Protein 4S39 (pdb70)

Structure (mmCIF, N/CA/C/O backbone):
data_4S39
#
_entry.id   4S39
#
_cell.length_a   111.380
_cell.length_b   62.600
_cell.length_c   86.250
_cell.angle_alpha   90.00
_cell.angle_beta   127.33
_cell.angle_gamma   90.00
#
_symmetry.space_group_name_H-M   'C 1 2 1'
#
loop_
_entity.id
_entity.type
_entity.pdbx_description
1 polymer '4-hydroxy-3-methylbut-2-en-1-yl diphosphate synthase'
2 non-polymer 'IRON/SULFUR CLUSTER'
3 non-polymer '(2E)-4-hydroxy-3-methylbut-2-en-1-yl trihydrogen diphosphate'
4 non-polymer GLYCEROL
5 water water
#
loop_
_atom_site.group_PDB
_atom_site.id
_atom_site.type_symbol
_atom_site.label_atom_id
_atom_site.label_alt_id
_atom_site.label_comp_id
_atom_site.label_asym_id
_atom_site.label_entity_id
_atom_site.label_seq_id
_atom_site.pdbx_PDB_ins_code
_atom_site.Cartn_x
_atom_site.Cartn_y
_atom_site.Cartn_z
_atom_site.occupancy
_atom_site.B_iso_or_equiv
_atom_site.auth_seq_id
_atom_site.auth_comp_id
_atom_site.auth_asym_id
_atom_site.auth_atom_id
_atom_site.pdbx_PDB_model_num
ATOM 1 N N . MET A 1 4 ? -11.041 6.205 -6.377 1.00 65.48 4 MET A N 1
ATOM 2 C CA . MET A 1 4 ? -10.383 6.025 -5.076 1.00 47.88 4 MET A CA 1
ATOM 3 C C . MET A 1 4 ? -11.355 6.507 -3.948 1.00 36.27 4 MET A C 1
ATOM 4 O O . MET A 1 4 ? -11.093 6.234 -2.768 1.00 32.24 4 MET A O 1
ATOM 9 N N . ARG A 1 5 ? -12.447 7.209 -4.227 1.00 23.12 5 ARG A N 1
ATOM 10 C CA . ARG A 1 5 ? -13.192 7.886 -3.133 1.00 17.69 5 ARG A CA 1
ATOM 11 C C . ARG A 1 5 ? -13.811 6.896 -2.162 1.00 14.95 5 ARG A C 1
ATOM 12 O O . ARG A 1 5 ? -14.469 5.937 -2.565 1.00 17.34 5 ARG A O 1
ATOM 20 N N . ARG A 1 6 ? -13.550 7.122 -0.862 1.00 13.97 6 ARG A N 1
ATOM 21 C CA . ARG A 1 6 ? -14.075 6.213 0.181 1.00 13.46 6 ARG A CA 1
ATOM 22 C C . ARG A 1 6 ? -15.599 6.276 0.157 1.00 14.08 6 ARG A C 1
ATOM 23 O O . ARG A 1 6 ? -16.147 7.358 0.280 1.00 13.82 6 ARG A O 1
ATOM 31 N N . PRO A 1 7 ? -16.313 5.177 0.031 1.00 13.94 7 PRO A N 1
ATOM 32 C CA . PRO A 1 7 ? -17.756 5.203 0.099 1.00 14.36 7 PRO A CA 1
ATOM 33 C C . PRO A 1 7 ? -18.213 5.550 1.514 1.00 15.22 7 PRO A C 1
ATOM 34 O O . PRO A 1 7 ? -17.663 5.012 2.498 1.00 16.52 7 PRO A O 1
ATOM 38 N N . THR A 1 8 ? -19.293 6.284 1.621 1.00 13.56 8 THR A N 1
ATOM 39 C CA . THR A 1 8 ? -19.907 6.601 2.900 1.00 14.16 8 THR A CA 1
ATOM 40 C C . THR A 1 8 ? -21.402 6.831 2.701 1.00 12.90 8 THR A C 1
ATOM 41 O O . THR A 1 8 ? -21.815 7.224 1.620 1.00 14.63 8 THR A O 1
ATOM 45 N N . PRO A 1 9 ? -22.205 6.652 3.763 1.00 13.75 9 PRO A N 1
ATOM 46 C CA . PRO A 1 9 ? -23.565 7.176 3.685 1.00 14.78 9 PRO A CA 1
ATOM 47 C C . PRO A 1 9 ? -23.589 8.675 3.393 1.00 14.65 9 PRO A C 1
ATOM 48 O O . PRO A 1 9 ? -22.631 9.380 3.686 1.00 13.62 9 PRO A O 1
ATOM 52 N N . THR A 1 10 ? -24.683 9.177 2.860 1.00 13.92 10 THR A N 1
ATOM 53 C CA . THR A 1 10 ? -24.922 10.585 2.691 1.00 13.74 10 THR A CA 1
ATOM 54 C C . THR A 1 10 ? -25.537 11.213 3.917 1.00 13.32 10 THR A C 1
ATOM 55 O O . THR A 1 10 ? -26.541 10.722 4.483 1.00 16.18 10 THR A O 1
ATOM 59 N N . VAL A 1 11 ? -24.942 12.317 4.341 1.00 13.48 11 VAL A N 1
ATOM 60 C CA . VAL A 1 11 ? -25.471 13.171 5.381 1.00 12.64 11 VAL A CA 1
ATOM 61 C C . VAL A 1 11 ? -25.817 14.513 4.753 1.00 12.97 11 VAL A C 1
ATOM 62 O O . VAL A 1 11 ? -24.952 15.210 4.247 1.00 14.77 11 VAL A O 1
ATOM 66 N N . TYR A 1 12 ? -27.097 14.897 4.798 1.00 13.08 12 TYR A N 1
ATOM 67 C CA . TYR A 1 12 ? -27.530 16.162 4.326 1.00 13.46 12 TYR A CA 1
ATOM 68 C C . TYR A 1 12 ? -27.331 17.198 5.413 1.00 13.84 12 TYR A C 1
ATOM 69 O O . TYR A 1 12 ? -27.781 17.008 6.568 1.00 16.88 12 TYR A O 1
ATOM 78 N N . VAL A 1 13 ? -26.696 18.301 5.067 1.00 12.71 13 VAL A N 1
ATOM 79 C CA . VAL A 1 13 ? -26.535 19.446 5.928 1.00 13.14 13 VAL A CA 1
ATOM 80 C C . VAL A 1 13 ? -27.357 20.549 5.221 1.00 14.28 13 VAL A C 1
ATOM 81 O O . VAL A 1 13 ? -26.932 21.093 4.204 1.00 15.04 13 VAL A O 1
ATOM 85 N N . GLY A 1 14 ? -28.554 20.801 5.720 1.00 15.76 14 GLY A N 1
ATOM 86 C CA . GLY A 1 14 ? -29.483 21.552 4.893 1.00 17.23 14 GLY A CA 1
ATOM 87 C C . GLY A 1 14 ? -29.693 20.769 3.588 1.00 17.16 14 GLY A C 1
ATOM 88 O O . GLY A 1 14 ? -29.930 19.596 3.555 1.00 20.04 14 GLY A O 1
ATOM 89 N N . ARG A 1 15 ? -29.603 21.543 2.498 1.00 20.18 15 ARG A N 1
ATOM 90 C CA . ARG A 1 15 ? -29.734 20.986 1.130 1.00 19.81 15 ARG A CA 1
ATOM 91 C C . ARG A 1 15 ? -28.422 20.413 0.623 1.00 18.42 15 ARG A C 1
ATOM 92 O O . ARG A 1 15 ? -28.404 19.861 -0.464 1.00 22.34 15 ARG A O 1
ATOM 100 N N . VAL A 1 16 ? -27.310 20.570 1.348 1.00 15.73 16 VAL A N 1
ATOM 101 C CA . VAL A 1 16 ? -26.008 20.118 0.851 1.00 14.40 16 VAL A CA 1
ATOM 102 C C . VAL A 1 16 ? -25.677 18.690 1.261 1.00 13.55 16 VAL A C 1
ATOM 103 O O . VAL A 1 16 ? -25.587 18.401 2.446 1.00 14.23 16 VAL A O 1
ATOM 107 N N . PRO A 1 17 ? -25.572 17.780 0.306 1.00 15.00 17 PRO A N 1
ATOM 108 C CA . PRO A 1 17 ? -25.216 16.370 0.662 1.00 14.47 17 PRO A CA 1
ATOM 109 C C . PRO A 1 17 ? -23.741 16.249 0.864 1.00 12.87 17 PRO A C 1
ATOM 110 O O . PRO A 1 17 ? -22.955 16.683 0.026 1.00 16.44 17 PRO A O 1
ATOM 114 N N . ILE A 1 18 ? -23.321 15.532 1.912 1.00 14.04 18 ILE A N 1
ATOM 115 C CA . ILE A 1 18 ? -21.933 15.227 2.238 1.00 13.21 18 ILE A CA 1
ATOM 116 C C . ILE A 1 18 ? -21.762 13.692 2.247 1.00 12.28 18 ILE A C 1
ATOM 117 O O . ILE A 1 18 ? -22.535 13.025 2.942 1.00 15.82 18 ILE A O 1
ATOM 122 N N . GLY A 1 19 ? -20.747 13.175 1.579 1.00 11.35 19 GLY A N 1
ATOM 123 C CA . GLY A 1 19 ? -20.465 11.730 1.608 1.00 11.40 19 GLY A CA 1
ATOM 124 C C . GLY A 1 19 ? -19.825 11.309 0.312 1.00 11.18 19 GLY A C 1
ATOM 125 O O . GLY A 1 19 ? -19.678 12.117 -0.639 1.00 12.56 19 GLY A O 1
ATOM 126 N N . GLY A 1 20 ? -19.459 10.052 0.249 1.00 12.71 20 GLY A N 1
ATOM 127 C CA . GLY A 1 20 ? -18.649 9.521 -0.843 1.00 13.99 20 GLY A CA 1
ATOM 128 C C . GLY A 1 20 ? -19.268 9.632 -2.217 1.00 13.66 20 GLY A C 1
ATOM 129 O O . GLY A 1 20 ? -18.551 9.581 -3.188 1.00 16.60 20 GLY A O 1
ATOM 130 N N . ALA A 1 21 ? -20.569 9.767 -2.296 1.00 12.55 21 ALA A N 1
ATOM 131 C CA . ALA A 1 21 ? -21.260 9.885 -3.564 1.00 14.21 21 ALA A CA 1
ATOM 132 C C . ALA A 1 21 ? -21.394 11.353 -4.013 1.00 13.83 21 ALA A C 1
ATOM 133 O O . ALA A 1 21 ? -21.962 11.640 -5.071 1.00 17.67 21 ALA A O 1
ATOM 135 N N . HIS A 1 22 ? -20.792 12.334 -3.297 1.00 12.59 22 HIS A N 1
ATOM 136 C CA . HIS A 1 22 ? -21.021 13.724 -3.526 1.00 12.01 22 HIS A CA 1
ATOM 137 C C . HIS A 1 22 ? -19.713 14.529 -3.604 1.00 12.68 22 HIS A C 1
ATOM 138 O O . HIS A 1 22 ? -18.707 14.119 -3.002 1.00 13.61 22 HIS A O 1
ATOM 145 N N . PRO A 1 23 ? -19.752 15.664 -4.295 1.00 13.89 23 PRO A N 1
ATOM 146 C CA . PRO A 1 23 ? -18.562 16.514 -4.278 1.00 13.56 23 PRO A CA 1
ATOM 147 C C . PRO A 1 23 ? -18.106 16.874 -2.863 1.00 11.16 23 PRO A C 1
ATOM 148 O O . PRO A 1 23 ? -18.932 17.035 -1.957 1.00 13.08 23 PRO A O 1
ATOM 152 N N . ILE A 1 24 ? -16.795 16.982 -2.668 1.00 11.45 24 ILE A N 1
ATOM 153 C CA . ILE A 1 24 ? -16.231 17.386 -1.386 1.00 11.32 24 ILE A CA 1
ATOM 154 C C . ILE A 1 24 ? -16.647 18.829 -1.127 1.00 12.44 24 ILE A C 1
ATOM 155 O O . ILE A 1 24 ? -16.302 19.681 -1.921 1.00 13.60 24 ILE A O 1
ATOM 160 N N . ALA A 1 25 ? -17.357 19.048 -0.031 1.00 12.47 25 ALA A N 1
ATOM 161 C CA . ALA A 1 25 ? -17.938 20.394 0.224 1.00 12.61 25 ALA A CA 1
ATOM 162 C C . ALA A 1 25 ? -16.988 21.300 0.948 1.00 11.58 25 ALA A C 1
ATOM 163 O O . ALA A 1 25 ? -16.368 20.868 1.917 1.00 12.21 25 ALA A O 1
ATOM 165 N N . VAL A 1 26 ? -16.902 22.519 0.519 1.00 11.62 26 VAL A N 1
ATOM 166 C CA . VAL A 1 26 ? -16.126 23.562 1.189 1.00 10.81 26 VAL A CA 1
ATOM 167 C C . VAL A 1 26 ? -16.944 24.232 2.249 1.00 10.06 26 VAL A C 1
ATOM 168 O O . VAL A 1 26 ? -18.087 24.652 2.037 1.00 11.69 26 VAL A O 1
ATOM 172 N N . GLN A 1 27 ? -16.360 24.358 3.432 1.00 10.09 27 GLN A N 1
ATOM 173 C CA . GLN A 1 27 ? -16.977 25.039 4.513 1.00 10.57 27 GLN A CA 1
ATOM 174 C C . GLN A 1 27 ? -16.053 26.057 5.205 1.00 9.98 27 GLN A C 1
ATOM 175 O O . GLN A 1 27 ? -14.841 26.044 4.925 1.00 12.51 27 GLN A O 1
ATOM 181 N N . SER A 1 28 ? -16.574 26.863 6.116 1.00 10.83 28 SER A N 1
ATOM 182 C CA . SER A 1 28 ? -15.816 27.863 6.819 1.00 10.83 28 SER A CA 1
ATOM 183 C C . SER A 1 28 ? -16.549 28.151 8.098 1.00 10.33 28 SER A C 1
ATOM 184 O O . SER A 1 28 ? -17.566 27.591 8.418 1.00 11.48 28 SER A O 1
ATOM 187 N N . MET A 1 29 ? -16.012 29.096 8.864 1.00 12.26 29 MET A N 1
ATOM 188 C CA . MET A 1 29 ? -16.563 29.508 10.156 1.00 10.60 29 MET A CA 1
ATOM 189 C C . MET A 1 29 ? -16.444 31.018 10.274 1.00 11.61 29 MET A C 1
ATOM 190 O O . MET A 1 29 ? -15.445 31.604 9.941 1.00 13.59 29 MET A O 1
ATOM 195 N N . THR A 1 30 ? -17.509 31.646 10.812 1.00 11.25 30 THR A N 1
ATOM 196 C CA . THR A 1 30 ? -17.465 33.018 11.082 1.00 11.05 30 THR A CA 1
ATOM 197 C C . THR A 1 30 ? -16.533 33.396 12.210 1.00 12.17 30 THR A C 1
ATOM 198 O O . THR A 1 30 ? -16.155 32.578 13.052 1.00 13.06 30 THR A O 1
ATOM 202 N N . ASN A 1 31 ? -16.128 34.656 12.266 1.00 12.40 31 ASN A N 1
ATOM 203 C CA . ASN A 1 31 ? -15.352 35.202 13.377 1.00 13.52 31 ASN A CA 1
ATOM 204 C C . ASN A 1 31 ? -15.922 36.429 14.040 1.00 14.35 31 ASN A C 1
ATOM 205 O O . ASN A 1 31 ? -15.269 37.081 14.848 1.00 16.14 31 ASN A O 1
ATOM 210 N N . THR A 1 32 ? -17.161 36.768 13.696 1.00 14.16 32 THR A N 1
ATOM 211 C CA . THR A 1 32 ? -17.876 37.839 14.336 1.00 16.06 32 THR A CA 1
ATOM 212 C C . THR A 1 32 ? -18.544 37.340 15.587 1.00 14.84 32 THR A C 1
ATOM 213 O O . THR A 1 32 ? -18.837 36.156 15.708 1.00 15.21 32 THR A O 1
ATOM 217 N N . PRO A 1 33 ? -18.804 38.259 16.561 1.00 15.64 33 PRO A N 1
ATOM 218 C CA . PRO A 1 33 ? -19.612 37.793 17.689 1.00 16.35 33 PRO A CA 1
ATOM 219 C C . PRO A 1 33 ? -21.046 37.402 17.235 1.00 15.91 33 PRO A C 1
ATOM 220 O O . PRO A 1 33 ? -21.691 38.117 16.562 1.00 16.77 33 PRO A O 1
ATOM 224 N N . THR A 1 34 ? -21.455 36.149 17.508 1.00 14.54 34 THR A N 1
ATOM 225 C CA . THR A 1 34 ? -22.747 35.661 17.046 1.00 16.07 34 THR A CA 1
ATOM 226 C C . THR A 1 34 ? -23.921 36.511 17.517 1.00 15.94 34 THR A C 1
ATOM 227 O O . THR A 1 34 ? -24.893 36.653 16.793 1.00 16.95 34 THR A O 1
ATOM 231 N N . ARG A 1 35 ? -23.789 37.092 18.727 1.00 17.61 35 ARG A N 1
ATOM 232 C CA . ARG A 1 35 ? -24.829 38.026 19.239 1.00 18.88 35 ARG A CA 1
ATOM 233 C C . ARG A 1 35 ? -25.022 39.228 18.335 1.00 17.78 35 ARG A C 1
ATOM 234 O O . ARG A 1 35 ? -26.067 39.858 18.413 1.00 21.86 35 ARG A O 1
ATOM 242 N N . ASP A 1 36 ? -24.009 39.548 17.521 1.00 18.70 36 ASP A N 1
ATOM 243 C CA . ASP A 1 36 ? -24.122 40.731 16.641 1.00 18.59 36 ASP A CA 1
ATOM 244 C C . ASP A 1 36 ? -24.766 40.178 15.356 1.00 17.08 36 ASP A C 1
ATOM 245 O O . ASP A 1 36 ? -24.082 39.646 14.462 1.00 17.64 36 ASP A O 1
ATOM 250 N N . VAL A 1 37 ? -26.080 40.352 15.270 1.00 17.39 37 VAL A N 1
ATOM 251 C CA . VAL A 1 37 ? -26.834 39.758 14.187 1.00 17.94 37 VAL A CA 1
ATOM 252 C C . VAL A 1 37 ? -26.459 40.336 12.850 1.00 16.77 37 VAL A C 1
ATOM 253 O O . VAL A 1 37 ? -26.287 39.610 11.854 1.00 17.69 37 VAL A O 1
ATOM 257 N N A GLU A 1 38 ? -26.284 41.657 12.832 0.50 19.31 38 GLU A N 1
ATOM 258 N N B GLU A 1 38 ? -26.281 41.655 12.840 0.50 19.42 38 GLU A N 1
ATOM 259 C CA A GLU A 1 38 ? -25.955 42.350 11.582 0.50 19.36 38 GLU A CA 1
ATOM 260 C CA B GLU A 1 38 ? -25.965 42.364 11.599 0.50 19.34 38 GLU A CA 1
ATOM 261 C C A GLU A 1 38 ? -24.586 41.866 11.078 0.50 19.14 38 GLU A C 1
ATOM 262 C C B GLU A 1 38 ? -24.584 41.893 11.077 0.50 19.49 38 GLU A C 1
ATOM 263 O O A GLU A 1 38 ? -24.430 41.514 9.912 0.50 18.46 38 GLU A O 1
ATOM 264 O O B GLU A 1 38 ? -24.440 41.513 9.908 0.50 19.63 38 GLU A O 1
ATOM 275 N N . ALA A 1 39 ? -23.574 41.893 11.938 1.00 17.95 39 ALA A N 1
ATOM 276 C CA . ALA A 1 39 ? -22.208 41.551 11.507 1.00 17.24 39 ALA A CA 1
ATOM 277 C C . ALA A 1 39 ? -22.184 40.083 11.072 1.00 15.92 39 ALA A C 1
ATOM 278 O O . ALA A 1 39 ? -21.516 39.723 10.116 1.00 15.60 39 ALA A O 1
ATOM 280 N N . THR A 1 40 ? -22.802 39.228 11.862 1.00 15.03 40 THR A N 1
ATOM 281 C CA . THR A 1 40 ? -22.756 37.799 11.594 1.00 13.47 40 THR A CA 1
ATOM 282 C C . THR A 1 40 ? -23.515 37.386 10.320 1.00 13.89 40 THR A C 1
ATOM 283 O O . THR A 1 40 ? -23.026 36.618 9.491 1.00 14.18 40 THR A O 1
ATOM 287 N N . THR A 1 41 ? -24.736 37.976 10.116 1.00 14.79 41 THR A N 1
ATOM 288 C CA . THR A 1 41 ? -25.467 37.716 8.921 1.00 14.75 41 THR A CA 1
ATOM 289 C C . THR A 1 41 ? -24.634 38.106 7.683 1.00 14.12 41 THR A C 1
ATOM 290 O O . THR A 1 41 ? -24.549 37.398 6.717 1.00 14.15 41 THR A O 1
ATOM 294 N N . ALA A 1 42 ? -24.055 39.319 7.770 1.00 14.76 42 ALA A N 1
ATOM 295 C CA . ALA A 1 42 ? -23.240 39.878 6.644 1.00 14.95 42 ALA A CA 1
ATOM 296 C C . ALA A 1 42 ? -22.086 38.884 6.335 1.00 14.20 42 ALA A C 1
ATOM 297 O O . ALA A 1 42 ? -21.802 38.608 5.194 1.00 15.17 42 ALA A O 1
ATOM 299 N N . GLN A 1 43 ? -21.425 38.407 7.387 1.00 13.54 43 GLN A N 1
ATOM 300 C CA . GLN A 1 43 ? -20.241 37.571 7.143 1.00 13.03 43 GLN A CA 1
ATOM 301 C C . GLN A 1 43 ? -20.655 36.163 6.633 1.00 13.67 43 GLN A C 1
ATOM 302 O O . GLN A 1 43 ? -20.005 35.624 5.774 1.00 13.34 43 GLN A O 1
ATOM 308 N N . VAL A 1 44 ? -21.789 35.595 7.106 1.00 12.34 44 VAL A N 1
ATOM 309 C CA . VAL A 1 44 ? -22.275 34.335 6.555 1.00 12.37 44 VAL A CA 1
ATOM 310 C C . VAL A 1 44 ? -22.516 34.509 5.051 1.00 13.31 44 VAL A C 1
ATOM 311 O O . VAL A 1 44 ? -22.139 33.651 4.274 1.00 13.92 44 VAL A O 1
ATOM 315 N N . LEU A 1 45 ? -23.176 35.621 4.673 1.00 14.23 45 LEU A N 1
ATOM 316 C CA . LEU A 1 45 ? -23.441 35.888 3.257 1.00 15.43 45 LEU A CA 1
ATOM 317 C C . LEU A 1 45 ? -22.165 36.043 2.428 1.00 14.76 45 LEU A C 1
ATOM 318 O O . LEU A 1 45 ? -22.046 35.478 1.337 1.00 16.98 45 LEU A O 1
ATOM 323 N N . GLU A 1 46 ? -21.188 36.730 3.014 1.00 14.53 46 GLU A N 1
ATOM 324 C CA . GLU A 1 46 ? -19.896 36.955 2.364 1.00 14.62 46 GLU A CA 1
ATOM 325 C C . GLU A 1 46 ? -19.234 35.600 2.126 1.00 14.46 46 GLU A C 1
ATOM 326 O O . GLU A 1 46 ? -18.667 35.307 1.047 1.00 15.34 46 GLU A O 1
ATOM 332 N N . LEU A 1 47 ? -19.147 34.780 3.187 1.00 14.21 47 LEU A N 1
ATOM 333 C CA . LEU A 1 47 ? -18.503 33.463 3.087 1.00 13.29 47 LEU A CA 1
ATOM 334 C C . LEU A 1 47 ? -19.224 32.576 2.066 1.00 12.88 47 LEU A C 1
ATOM 335 O O . LEU A 1 47 ? -18.592 31.925 1.240 1.00 14.23 47 LEU A O 1
ATOM 340 N N . HIS A 1 48 ? -20.558 32.597 2.077 1.00 14.24 48 HIS A N 1
ATOM 341 C CA . HIS A 1 48 ? -21.301 31.799 1.135 1.00 15.28 48 HIS A CA 1
ATOM 342 C C . HIS A 1 48 ? -21.076 32.254 -0.308 1.00 16.13 48 HIS A C 1
ATOM 343 O O . HIS A 1 48 ? -20.858 31.397 -1.185 1.00 17.45 48 HIS A O 1
ATOM 350 N N . ARG A 1 49 ? -21.053 33.544 -0.548 1.00 17.43 49 ARG A N 1
ATOM 351 C CA . ARG A 1 49 ? -20.816 34.087 -1.882 1.00 18.37 49 ARG A CA 1
ATOM 352 C C . ARG A 1 49 ? -19.416 33.773 -2.395 1.00 19.27 49 ARG A C 1
ATOM 353 O O . ARG A 1 49 ? -19.272 33.613 -3.593 1.00 21.69 49 ARG A O 1
ATOM 361 N N . ALA A 1 50 ? -18.444 33.624 -1.495 1.00 17.27 50 ALA A N 1
ATOM 362 C CA . ALA A 1 50 ? -17.060 33.234 -1.856 1.00 17.41 50 ALA A CA 1
ATOM 363 C C . ALA A 1 50 ? -16.921 31.768 -2.135 1.00 16.94 50 ALA A C 1
ATOM 364 O O . ALA A 1 50 ? -15.918 31.365 -2.650 1.00 19.60 50 ALA A O 1
ATOM 366 N N . GLY A 1 51 ? -17.944 30.980 -1.812 1.00 16.00 51 GLY A N 1
ATOM 367 C CA . GLY A 1 51 ? -17.859 29.527 -2.018 1.00 17.50 51 GLY A CA 1
ATOM 368 C C . GLY A 1 51 ? -18.039 28.618 -0.862 1.00 14.55 51 GLY A C 1
ATOM 369 O O . GLY A 1 51 ? -17.900 27.409 -0.986 1.00 16.41 51 GLY A O 1
ATOM 370 N N . SER A 1 52 ? -18.388 29.168 0.310 1.00 14.78 52 SER A N 1
ATOM 371 C CA . SER A 1 52 ? -18.585 28.372 1.502 1.00 13.95 52 SER A CA 1
ATOM 372 C C . SER A 1 52 ? -19.992 27.712 1.430 1.00 14.57 52 SER A C 1
ATOM 373 O O . SER A 1 52 ? -20.993 28.414 1.635 1.00 17.34 52 SER A O 1
ATOM 376 N N . GLU A 1 53 ? -20.067 26.453 1.066 1.00 12.34 53 GLU A N 1
ATOM 377 C CA . GLU A 1 53 ? -21.321 25.794 0.877 1.00 14.15 53 GLU A CA 1
ATOM 378 C C . GLU A 1 53 ? -22.054 25.555 2.180 1.00 13.18 53 GLU A C 1
ATOM 379 O O . GLU A 1 53 ? -23.276 25.442 2.181 1.00 14.43 53 GLU A O 1
ATOM 385 N N . ILE A 1 54 ? -21.324 25.431 3.269 1.00 12.51 54 ILE A N 1
ATOM 386 C CA . ILE A 1 54 ? -21.807 25.313 4.624 1.00 12.37 54 ILE A CA 1
ATOM 387 C C . ILE A 1 54 ? -21.080 26.363 5.452 1.00 11.94 54 ILE A C 1
ATOM 388 O O . ILE A 1 54 ? -19.862 26.553 5.223 1.00 12.60 54 ILE A O 1
ATOM 393 N N . VAL A 1 55 ? -21.738 26.977 6.402 1.00 11.38 55 VAL A N 1
ATOM 394 C CA . VAL A 1 55 ? -21.080 27.960 7.280 1.00 11.23 55 VAL A CA 1
ATOM 395 C C . VAL A 1 55 ? -21.364 27.630 8.723 1.00 10.56 55 VAL A C 1
ATOM 396 O O . VAL A 1 55 ? -22.501 27.447 9.144 1.00 12.26 55 VAL A O 1
ATOM 400 N N . ARG A 1 56 ? -20.323 27.576 9.546 1.00 10.71 56 ARG A N 1
ATOM 401 C CA . ARG A 1 56 ? -20.361 27.377 10.987 1.00 10.72 56 ARG A CA 1
ATOM 402 C C . ARG A 1 56 ? -20.243 28.665 11.716 1.00 11.30 56 ARG A C 1
ATOM 403 O O . ARG A 1 56 ? -19.544 29.577 11.299 1.00 12.27 56 ARG A O 1
ATOM 411 N N . LEU A 1 57 ? -20.948 28.729 12.858 1.00 11.08 57 LEU A N 1
ATOM 412 C CA . LEU A 1 57 ? -20.836 29.905 13.761 1.00 11.96 57 LEU A CA 1
ATOM 413 C C . LEU A 1 57 ? -20.818 29.363 15.182 1.00 12.54 57 LEU A C 1
ATOM 414 O O . LEU A 1 57 ? -21.490 28.400 15.529 1.00 13.64 57 LEU A O 1
ATOM 419 N N . THR A 1 58 ? -20.079 30.069 16.031 1.00 12.95 58 THR A N 1
ATOM 420 C CA . THR A 1 58 ? -20.008 29.659 17.442 1.00 13.23 58 THR A CA 1
ATOM 421 C C . THR A 1 58 ? -21.391 30.009 18.112 1.00 12.75 58 THR A C 1
ATOM 422 O O . THR A 1 58 ? -21.996 31.043 17.863 1.00 14.26 58 THR A O 1
ATOM 426 N N . VAL A 1 59 ? -21.837 29.079 18.933 1.00 12.81 59 VAL A N 1
ATOM 427 C CA . VAL A 1 59 ? -23.016 29.270 19.765 1.00 13.73 59 VAL A CA 1
ATOM 428 C C . VAL A 1 59 ? -22.613 29.125 21.184 1.00 14.06 59 VAL A C 1
ATOM 429 O O . VAL A 1 59 ? -22.770 28.037 21.744 1.00 13.82 59 VAL A O 1
ATOM 433 N N . ASN A 1 60 ? -21.940 30.145 21.727 1.00 14.57 60 ASN A N 1
ATOM 434 C CA . ASN A 1 60 ? -21.152 30.022 22.934 1.00 15.66 60 ASN A CA 1
ATOM 435 C C . ASN A 1 60 ? -21.881 30.336 24.220 1.00 15.09 60 ASN A C 1
ATOM 436 O O . ASN A 1 60 ? -21.482 29.859 25.293 1.00 17.59 60 ASN A O 1
ATOM 441 N N . ASP A 1 61 ? -22.887 31.144 24.154 1.00 17.00 61 ASP A N 1
ATOM 442 C CA . ASP A 1 61 ? -23.600 31.615 25.340 1.00 18.67 61 ASP A CA 1
ATOM 443 C C . ASP A 1 61 ? -25.040 31.936 24.956 1.00 18.51 61 ASP A C 1
ATOM 444 O O . ASP A 1 61 ? -25.476 31.746 23.828 1.00 19.31 61 ASP A O 1
ATOM 449 N N . GLU A 1 62 ? -25.792 32.402 25.956 1.00 18.78 62 GLU A N 1
ATOM 450 C CA . GLU A 1 62 ? -27.219 32.608 25.730 1.00 19.96 62 GLU A CA 1
ATOM 451 C C . GLU A 1 62 ? -27.510 33.713 24.733 1.00 19.38 62 GLU A C 1
ATOM 452 O O . GLU A 1 62 ? -28.431 33.572 23.949 1.00 22.22 62 GLU A O 1
ATOM 458 N N . GLU A 1 63 ? -26.756 34.790 24.780 1.00 21.40 63 GLU A N 1
ATOM 459 C CA . GLU A 1 63 ? -26.916 35.865 23.781 1.00 21.94 63 GLU A CA 1
ATOM 460 C C . GLU A 1 63 ? -26.701 35.377 22.350 1.00 19.76 63 GLU A C 1
ATOM 461 O O . GLU A 1 63 ? -27.403 35.753 21.435 1.00 20.94 63 GLU A O 1
ATOM 467 N N . ALA A 1 64 ? -25.653 34.536 22.199 1.00 19.29 64 ALA A N 1
ATOM 468 C CA . ALA A 1 64 ? -25.410 33.946 20.893 1.00 17.48 64 ALA A CA 1
ATOM 469 C C . ALA A 1 64 ? -26.625 33.087 20.451 1.00 16.59 64 ALA A C 1
ATOM 470 O O . ALA A 1 64 ? -27.100 33.179 19.323 1.00 17.71 64 ALA A O 1
ATOM 472 N N . ALA A 1 65 ? -27.090 32.241 21.372 1.00 16.78 65 ALA A N 1
ATOM 473 C CA . ALA A 1 65 ? -28.223 31.341 21.071 1.00 16.99 65 ALA A CA 1
ATOM 474 C C . ALA A 1 65 ? -29.480 32.092 20.661 1.00 17.46 65 ALA A C 1
ATOM 475 O O . ALA A 1 65 ? -30.161 31.706 19.717 1.00 20.43 65 ALA A O 1
ATOM 477 N N . LYS A 1 66 ? -29.708 33.225 21.345 1.00 19.13 66 LYS A N 1
ATOM 478 C CA . LYS A 1 66 ? -30.874 34.034 21.056 1.00 19.78 66 LYS A CA 1
ATOM 479 C C . LYS A 1 66 ? -30.793 34.725 19.680 1.00 19.81 66 LYS A C 1
ATOM 480 O O . LYS A 1 66 ? -31.808 34.998 19.092 1.00 25.07 66 LYS A O 1
ATOM 486 N N . ALA A 1 67 ? -29.585 34.943 19.165 1.00 19.25 67 ALA A N 1
ATOM 487 C CA . ALA A 1 67 ? -29.351 35.585 17.881 1.00 18.71 67 ALA A CA 1
ATOM 488 C C . ALA A 1 67 ? -29.563 34.695 16.672 1.00 17.44 67 ALA A C 1
ATOM 489 O O . ALA A 1 67 ? -29.884 35.096 15.614 1.00 16.82 67 ALA A O 1
ATOM 491 N N . VAL A 1 68 ? -29.349 33.402 16.885 1.00 15.90 68 VAL A N 1
ATOM 492 C CA . VAL A 1 68 ? -29.316 32.417 15.784 1.00 15.78 68 VAL A CA 1
ATOM 493 C C . VAL A 1 68 ? -30.606 32.406 14.948 1.00 15.93 68 VAL A C 1
ATOM 494 O O . VAL A 1 68 ? -30.565 32.437 13.718 1.00 15.98 68 VAL A O 1
ATOM 498 N N . PRO A 1 69 ? -31.799 32.365 15.622 1.00 16.71 69 PRO A N 1
ATOM 499 C CA . PRO A 1 69 ? -32.992 32.403 14.806 1.00 17.57 69 PRO A CA 1
ATOM 500 C C . PRO A 1 69 ? -33.188 33.623 13.946 1.00 17.13 69 PRO A C 1
ATOM 501 O O . PRO A 1 69 ? -33.700 33.523 12.849 1.00 18.09 69 PRO A O 1
ATOM 505 N N . GLU A 1 70 ? -32.724 34.761 14.442 1.00 16.99 70 GLU A N 1
ATOM 506 C CA . GLU A 1 70 ? -32.762 35.951 13.662 1.00 16.36 70 GLU A CA 1
ATOM 507 C C . GLU A 1 70 ? -31.815 35.997 12.489 1.00 17.50 70 GLU A C 1
ATOM 508 O O . GLU A 1 70 ? -32.167 36.454 11.402 1.00 17.51 70 GLU A O 1
ATOM 514 N N . ILE A 1 71 ? -30.606 35.493 12.708 1.00 15.27 71 ILE A N 1
ATOM 515 C CA . ILE A 1 71 ? -29.632 35.340 11.631 1.00 15.33 71 ILE A CA 1
ATOM 516 C C . ILE A 1 71 ? -30.261 34.474 10.517 1.00 14.97 71 ILE A C 1
ATOM 517 O O . ILE A 1 71 ? -30.266 34.804 9.354 1.00 14.36 71 ILE A O 1
ATOM 522 N N A LYS A 1 72 ? -30.819 33.360 10.927 0.50 14.11 72 LYS A N 1
ATOM 523 N N B LYS A 1 72 ? -30.823 33.350 10.917 0.50 14.49 72 LYS A N 1
ATOM 524 C CA A LYS A 1 72 ? -31.413 32.441 9.967 0.50 13.66 72 LYS A CA 1
ATOM 525 C CA B LYS A 1 72 ? -31.417 32.437 9.932 0.50 14.53 72 LYS A CA 1
ATOM 526 C C A LYS A 1 72 ? -32.565 33.099 9.179 0.50 14.96 72 LYS A C 1
ATOM 527 C C B LYS A 1 72 ? -32.574 33.098 9.169 0.50 15.37 72 LYS A C 1
ATOM 528 O O A LYS A 1 72 ? -32.662 32.992 7.938 0.50 15.81 72 LYS A O 1
ATOM 529 O O B LYS A 1 72 ? -32.683 32.996 7.929 0.50 16.04 72 LYS A O 1
ATOM 540 N N . ARG A 1 73 ? -33.456 33.783 9.909 1.00 15.69 73 ARG A N 1
ATOM 541 C CA . ARG A 1 73 ? -34.540 34.486 9.279 1.00 15.94 73 ARG A CA 1
ATOM 542 C C . ARG A 1 73 ? -34.048 35.468 8.223 1.00 16.30 73 ARG A C 1
ATOM 543 O O . ARG A 1 73 ? -34.589 35.585 7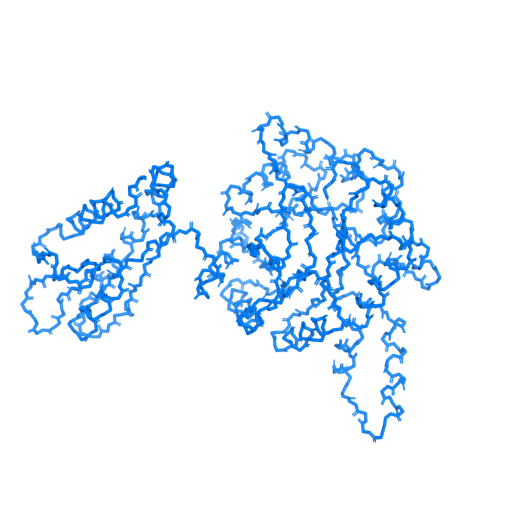.150 1.00 16.88 73 ARG A O 1
ATOM 551 N N . ARG A 1 74 ? -33.009 36.214 8.553 1.00 14.80 74 ARG A N 1
ATOM 552 C CA . ARG A 1 74 ? -32.478 37.221 7.642 1.00 14.42 74 ARG A CA 1
ATOM 553 C C . ARG A 1 74 ? -31.858 36.574 6.401 1.00 14.34 74 ARG A C 1
ATOM 554 O O . ARG A 1 74 ? -32.039 37.069 5.294 1.00 16.26 74 ARG A O 1
ATOM 562 N N . LEU A 1 75 ? -31.195 35.426 6.577 1.00 13.74 75 LEU A N 1
ATOM 563 C CA . LEU A 1 75 ? -30.653 34.693 5.432 1.00 13.94 75 LEU A CA 1
ATOM 564 C C . LEU A 1 75 ? -31.750 34.274 4.472 1.00 14.89 75 LEU A C 1
ATOM 565 O O . LEU A 1 75 ? -31.658 34.483 3.286 1.00 16.28 75 LEU A O 1
ATOM 570 N N . LEU A 1 76 ? -32.795 33.653 5.048 1.00 14.18 76 LEU A N 1
ATOM 571 C CA . LEU A 1 76 ? -33.864 33.155 4.248 1.00 15.69 76 LEU A CA 1
ATOM 572 C C . LEU A 1 76 ? -34.607 34.276 3.505 1.00 16.94 76 LEU A C 1
ATOM 573 O O . LEU A 1 76 ? -35.084 34.117 2.430 1.00 17.05 76 LEU A O 1
ATOM 578 N N . ALA A 1 77 ? -34.688 35.455 4.137 1.00 14.02 77 ALA A N 1
ATOM 579 C CA . ALA A 1 77 ? -35.366 36.622 3.538 1.00 14.21 77 ALA A CA 1
ATOM 580 C C . ALA A 1 77 ? -34.663 37.081 2.282 1.00 16.32 77 ALA A C 1
ATOM 581 O O . ALA A 1 77 ? -35.288 37.715 1.422 1.00 16.34 77 ALA A O 1
ATOM 583 N N . GLU A 1 78 ? -33.375 36.811 2.177 1.00 15.92 78 GLU A N 1
ATOM 584 C CA . GLU A 1 78 ? -32.709 37.011 0.921 1.00 19.64 78 GLU A CA 1
ATOM 585 C C . GLU A 1 78 ? -32.575 35.886 -0.028 1.00 18.02 78 GLU A C 1
ATOM 586 O O . GLU A 1 78 ? -31.801 35.978 -0.964 1.00 21.78 78 GLU A O 1
ATOM 592 N N . GLY A 1 79 ? -33.240 34.786 0.287 1.00 19.56 79 GLY A N 1
ATOM 593 C CA . GLY A 1 79 ? -33.217 33.595 -0.532 1.00 21.34 79 GLY A CA 1
ATOM 594 C C . GLY A 1 79 ? -31.887 32.885 -0.420 1.00 21.04 79 GLY A C 1
ATOM 595 O O . GLY A 1 79 ? -31.582 32.066 -1.282 1.00 28.18 79 GLY A O 1
ATOM 596 N N . ALA A 1 80 ? -31.135 33.113 0.642 1.00 17.73 80 ALA A N 1
ATOM 597 C CA . ALA A 1 80 ? -29.898 32.442 0.848 1.00 22.40 80 ALA A CA 1
ATOM 598 C C . ALA A 1 80 ? -30.084 31.230 1.695 1.00 28.68 80 ALA A C 1
ATOM 599 O O . ALA A 1 80 ? -30.165 31.368 2.938 1.00 28.81 80 ALA A O 1
ATOM 601 N N A GLU A 1 81 ? -29.862 30.073 1.099 0.50 19.80 81 GLU A N 1
ATOM 602 N N B GLU A 1 81 ? -29.910 30.091 1.048 0.50 20.34 81 GLU A N 1
ATOM 603 C CA A GLU A 1 81 ? -30.176 28.785 1.722 0.50 19.61 81 GLU A CA 1
ATOM 604 C CA B GLU A 1 81 ? -30.052 28.788 1.645 0.50 20.90 81 GLU A CA 1
ATOM 605 C C A GLU A 1 81 ? -28.958 28.079 2.393 0.50 23.03 81 GLU A C 1
ATOM 606 C C B GLU A 1 81 ? -28.600 28.343 1.880 0.50 23.14 81 GLU A C 1
ATOM 607 O O A GLU A 1 81 ? -28.869 26.902 2.497 0.50 24.49 81 GLU A O 1
ATOM 608 O O B GLU A 1 81 ? -27.898 27.814 1.067 0.50 25.17 81 GLU A O 1
ATOM 619 N N . VAL A 1 82 ? -28.054 28.831 2.894 1.00 20.43 82 VAL A N 1
ATOM 620 C CA . VAL A 1 82 ? -26.788 28.387 3.341 1.00 17.08 82 VAL A CA 1
ATOM 621 C C . VAL A 1 82 ? -27.040 27.720 4.665 1.00 15.72 82 VAL A C 1
ATOM 622 O O . VAL A 1 82 ? -27.585 28.251 5.632 1.00 21.70 82 VAL A O 1
ATOM 626 N N . PRO A 1 83 ? -26.596 26.440 4.715 1.00 13.64 83 PRO A N 1
ATOM 627 C CA . PRO A 1 83 ? -26.778 25.685 5.981 1.00 13.97 83 PRO A CA 1
ATOM 628 C C . PRO A 1 83 ? -25.848 26.211 7.079 1.00 13.63 83 PRO A C 1
ATOM 629 O O . PRO A 1 83 ? -24.695 26.517 6.813 1.00 13.98 83 PRO A O 1
ATOM 633 N N . LEU A 1 84 ? -26.366 26.286 8.284 1.00 13.54 84 LEU A N 1
ATOM 634 C CA . LEU A 1 84 ? -25.655 26.748 9.468 1.00 13.50 84 LEU A CA 1
ATOM 635 C C . LEU A 1 84 ? -25.319 25.615 10.397 1.00 13.12 84 LEU A C 1
ATOM 636 O O . LEU A 1 84 ? -26.203 24.826 10.786 1.00 14.67 84 LEU A O 1
ATOM 641 N N . VAL A 1 85 ? -24.068 25.588 10.814 1.00 11.88 85 VAL A N 1
ATOM 642 C CA . VAL A 1 85 ? -23.620 24.606 11.818 1.00 11.99 85 VAL A CA 1
ATOM 643 C C . VAL A 1 85 ? -23.340 25.397 13.113 1.00 12.04 85 VAL A C 1
ATOM 644 O O . VAL A 1 85 ? -22.600 26.345 13.113 1.00 13.41 85 VAL A O 1
ATOM 648 N N . GLY A 1 86 ? -23.942 24.980 14.216 1.00 12.24 86 GLY A N 1
ATOM 649 C CA . GLY A 1 86 ? -23.657 25.582 15.494 1.00 13.06 86 GLY A CA 1
ATOM 650 C C . GLY A 1 86 ? -22.466 24.884 16.186 1.00 11.71 86 GLY A C 1
ATOM 651 O O . GLY A 1 86 ? -22.503 23.706 16.349 1.00 12.58 86 GLY A O 1
ATOM 652 N N . ASP A 1 87 ? -21.524 25.671 16.653 1.00 12.31 87 ASP A N 1
ATOM 653 C CA . ASP A 1 87 ? -20.359 25.174 17.344 1.00 11.52 87 ASP A CA 1
ATOM 654 C C . ASP A 1 87 ? -20.537 25.293 18.853 1.00 11.28 87 ASP A C 1
ATOM 655 O O . ASP A 1 87 ? -20.583 26.432 19.376 1.00 13.87 87 ASP A O 1
ATOM 660 N N . PHE A 1 88 ? -20.632 24.119 19.495 1.00 12.20 88 PHE A N 1
ATOM 661 C CA . PHE A 1 88 ? -20.946 24.022 20.938 1.00 13.14 88 PHE A CA 1
ATOM 662 C C . PHE A 1 88 ? -19.773 23.512 21.744 1.00 12.35 88 PHE A C 1
ATOM 663 O O . PHE A 1 88 ? -19.154 22.514 21.362 1.00 14.01 88 PHE A O 1
ATOM 671 N N . HIS A 1 89 ? -19.517 24.193 22.890 1.00 13.34 89 HIS A N 1
ATOM 672 C CA . HIS A 1 89 ? -18.536 23.734 23.851 1.00 14.07 89 HIS A CA 1
ATOM 673 C C . HIS A 1 89 ? -19.036 24.102 25.253 1.00 13.89 89 HIS A C 1
ATOM 674 O O . HIS A 1 89 ? -19.531 25.172 25.488 1.00 15.77 89 HIS A O 1
ATOM 681 N N . PHE A 1 90 ? -18.843 23.130 26.167 1.00 15.10 90 PHE A N 1
ATOM 682 C CA . PHE A 1 90 ? -19.106 23.269 27.617 1.00 16.15 90 PHE A CA 1
ATOM 683 C C . PHE A 1 90 ? -20.570 23.263 27.998 1.00 19.04 90 PHE A C 1
ATOM 684 O O . PHE A 1 90 ? -20.967 22.580 28.938 1.00 21.94 90 PHE A O 1
ATOM 692 N N . ASN A 1 91 ? -21.364 24.095 27.321 1.00 17.32 91 ASN A N 1
ATOM 693 C CA . ASN A 1 91 ? -22.788 24.318 27.679 1.00 17.55 91 ASN A CA 1
ATOM 694 C C . ASN A 1 91 ? -23.744 24.033 26.557 1.00 17.00 91 ASN A C 1
ATOM 695 O O . ASN A 1 91 ? -24.879 24.478 26.611 1.00 18.93 91 ASN A O 1
ATOM 700 N N . GLY A 1 92 ? -23.334 23.238 25.535 1.00 17.67 92 GLY A N 1
ATOM 701 C CA . GLY A 1 92 ? -24.194 23.006 24.405 1.00 19.16 92 GLY A CA 1
ATOM 702 C C . GLY A 1 92 ? -25.525 22.373 24.807 1.00 19.41 92 GLY A C 1
ATOM 703 O O . GLY A 1 92 ? -26.551 22.683 24.263 1.00 19.56 92 GLY A O 1
ATOM 704 N N . HIS A 1 93 ? -25.480 21.454 25.767 1.00 19.25 93 HIS A N 1
ATOM 705 C CA . HIS A 1 93 ? -26.690 20.786 26.220 1.00 20.89 93 HIS A CA 1
ATOM 706 C C . HIS A 1 93 ? -27.665 21.805 26.856 1.00 20.70 93 HIS A C 1
ATOM 707 O O . HIS A 1 93 ? -28.891 21.723 26.633 1.00 23.91 93 HIS A O 1
ATOM 714 N N . LEU A 1 94 ? -27.132 22.756 27.625 1.00 19.92 94 LEU A N 1
ATOM 715 C CA . LEU A 1 94 ? -27.978 23.781 28.238 1.00 22.10 94 LEU A CA 1
ATOM 716 C C . LEU A 1 94 ? -28.568 24.765 27.201 1.00 19.60 94 LEU A C 1
ATOM 717 O O . LEU A 1 94 ? -29.759 25.072 27.266 1.00 23.01 94 LEU A O 1
ATOM 722 N N . LEU A 1 95 ? -27.749 25.171 26.238 1.00 18.67 95 LEU A N 1
ATOM 723 C CA . LEU A 1 95 ? -28.227 26.118 25.222 1.00 19.25 95 LEU A CA 1
ATOM 724 C C . LEU A 1 95 ? -29.280 25.498 24.302 1.00 19.20 95 LEU A C 1
ATOM 725 O O . LEU A 1 95 ? -30.299 26.117 24.009 1.00 20.82 95 LEU A O 1
ATOM 730 N N . LEU A 1 96 ? -29.059 24.285 23.882 1.00 16.92 96 LEU A N 1
ATOM 731 C CA . LEU A 1 96 ? -30.022 23.530 23.037 1.00 19.48 96 LEU A CA 1
ATOM 732 C C . LEU A 1 96 ? -31.313 23.279 23.759 1.00 22.58 96 LEU A C 1
ATOM 733 O O . LEU A 1 96 ? -32.397 23.388 23.151 1.00 22.21 96 LEU A O 1
ATOM 738 N N . ARG A 1 97 ? -31.219 22.960 25.056 1.00 22.71 97 ARG A N 1
ATOM 739 C CA . ARG A 1 97 ? -32.402 22.762 25.882 1.00 26.43 97 ARG A CA 1
ATOM 740 C C . ARG A 1 97 ? -33.203 24.018 26.054 1.00 23.85 97 ARG A C 1
ATOM 741 O O . ARG A 1 97 ? -34.450 24.000 25.954 1.00 27.05 97 ARG A O 1
ATOM 749 N N . LYS A 1 98 ? -32.518 25.068 26.441 1.00 20.88 98 LYS A N 1
ATOM 750 C CA . LYS A 1 98 ? -33.172 26.333 26.802 1.00 22.24 98 LYS A CA 1
ATOM 751 C C . LYS A 1 98 ? -33.721 27.133 25.624 1.00 21.38 98 LYS A C 1
ATOM 752 O O . LYS A 1 98 ? -34.674 27.922 25.765 1.00 25.65 98 LYS A O 1
ATOM 758 N N . TYR A 1 99 ? -33.112 26.964 24.471 1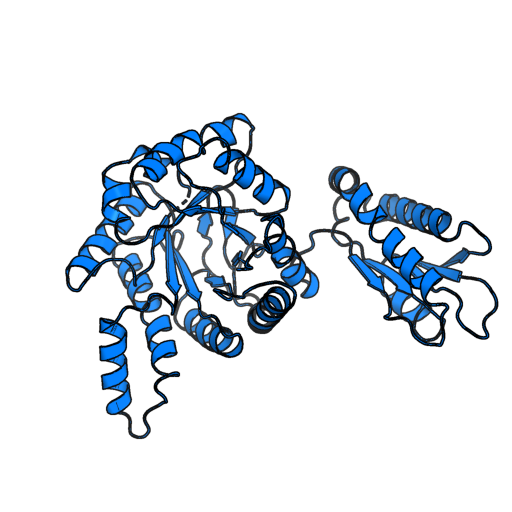.00 24.13 99 TYR A N 1
ATOM 759 C CA . TYR A 1 99 ? -33.406 27.748 23.253 1.00 20.62 99 TYR A CA 1
ATOM 760 C C . TYR A 1 99 ? -33.799 26.887 22.092 1.00 20.28 99 TYR A C 1
ATOM 761 O O . TYR A 1 99 ? -33.036 26.738 21.111 1.00 21.42 99 TYR A O 1
ATOM 770 N N . PRO A 1 100 ? -34.986 26.307 22.150 1.00 21.52 100 PRO A N 1
ATOM 771 C CA . PRO A 1 100 ? -35.396 25.377 21.066 1.00 23.61 100 PRO A CA 1
ATOM 772 C C . PRO A 1 100 ? -35.525 26.029 19.712 1.00 20.62 100 PRO A C 1
ATOM 773 O O . PRO A 1 100 ? -35.365 25.349 18.728 1.00 22.54 100 PRO A O 1
ATOM 777 N N . LYS A 1 101 ? -35.788 27.324 19.668 1.00 21.31 101 LYS A N 1
ATOM 778 C CA . LYS A 1 101 ? -35.838 28.003 18.364 1.00 21.11 101 LYS A CA 1
ATOM 779 C C . LYS A 1 101 ? -34.441 28.059 17.734 1.00 18.58 101 LYS A C 1
ATOM 780 O O . LYS A 1 101 ? -34.318 28.040 16.534 1.00 18.98 101 LYS A O 1
ATOM 786 N N . MET A 1 102 ? -33.394 28.180 18.559 1.00 19.28 102 MET A N 1
ATOM 787 C CA . MET A 1 102 ? -32.010 28.100 18.054 1.00 17.25 102 MET A CA 1
ATOM 788 C C . MET A 1 102 ? -31.721 26.697 17.521 1.00 15.81 102 MET A C 1
ATOM 789 O O . MET A 1 102 ? -31.150 26.511 16.478 1.00 15.79 102 MET A O 1
ATOM 794 N N . ALA A 1 103 ? -32.143 25.703 18.305 1.00 16.94 103 ALA A N 1
ATOM 795 C CA . ALA A 1 103 ? -31.894 24.301 17.941 1.00 18.16 103 ALA A CA 1
ATOM 796 C C . ALA A 1 103 ? -32.501 23.988 16.584 1.00 16.99 103 ALA A C 1
ATOM 797 O O . ALA A 1 103 ? -31.936 23.346 15.720 1.00 17.90 103 ALA A O 1
ATOM 799 N N . GLU A 1 104 ? -33.726 24.521 16.381 1.00 16.85 104 GLU A N 1
ATOM 800 C CA . GLU A 1 104 ? -34.457 24.318 15.138 1.00 18.80 104 GLU A CA 1
ATOM 801 C C . GLU A 1 104 ? -33.879 25.120 13.975 1.00 16.86 104 GLU A C 1
ATOM 802 O O . GLU A 1 104 ? -33.976 24.674 12.835 1.00 18.99 104 GLU A O 1
ATOM 808 N N . ALA A 1 105 ? -33.377 26.336 14.237 1.00 17.07 105 ALA A N 1
ATOM 809 C CA . ALA A 1 105 ? -32.853 27.142 13.181 1.00 17.27 105 ALA A CA 1
ATOM 810 C C . ALA A 1 105 ? -31.520 26.650 12.608 1.00 14.90 105 ALA A C 1
ATOM 811 O O . ALA A 1 105 ? -31.244 26.864 11.405 1.00 18.65 105 ALA A O 1
ATOM 813 N N . LEU A 1 106 ? -30.686 26.025 13.412 1.00 15.65 106 LEU A N 1
ATOM 814 C CA . LEU A 1 106 ? -29.460 25.422 12.930 1.00 14.51 106 LEU A CA 1
ATOM 815 C C . LEU A 1 106 ? -29.776 24.273 12.011 1.00 14.07 106 LEU A C 1
ATOM 816 O O . LEU A 1 106 ? -30.790 23.586 12.132 1.00 15.77 106 LEU A O 1
ATOM 821 N N . ASP A 1 107 ? -28.839 24.003 11.099 1.00 13.80 107 ASP A N 1
ATOM 822 C CA . ASP A 1 107 ? -28.932 22.850 10.220 1.00 14.08 107 ASP A CA 1
ATOM 823 C C . ASP A 1 107 ? -28.094 21.660 10.666 1.00 13.40 107 ASP A C 1
ATOM 824 O O . ASP A 1 107 ? -28.234 20.543 10.128 1.00 15.18 107 ASP A O 1
ATOM 841 N N . PHE A 1 109 ? -25.456 20.379 14.336 1.00 12.93 109 PHE A N 1
ATOM 842 C CA . PHE A 1 109 ? -24.812 20.671 15.615 1.00 13.20 109 PHE A CA 1
ATOM 843 C C . PHE A 1 109 ? -23.423 20.071 15.580 1.00 12.88 109 PHE A C 1
ATOM 844 O O . PHE A 1 109 ? -23.273 18.927 15.236 1.00 15.48 109 PHE A O 1
ATOM 852 N N . ARG A 1 110 ? -22.439 20.827 16.038 1.00 11.61 110 ARG A N 1
ATOM 853 C CA . ARG A 1 110 ? -21.141 20.262 16.320 1.00 12.50 110 ARG A CA 1
ATOM 854 C C . ARG A 1 110 ? -20.992 20.033 17.822 1.00 12.42 110 ARG A C 1
ATOM 855 O O . ARG A 1 110 ? -21.192 20.977 18.627 1.00 14.44 110 ARG A O 1
ATOM 863 N N . ILE A 1 111 ? -20.567 18.821 18.157 1.00 12.29 111 ILE A N 1
ATOM 864 C CA . ILE A 1 111 ? -20.199 18.434 19.498 1.00 14.53 111 ILE A CA 1
ATOM 865 C C . ILE A 1 111 ? -18.715 18.127 19.561 1.00 13.21 111 ILE A C 1
ATOM 866 O O . ILE A 1 111 ? -18.160 17.588 18.591 1.00 15.34 111 ILE A O 1
ATOM 871 N N . ASN A 1 112 ? -18.073 18.466 20.645 1.00 13.55 112 ASN A N 1
ATOM 872 C CA . ASN A 1 112 ? -16.651 18.147 20.873 1.00 11.92 112 ASN A CA 1
ATOM 873 C C . ASN A 1 112 ? -16.635 17.213 22.074 1.00 13.56 112 ASN A C 1
ATOM 874 O O . ASN A 1 112 ? -16.967 17.649 23.176 1.00 14.56 112 ASN A O 1
ATOM 879 N N . PRO A 1 113 ? -16.242 15.948 21.887 1.00 13.96 113 PRO A N 1
ATOM 880 C CA . PRO A 1 113 ? -16.238 15.009 23.015 1.00 15.73 113 PRO A CA 1
ATOM 881 C C . PRO A 1 113 ? -15.329 15.392 24.174 1.00 15.94 113 PRO A C 1
ATOM 882 O O . PRO A 1 113 ? -15.423 14.819 25.276 1.00 20.22 113 PRO A O 1
ATOM 886 N N . GLY A 1 114 ? -14.436 16.335 23.942 1.00 14.01 114 GLY A N 1
ATOM 887 C CA . GLY A 1 114 ? -13.578 16.858 24.970 1.00 13.71 114 GLY A CA 1
ATOM 888 C C . GLY A 1 114 ? -13.992 18.118 25.667 1.00 14.26 114 GLY A C 1
ATOM 889 O O . GLY A 1 114 ? -13.321 18.596 26.572 1.00 17.31 114 GLY A O 1
ATOM 890 N N . THR A 1 115 ? -15.127 18.657 25.236 1.00 14.53 115 THR A N 1
ATOM 891 C CA . THR A 1 115 ? -15.705 19.858 25.876 1.00 15.63 115 THR A CA 1
ATOM 892 C C . THR A 1 115 ? -17.133 19.629 26.384 1.00 15.51 115 THR A C 1
ATOM 893 O O . THR A 1 115 ? -17.992 20.530 26.338 1.00 20.64 115 THR A O 1
ATOM 897 N N . LEU A 1 116 ? -17.329 18.413 26.900 1.00 17.48 116 LEU A N 1
ATOM 898 C CA . LEU A 1 116 ? -18.657 18.064 27.394 1.00 19.73 116 LEU A CA 1
ATOM 899 C C . LEU A 1 116 ? -18.802 18.160 28.842 1.00 29.04 116 LEU A C 1
ATOM 900 O O . LEU A 1 116 ? -19.912 17.981 29.299 1.00 71.52 116 LEU A O 1
ATOM 905 N N . GLY A 1 117 ? -17.724 18.383 29.572 1.00 24.74 117 GLY A N 1
ATOM 906 C CA . GLY A 1 117 ? -17.766 18.385 31.021 1.00 34.02 117 GLY A CA 1
ATOM 907 C C . GLY A 1 117 ? -16.896 17.303 31.596 1.00 37.52 117 GLY A C 1
ATOM 908 O O . GLY A 1 117 ? -16.154 16.625 30.871 1.00 43.65 117 GLY A O 1
ATOM 909 N N . ARG A 1 118 ? -17.017 17.134 32.910 1.00 46.25 118 ARG A N 1
ATOM 910 C CA . ARG A 1 118 ? -16.054 16.390 33.685 1.00 55.65 118 ARG A CA 1
ATOM 911 C C . ARG A 1 118 ? -16.679 15.073 34.062 1.00 41.98 118 ARG A C 1
ATOM 912 O O . ARG A 1 118 ? -17.868 15.006 34.342 1.00 57.40 118 ARG A O 1
ATOM 920 N N . GLY A 1 119 ? -15.907 14.007 34.011 1.00 59.22 119 GLY A N 1
ATOM 921 C CA . GLY A 1 119 ? -16.397 12.695 34.506 1.00 60.81 119 GLY A CA 1
ATOM 922 C C . GLY A 1 119 ? -17.724 12.128 33.985 1.00 57.76 119 GLY A C 1
ATOM 923 O O . GLY A 1 119 ? -17.898 11.911 32.739 1.00 89.13 119 GLY A O 1
ATOM 924 N N . ARG A 1 120 ? -18.655 11.898 34.938 1.00 60.83 120 ARG A N 1
ATOM 925 C CA . ARG A 1 120 ? -20.033 11.372 34.663 1.00 48.24 120 ARG A CA 1
ATOM 926 C C . ARG A 1 120 ? -20.939 12.341 33.919 1.00 51.31 120 ARG A C 1
ATOM 927 O O . ARG A 1 120 ? -21.912 12.011 33.161 1.00 47.71 120 ARG A O 1
ATOM 935 N N . HIS A 1 121 ? -20.613 13.583 34.150 1.00 40.20 121 HIS A N 1
ATOM 936 C CA . HIS A 1 121 ? -21.394 14.654 33.527 1.00 33.71 121 HIS A CA 1
ATOM 937 C C . HIS A 1 121 ? -21.246 14.542 32.000 1.00 31.26 121 HIS A C 1
ATOM 938 O O . HIS A 1 121 ? -22.157 14.897 31.277 1.00 37.07 121 HIS A O 1
ATOM 945 N N . LYS A 1 122 ? -20.096 14.028 31.522 1.00 32.07 122 LYS A N 1
ATOM 946 C CA . LYS A 1 122 ? -19.777 14.098 30.044 1.00 32.76 122 LYS A CA 1
ATOM 947 C C . LYS A 1 122 ? -20.838 13.262 29.279 1.00 28.21 122 LYS A C 1
ATOM 948 O O . LYS A 1 122 ? -21.461 13.690 28.322 1.00 29.07 122 LYS A O 1
ATOM 954 N N . ASP A 1 123 ? -21.054 12.048 29.787 1.00 29.35 123 ASP A N 1
ATOM 955 C CA . ASP A 1 123 ? -22.011 11.128 29.144 1.00 29.32 123 ASP A CA 1
ATOM 956 C C . ASP A 1 123 ? -23.419 11.731 29.124 1.00 24.96 123 ASP A C 1
ATOM 957 O O . ASP A 1 123 ? -24.135 11.595 28.123 1.00 24.92 123 ASP A O 1
ATOM 962 N N . GLU A 1 124 ? -23.877 12.325 30.250 1.00 29.15 124 GLU A N 1
ATOM 963 C CA . GLU A 1 124 ? -25.209 12.873 30.279 1.00 32.42 124 GLU A CA 1
ATOM 964 C C . GLU A 1 124 ? -25.369 14.028 29.289 1.00 23.47 124 GLU A C 1
ATOM 965 O O . GLU A 1 124 ? -26.366 14.084 28.596 1.00 25.54 124 GLU A O 1
ATOM 971 N N . HIS A 1 125 ? -24.398 14.923 29.242 1.00 24.02 125 HIS A N 1
ATOM 972 C CA . HIS A 1 125 ? -24.430 16.060 28.341 1.00 20.91 125 HIS A CA 1
ATOM 973 C C . HIS A 1 125 ? -24.448 15.631 26.908 1.00 18.40 125 HIS A C 1
ATOM 974 O O . HIS A 1 125 ? -25.175 16.160 26.088 1.00 18.87 125 HIS A O 1
ATOM 981 N N . PHE A 1 126 ? -23.624 14.628 26.590 1.00 18.75 126 PHE A N 1
ATOM 982 C CA . PHE A 1 126 ? -23.569 14.055 25.231 1.00 18.67 126 PHE A CA 1
ATOM 983 C C . PHE A 1 126 ? -24.949 13.497 24.833 1.00 19.15 126 PHE A C 1
ATOM 984 O O . PHE A 1 126 ? -25.476 13.821 23.777 1.00 18.86 126 PHE A O 1
ATOM 992 N N . ALA A 1 127 ? -25.529 12.717 25.755 1.00 20.57 127 ALA A N 1
ATOM 993 C CA . ALA A 1 127 ? -26.809 12.128 25.462 1.00 21.68 127 ALA A CA 1
ATOM 994 C C . ALA A 1 127 ? -27.917 13.144 25.209 1.00 20.32 127 ALA A C 1
ATOM 995 O O . ALA A 1 127 ? -28.765 12.939 24.345 1.00 23.65 127 ALA A O 1
ATOM 997 N N . GLU A 1 128 ? -27.907 14.212 26.016 1.00 20.53 128 GLU A N 1
ATOM 998 C CA . GLU A 1 128 ? -28.904 15.242 25.845 1.00 20.83 128 GLU A CA 1
ATOM 999 C C . GLU A 1 128 ? -28.799 15.916 24.469 1.00 18.56 128 GLU A C 1
ATOM 1000 O O . GLU A 1 128 ? -29.789 16.198 23.840 1.00 20.09 128 GLU A O 1
ATOM 1006 N N . MET A 1 129 ? -27.543 16.199 24.034 1.00 19.57 129 MET A N 1
ATOM 1007 C CA . MET A 1 129 ? -27.404 16.882 22.716 1.00 19.54 129 MET A CA 1
ATOM 1008 C C . MET A 1 129 ? -27.850 15.930 21.612 1.00 16.81 129 MET A C 1
ATOM 1009 O O . MET A 1 129 ? -28.465 16.340 20.661 1.00 17.98 129 MET A O 1
ATOM 1014 N N . ILE A 1 130 ? -27.472 14.667 21.710 1.00 18.03 130 ILE A N 1
ATOM 1015 C CA . ILE A 1 130 ? -27.852 13.694 20.694 1.00 18.31 130 ILE A CA 1
ATOM 1016 C C . ILE A 1 130 ? -29.385 13.500 20.661 1.00 16.96 130 ILE A C 1
ATOM 1017 O O . ILE A 1 130 ? -29.998 13.437 19.607 1.00 19.98 130 ILE A O 1
ATOM 1022 N N . ARG A 1 131 ? -30.009 13.454 21.847 1.00 19.07 131 ARG A N 1
ATOM 1023 C CA . ARG A 1 131 ? -31.453 13.393 21.960 1.00 20.42 131 ARG A CA 1
ATOM 1024 C C . ARG A 1 131 ? -32.132 14.541 21.208 1.00 20.58 131 ARG A C 1
ATOM 1025 O O . ARG A 1 131 ? -33.106 14.312 20.495 1.00 20.70 131 ARG A O 1
ATOM 1033 N N . ILE A 1 132 ? -31.670 15.757 21.465 1.00 20.88 132 ILE A N 1
ATOM 1034 C CA . ILE A 1 132 ? -32.216 16.942 20.815 1.00 20.29 132 ILE A CA 1
ATOM 1035 C C . ILE A 1 132 ? -32.079 16.785 19.273 1.00 18.31 132 ILE A C 1
ATOM 1036 O O . ILE A 1 132 ? -33.005 17.077 18.504 1.00 22.14 132 ILE A O 1
ATOM 1041 N N . ALA A 1 133 ? -30.870 16.435 18.824 1.00 18.97 133 ALA A N 1
ATOM 1042 C CA . ALA A 1 133 ? -30.686 16.261 17.416 1.00 18.87 133 ALA A CA 1
ATOM 1043 C C . ALA A 1 133 ? -31.646 15.202 16.841 1.00 18.80 133 ALA A C 1
ATOM 1044 O O . ALA A 1 133 ? -32.218 15.364 15.813 1.00 19.78 133 ALA A O 1
ATOM 1046 N N . MET A 1 134 ? -31.791 14.108 17.567 1.00 19.83 134 MET A N 1
ATOM 1047 C CA . MET A 1 134 ? -32.705 13.062 17.116 1.00 19.89 134 MET A CA 1
ATOM 1048 C C . MET A 1 134 ? -34.173 13.581 17.026 1.00 20.95 134 MET A C 1
ATOM 1049 O O . MET A 1 134 ? -34.870 13.364 16.024 1.00 22.69 134 MET A O 1
ATOM 1054 N N . ASP A 1 135 ? -34.559 14.338 18.029 1.00 21.80 135 ASP A N 1
ATOM 1055 C CA . ASP A 1 135 ? -35.938 14.863 18.100 1.00 22.82 135 ASP A CA 1
ATOM 1056 C C . ASP A 1 135 ? -36.231 15.782 16.932 1.00 22.35 135 ASP A C 1
ATOM 1057 O O . ASP A 1 135 ? -37.342 15.815 16.448 1.00 24.86 135 ASP A O 1
ATOM 1062 N N . LEU A 1 136 ? -35.215 16.546 16.486 1.00 20.90 136 LEU A N 1
ATOM 1063 C CA . LEU A 1 136 ? -35.361 17.570 15.481 1.00 21.17 136 LEU A CA 1
ATOM 1064 C C . LEU A 1 136 ? -34.948 17.172 14.088 1.00 20.44 136 LEU A C 1
ATOM 1065 O O . LEU A 1 136 ? -35.059 17.920 13.145 1.00 24.76 136 LEU A O 1
ATOM 1070 N N . GLY A 1 137 ? -34.448 15.947 13.982 1.00 20.60 137 GLY A N 1
ATOM 1071 C CA . GLY A 1 137 ? -33.921 15.437 12.730 1.00 22.75 137 GLY A CA 1
ATOM 1072 C C . GLY A 1 137 ? -32.646 16.089 12.231 1.00 17.95 137 GLY A C 1
ATOM 1073 O O . GLY A 1 137 ? -32.404 16.157 11.001 1.00 21.90 137 GLY A O 1
ATOM 1074 N N . LYS A 1 138 ? -31.855 16.619 13.135 1.00 16.45 138 LYS A N 1
ATOM 1075 C CA . LYS A 1 138 ? -30.634 17.283 12.737 1.00 16.61 138 LYS A CA 1
ATOM 1076 C C . LYS A 1 138 ? -29.445 16.350 12.689 1.00 16.12 138 LYS A C 1
ATOM 1077 O O . LYS A 1 138 ? -29.290 15.443 13.533 1.00 17.78 138 LYS A O 1
ATOM 1083 N N . PRO A 1 139 ? -28.547 16.593 11.739 1.00 14.57 139 PRO A N 1
ATOM 1084 C CA . PRO A 1 139 ? -27.236 15.948 11.744 1.00 15.10 139 PRO A CA 1
ATOM 1085 C C . PRO A 1 139 ? -26.285 16.563 12.767 1.00 11.17 139 PRO A C 1
ATOM 1086 O O . PRO A 1 139 ? -26.486 17.646 13.191 1.00 13.09 139 PRO A O 1
ATOM 1090 N N . VAL A 1 140 ? -25.264 15.808 13.102 1.00 13.20 140 VAL A N 1
ATOM 1091 C CA . VAL A 1 140 ? -24.295 16.180 14.102 1.00 11.39 140 VAL A CA 1
ATOM 1092 C C . VAL A 1 140 ? -22.893 15.877 13.551 1.00 12.69 140 VAL A C 1
ATOM 1093 O O . VAL A 1 140 ? -22.694 14.879 12.937 1.00 13.44 140 VAL A O 1
ATOM 1097 N N . ARG A 1 141 ? -21.945 16.741 13.870 1.00 11.25 141 ARG A N 1
ATOM 1098 C CA . ARG A 1 141 ? -20.553 16.391 13.739 1.00 11.12 141 ARG A CA 1
ATOM 1099 C C . ARG A 1 141 ? -20.018 16.121 15.120 1.00 11.29 141 ARG A C 1
ATOM 1100 O O . ARG A 1 141 ? -20.124 16.943 15.972 1.00 12.65 141 ARG A O 1
ATOM 1108 N N . ILE A 1 142 ? -19.424 14.955 15.277 1.00 11.59 142 ILE A N 1
ATOM 1109 C CA . ILE A 1 142 ? -18.637 14.668 16.451 1.00 12.46 142 ILE A CA 1
ATOM 1110 C C . ILE A 1 142 ? -17.200 15.003 16.066 1.00 11.84 142 ILE A C 1
ATOM 1111 O O . ILE A 1 142 ? -16.591 14.350 15.291 1.00 12.75 142 ILE A O 1
ATOM 1116 N N . GLY A 1 143 ? -16.732 16.105 16.619 1.00 10.99 143 GLY A N 1
ATOM 1117 C CA . GLY A 1 143 ? -15.456 16.658 16.226 1.00 12.01 143 GLY A CA 1
ATOM 1118 C C . GLY A 1 143 ? -14.491 16.729 17.379 1.00 11.50 143 GLY A C 1
ATOM 1119 O O . GLY A 1 143 ? -14.602 17.557 18.199 1.00 11.89 143 GLY A O 1
ATOM 1120 N N . ALA A 1 144 ? -13.516 15.848 17.375 1.00 10.58 144 ALA A N 1
ATOM 1121 C CA . ALA A 1 144 ? -12.464 15.861 18.349 1.00 12.10 144 ALA A CA 1
ATOM 1122 C C . ALA A 1 144 ? -11.338 16.781 17.857 1.00 11.12 144 ALA A C 1
ATOM 1123 O O . ALA A 1 144 ? -11.140 16.927 16.710 1.00 11.51 144 ALA A O 1
ATOM 1125 N N . ASN A 1 145 ? -10.640 17.361 18.795 1.00 10.95 145 ASN A N 1
ATOM 1126 C CA . ASN A 1 145 ? -9.512 18.231 18.500 1.00 10.57 145 ASN A CA 1
ATOM 1127 C C . ASN A 1 145 ? -8.478 18.003 19.596 1.00 11.00 145 ASN A C 1
ATOM 1128 O O . ASN A 1 145 ? -8.815 17.989 20.726 1.00 11.23 145 ASN A O 1
ATOM 1133 N N . TRP A 1 146 ? -7.225 17.889 19.221 1.00 10.64 146 TRP A N 1
ATOM 1134 C CA . TRP A 1 146 ? -6.188 17.620 20.203 1.00 10.37 146 TRP A CA 1
ATOM 1135 C C . TRP A 1 146 ? -5.922 18.823 21.163 1.00 11.16 146 TRP A C 1
ATOM 1136 O O . TRP A 1 146 ? -5.278 18.654 22.121 1.00 12.83 146 TRP A O 1
ATOM 1147 N N . GLY A 1 147 ? -6.435 20.016 20.850 1.00 11.56 147 GLY A N 1
ATOM 1148 C CA . GLY A 1 147 ? -6.387 21.098 21.812 1.00 11.93 147 GLY A CA 1
ATOM 1149 C C . GLY A 1 147 ? -7.350 20.957 22.952 1.00 11.65 147 GLY A C 1
ATOM 1150 O O . GLY A 1 147 ? -7.244 21.729 23.911 1.00 12.79 147 GLY A O 1
ATOM 1151 N N . SER A 1 148 ? -8.242 19.989 22.890 1.00 11.70 148 SER A N 1
ATOM 1152 C CA . SER A 1 148 ? -9.296 19.768 23.889 1.00 11.69 148 SER A CA 1
ATOM 1153 C C . SER A 1 148 ? -9.545 18.245 24.029 1.00 11.32 148 SER A C 1
ATOM 1154 O O . SER A 1 148 ? -10.681 17.746 23.882 1.00 14.64 148 SER A O 1
ATOM 1157 N N . LEU A 1 149 ? -8.489 17.503 24.240 1.00 12.60 149 LEU A N 1
ATOM 1158 C CA . LEU A 1 149 ? -8.564 16.054 24.327 1.00 13.68 149 LEU A CA 1
ATOM 1159 C C . LEU A 1 149 ? -9.048 15.599 25.705 1.00 14.41 149 LEU A C 1
ATOM 1160 O O . LEU A 1 149 ? -8.540 16.071 26.730 1.00 16.24 149 LEU A O 1
ATOM 1165 N N . ASP A 1 150 ? -10.027 14.699 25.717 1.00 16.31 150 ASP A N 1
ATOM 1166 C CA . ASP A 1 150 ? -10.607 14.147 26.901 1.00 17.11 150 ASP A CA 1
ATOM 1167 C C . ASP A 1 150 ? -9.461 13.537 27.758 1.00 18.13 150 ASP A C 1
ATOM 1168 O O . ASP A 1 150 ? -8.833 12.562 27.377 1.00 16.79 150 ASP A O 1
ATOM 1173 N N . PRO A 1 151 ? -9.252 14.112 28.948 1.00 17.00 151 PRO A N 1
ATOM 1174 C CA . PRO A 1 151 ? -8.081 13.663 29.736 1.00 19.93 151 PRO A CA 1
ATOM 1175 C C . PRO A 1 151 ? -8.249 12.262 30.328 1.00 18.87 151 PRO A C 1
ATOM 1176 O O . PRO A 1 151 ? -7.241 11.572 30.564 1.00 18.64 151 PRO A O 1
ATOM 1180 N N . ALA A 1 152 ? -9.494 11.847 30.606 1.00 21.39 152 ALA A N 1
ATOM 1181 C CA . ALA A 1 152 ? -9.690 10.545 31.132 1.00 20.51 152 ALA A CA 1
ATOM 1182 C C . ALA A 1 152 ? -9.400 9.437 30.096 1.00 20.75 152 ALA A C 1
ATOM 1183 O O . ALA A 1 152 ? -8.823 8.407 30.415 1.00 21.09 152 ALA A O 1
ATOM 1185 N N . LEU A 1 153 ? -9.740 9.705 28.851 1.00 19.67 153 LEU A N 1
ATOM 1186 C CA . LEU A 1 153 ? -9.406 8.764 27.812 1.00 18.46 153 LEU A CA 1
ATOM 1187 C C . LEU A 1 153 ? -7.916 8.722 27.628 1.00 17.87 153 LEU A C 1
ATOM 1188 O O . LEU A 1 153 ? -7.338 7.669 27.367 1.00 18.07 153 LEU A O 1
ATOM 1193 N N . LEU A 1 154 ? -7.238 9.891 27.644 1.00 15.11 154 LEU A N 1
ATOM 1194 C CA . LEU A 1 154 ? -5.790 9.906 27.527 1.00 14.81 154 LEU A CA 1
ATOM 1195 C C . LEU A 1 154 ? -5.120 9.029 28.603 1.00 15.01 154 LEU A C 1
ATOM 1196 O O . LEU A 1 154 ? -4.267 8.207 28.298 1.00 15.31 154 LEU A O 1
ATOM 1201 N N . THR A 1 155 ? -5.568 9.155 29.859 1.00 15.18 155 THR A N 1
ATOM 1202 C CA . THR A 1 155 ? -4.974 8.305 30.876 1.00 16.26 155 THR A CA 1
ATOM 1203 C C . THR A 1 155 ? -5.240 6.818 30.614 1.00 15.90 155 THR A C 1
ATOM 1204 O O . THR A 1 155 ? -4.325 6.010 30.841 1.00 16.11 155 THR A O 1
ATOM 1208 N N . GLU A 1 156 ? -6.443 6.461 30.189 1.00 15.08 156 GLU A N 1
ATOM 1209 C CA . GLU A 1 156 ? -6.757 5.073 29.911 1.00 16.09 156 GLU A CA 1
ATOM 1210 C C . GLU A 1 156 ? -5.787 4.513 28.873 1.00 16.01 156 GLU A C 1
ATOM 1211 O O . GLU A 1 156 ? -5.270 3.409 28.980 1.00 16.19 156 GLU A O 1
ATOM 1217 N N . LEU A 1 157 ? -5.544 5.261 27.799 1.00 14.77 157 LEU A N 1
ATOM 1218 C CA . LEU A 1 157 ? -4.637 4.834 26.726 1.00 15.32 157 LEU A CA 1
ATOM 1219 C C . LEU A 1 157 ? -3.210 4.897 27.098 1.00 14.92 157 LEU A C 1
ATOM 1220 O O . LEU A 1 157 ? -2.395 4.094 26.596 1.00 15.45 157 LEU A O 1
ATOM 1225 N N . MET A 1 158 ? -2.811 5.801 27.971 1.00 14.69 158 MET A N 1
ATOM 1226 C CA . MET A 1 158 ? -1.459 5.808 28.456 1.00 14.77 158 MET A CA 1
ATOM 1227 C C . MET A 1 158 ? -1.193 4.529 29.268 1.00 15.39 158 MET A C 1
ATOM 1228 O O . MET A 1 158 ? -0.133 3.936 29.167 1.00 16.23 158 MET A O 1
ATOM 1233 N N . ASP A 1 159 ? -2.188 4.067 30.050 1.00 15.66 159 ASP A N 1
ATOM 1234 C CA . ASP A 1 159 ? -2.001 2.852 30.854 1.00 14.98 159 ASP A CA 1
ATOM 1235 C C . ASP A 1 159 ? -1.948 1.606 29.904 1.00 16.32 159 ASP A C 1
ATOM 1236 O O . ASP A 1 159 ? -1.131 0.703 30.072 1.00 17.14 159 ASP A O 1
ATOM 1241 N N . ARG A 1 160 ? -2.817 1.558 28.874 1.00 15.87 160 ARG A N 1
ATOM 1242 C CA . ARG A 1 160 ? -2.790 0.459 27.898 1.00 18.59 160 ARG A CA 1
ATOM 1243 C C . ARG A 1 160 ? -1.402 0.434 27.246 1.00 16.23 160 ARG A C 1
ATOM 1244 O O . ARG A 1 160 ? -0.779 -0.627 27.071 1.00 19.37 160 ARG A O 1
ATOM 1252 N N . ASN A 1 161 ? -0.902 1.657 26.896 1.00 16.08 161 ASN A N 1
ATOM 1253 C CA . ASN A 1 161 ? 0.438 1.723 26.249 1.00 16.81 161 ASN A CA 1
ATOM 1254 C C . ASN A 1 161 ? 1.552 1.167 27.124 1.00 16.60 161 ASN A C 1
ATOM 1255 O O . ASN A 1 161 ? 2.486 0.526 26.662 1.00 19.62 161 ASN A O 1
ATOM 1260 N N . ALA A 1 162 ? 1.461 1.530 28.415 1.00 16.51 162 ALA A N 1
ATOM 1261 C CA . ALA A 1 162 ? 2.500 1.135 29.365 1.00 19.68 162 ALA A CA 1
ATOM 1262 C C . ALA A 1 162 ? 2.563 -0.365 29.580 1.00 20.64 162 ALA A C 1
ATOM 1263 O O . ALA A 1 162 ? 3.601 -0.840 30.043 1.00 22.89 162 ALA A O 1
ATOM 1265 N N . ARG A 1 163 ? 1.495 -1.083 29.293 1.00 19.64 163 ARG A N 1
ATOM 1266 C CA . ARG A 1 163 ? 1.471 -2.562 29.344 1.00 21.16 163 ARG A CA 1
ATOM 1267 C C . ARG A 1 163 ? 2.042 -3.241 28.090 1.00 21.06 163 ARG A C 1
ATOM 1268 O O . ARG A 1 163 ? 2.218 -4.453 28.081 1.00 25.10 163 ARG A O 1
ATOM 1276 N N . ARG A 1 164 ? 2.282 -2.493 27.021 1.00 23.78 164 ARG A N 1
ATOM 1277 C CA . ARG A 1 164 ? 2.786 -3.114 25.814 1.00 26.90 164 ARG A CA 1
ATOM 1278 C C . ARG A 1 164 ? 4.207 -3.562 25.985 1.00 25.76 164 ARG A C 1
ATOM 1279 O O . ARG A 1 164 ? 5.000 -2.965 26.691 1.00 29.27 164 ARG A O 1
ATOM 1287 N N . PRO A 1 165 ? 4.542 -4.627 25.303 1.00 31.21 165 PRO A N 1
ATOM 1288 C CA . PRO A 1 165 ? 5.983 -5.036 25.330 1.00 34.88 165 PRO A CA 1
ATOM 1289 C C . PRO A 1 165 ? 6.953 -3.965 24.844 1.00 35.44 165 PRO A C 1
ATOM 1290 O O . PRO A 1 165 ? 8.041 -3.795 25.428 1.00 44.52 165 PRO A O 1
ATOM 1294 N N . GLU A 1 166 ? 6.467 -3.126 23.895 1.00 35.70 166 GLU A N 1
ATOM 1295 C CA . GLU A 1 166 ? 7.226 -2.009 23.408 1.00 36.21 166 GLU A CA 1
ATOM 1296 C C . GLU A 1 166 ? 6.287 -0.825 23.380 1.00 31.01 166 GLU A C 1
ATOM 1297 O O . GLU A 1 166 ? 5.644 -0.539 22.376 1.00 35.29 166 GLU A O 1
ATOM 1303 N N . PRO A 1 167 ? 6.236 -0.072 24.487 1.00 36.18 167 PRO A N 1
ATOM 1304 C CA . PRO A 1 167 ? 5.351 1.080 24.517 1.00 30.82 167 PRO A CA 1
ATOM 1305 C C . PRO A 1 167 ? 5.733 2.105 23.421 1.00 31.62 167 PRO A C 1
ATOM 1306 O O . PRO A 1 167 ? 6.912 2.269 23.060 1.00 38.47 167 PRO A O 1
ATOM 1310 N N . LYS A 1 168 ? 4.711 2.730 22.886 1.00 24.29 168 LYS A N 1
ATOM 1311 C CA . LYS A 1 168 ? 4.837 3.869 21.964 1.00 25.04 168 LYS A CA 1
ATOM 1312 C C . LYS A 1 168 ? 5.135 5.137 22.673 1.00 24.49 168 LYS A C 1
ATOM 1313 O O . LYS A 1 168 ? 5.061 5.207 23.905 1.00 24.99 168 LYS A O 1
ATOM 1319 N N . SER A 1 169 ? 5.523 6.157 21.900 1.00 24.12 169 SER A N 1
ATOM 1320 C CA . SER A 1 169 ? 5.802 7.428 22.504 1.00 24.64 169 SER A CA 1
ATOM 1321 C C . SER A 1 169 ? 4.543 8.057 23.032 1.00 20.46 169 SER A C 1
ATOM 1322 O O . SER A 1 169 ? 3.443 7.744 22.591 1.00 20.13 169 SER A O 1
ATOM 1325 N N . ALA A 1 170 ? 4.750 9.020 23.928 1.00 21.85 170 ALA A N 1
ATOM 1326 C CA . ALA A 1 170 ? 3.641 9.795 24.501 1.00 21.85 170 ALA A CA 1
ATOM 1327 C C . ALA A 1 170 ? 2.870 10.471 23.344 1.00 18.66 170 ALA A C 1
ATOM 1328 O O . ALA A 1 170 ? 1.658 10.506 23.378 1.00 17.91 170 ALA A O 1
ATOM 1330 N N . HIS A 1 171 ? 3.583 10.997 22.374 1.00 18.32 171 HIS A N 1
ATOM 1331 C CA . HIS A 1 171 ? 2.940 11.711 21.282 1.00 16.14 171 HIS A CA 1
ATOM 1332 C C . HIS A 1 171 ? 2.041 10.754 20.499 1.00 16.00 171 HIS A C 1
ATOM 1333 O O . HIS A 1 171 ? 0.900 11.070 20.133 1.00 15.39 171 HIS A O 1
ATOM 1340 N N A GLU A 1 172 ? 2.546 9.557 20.201 0.50 17.28 172 GLU A N 1
ATOM 1341 N N B GLU A 1 172 ? 2.536 9.566 20.196 0.50 17.29 172 GLU A N 1
ATOM 1342 C CA A GLU A 1 172 ? 1.712 8.546 19.536 0.50 16.04 172 GLU A CA 1
ATOM 1343 C CA B GLU A 1 172 ? 1.715 8.568 19.540 0.50 15.90 172 GLU A CA 1
ATOM 1344 C C A GLU A 1 172 ? 0.459 8.186 20.308 0.50 14.21 172 GLU A C 1
ATOM 1345 C C B GLU A 1 172 ? 0.457 8.187 20.308 0.50 14.22 172 GLU A C 1
ATOM 1346 O O A GLU A 1 172 ? -0.599 7.996 19.727 0.50 15.16 172 GLU A O 1
ATOM 1347 O O B GLU A 1 172 ? -0.603 7.993 19.728 0.50 15.16 172 GLU A O 1
ATOM 1358 N N . VAL A 1 173 ? 0.560 8.059 21.622 1.00 14.51 173 VAL A N 1
ATOM 1359 C CA . VAL A 1 173 ? -0.596 7.764 22.463 1.00 15.14 173 VAL A CA 1
ATOM 1360 C C . VAL A 1 173 ? -1.613 8.902 22.410 1.00 13.88 173 VAL A C 1
ATOM 1361 O O . VAL A 1 173 ? -2.826 8.652 22.395 1.00 13.57 173 VAL A O 1
ATOM 1365 N N . VAL A 1 174 ? -1.155 10.160 22.404 1.00 13.59 174 VAL A N 1
ATOM 1366 C CA . VAL A 1 174 ? -2.099 11.275 22.206 1.00 12.85 174 VAL A CA 1
ATOM 1367 C C . VAL A 1 174 ? -2.930 11.095 20.935 1.00 11.57 174 VAL A C 1
ATOM 1368 O O . VAL A 1 174 ? -4.145 11.251 20.949 1.00 11.95 174 VAL A O 1
ATOM 1372 N N . LEU A 1 175 ? -2.272 10.707 19.840 1.00 11.37 175 LEU A N 1
ATOM 1373 C CA . LEU A 1 175 ? -2.967 10.522 18.588 1.00 11.89 175 LEU A CA 1
ATOM 1374 C C . LEU A 1 175 ? -3.930 9.339 18.680 1.00 12.12 175 LEU A C 1
ATOM 1375 O O . LEU A 1 175 ? -5.084 9.419 18.187 1.00 12.62 175 LEU A O 1
ATOM 1380 N N . GLU A 1 176 ? -3.549 8.268 19.353 1.00 12.34 176 GLU A N 1
ATOM 1381 C CA . GLU A 1 176 ? -4.455 7.142 19.563 1.00 14.05 176 GLU A CA 1
ATOM 1382 C C . GLU A 1 176 ? -5.685 7.597 20.349 1.00 13.01 176 GLU A C 1
ATOM 1383 O O . GLU A 1 176 ? -6.789 7.175 20.006 1.00 14.59 176 GLU A O 1
ATOM 1389 N N . ALA A 1 177 ? -5.448 8.396 21.386 1.00 13.34 177 ALA A N 1
ATOM 1390 C CA . ALA A 1 177 ? -6.543 8.857 22.208 1.00 13.09 177 ALA A CA 1
ATOM 1391 C C . ALA A 1 177 ? -7.516 9.732 21.460 1.00 12.27 177 ALA A C 1
ATOM 1392 O O . ALA A 1 177 ? -8.716 9.691 21.649 1.00 13.91 177 ALA A O 1
ATOM 1394 N N . LEU A 1 178 ? -6.977 10.590 20.599 1.00 12.53 178 LEU A N 1
ATOM 1395 C CA . LEU A 1 178 ? -7.830 11.485 19.808 1.00 12.31 178 LEU A CA 1
ATOM 1396 C C . LEU A 1 178 ? -8.754 10.654 18.910 1.00 11.76 178 LEU A C 1
ATOM 1397 O O . LEU A 1 178 ? -9.945 10.919 18.821 1.00 12.17 178 LEU A O 1
ATOM 1402 N N . VAL A 1 179 ? -8.181 9.687 18.158 1.00 12.17 179 VAL A N 1
ATOM 1403 C CA . VAL A 1 179 ? -8.983 8.765 17.316 1.00 11.56 179 VAL A CA 1
ATOM 1404 C C . VAL A 1 179 ? -10.014 8.067 18.173 1.00 12.57 179 VAL A C 1
ATOM 1405 O O . VAL A 1 179 ? -11.184 8.008 17.823 1.00 12.82 179 VAL A O 1
ATOM 1409 N N . GLU A 1 180 ? -9.595 7.536 19.319 1.00 13.28 180 GLU A N 1
ATOM 1410 C CA . GLU A 1 180 ? -10.515 6.768 20.150 1.00 13.55 180 GLU A CA 1
ATOM 1411 C C . GLU A 1 180 ? -11.663 7.640 20.658 1.00 13.59 180 GLU A C 1
ATOM 1412 O O . GLU A 1 180 ? -12.777 7.183 20.799 1.00 14.38 180 GLU A O 1
ATOM 1418 N N A SER A 1 181 ? -11.359 8.884 20.966 0.50 13.78 181 SER A N 1
ATOM 1419 N N B SER A 1 181 ? -11.386 8.902 20.995 0.50 14.40 181 SER A N 1
ATOM 1420 C CA A SER A 1 181 ? -12.369 9.809 21.429 0.50 12.38 181 SER A CA 1
ATOM 1421 C CA B SER A 1 181 ? -12.453 9.819 21.457 0.50 14.18 181 SER A CA 1
ATOM 1422 C C A SER A 1 181 ? -13.497 9.945 20.416 0.50 13.10 181 SER A C 1
ATOM 1423 C C B SER A 1 181 ? -13.530 9.947 20.408 0.50 13.61 181 SER A C 1
ATOM 1424 O O A SER A 1 181 ? -14.690 9.863 20.758 0.50 14.65 181 SER A O 1
ATOM 1425 O O B SER A 1 181 ? -14.726 9.872 20.718 0.50 14.81 181 SER A O 1
ATOM 1430 N N . ALA A 1 182 ? -13.137 10.182 19.154 1.00 13.43 182 ALA A N 1
ATOM 1431 C CA . ALA A 1 182 ? -14.116 10.333 18.114 1.00 13.47 182 ALA A CA 1
ATOM 1432 C C . ALA A 1 182 ? -14.851 8.984 17.836 1.00 12.03 182 ALA A C 1
ATOM 1433 O O . ALA A 1 182 ? -16.062 8.981 17.680 1.00 14.70 182 ALA A O 1
ATOM 1435 N N . VAL A 1 183 ? -14.101 7.878 17.771 1.00 12.79 183 VAL A N 1
ATOM 1436 C CA . VAL A 1 183 ? -14.712 6.606 17.449 1.00 13.40 183 VAL A CA 1
ATOM 1437 C C . VAL A 1 183 ? -15.717 6.165 18.545 1.00 13.02 183 VAL A C 1
ATOM 1438 O O . VAL A 1 183 ? -16.803 5.702 18.267 1.00 15.35 183 VAL A O 1
ATOM 1442 N N . ARG A 1 184 ? -15.303 6.309 19.801 1.00 14.67 184 ARG A N 1
ATOM 1443 C CA . ARG A 1 184 ? -16.206 5.925 20.903 1.00 15.16 184 ARG A CA 1
ATOM 1444 C C . ARG A 1 184 ? -17.449 6.733 20.886 1.00 14.83 184 ARG A C 1
ATOM 1445 O O . ARG A 1 184 ? -18.558 6.240 21.122 1.00 16.13 184 ARG A O 1
ATOM 1453 N N . ALA A 1 185 ? -17.304 8.057 20.647 1.00 14.85 185 ALA A N 1
ATOM 1454 C CA . ALA A 1 185 ? -18.497 8.935 20.640 1.00 14.85 185 ALA A CA 1
ATOM 1455 C C . ALA A 1 185 ? -19.423 8.605 19.449 1.00 14.95 185 ALA A C 1
ATOM 1456 O O . ALA A 1 185 ? -20.666 8.579 19.582 1.00 16.23 185 ALA A O 1
ATOM 1458 N N . TYR A 1 186 ? -18.810 8.341 18.293 1.00 13.91 186 TYR A N 1
ATOM 1459 C CA . TYR A 1 186 ? -19.562 7.867 17.117 1.00 14.83 186 TYR A CA 1
ATOM 1460 C C . TYR A 1 186 ? -20.349 6.626 17.420 1.00 15.49 186 TYR A C 1
ATOM 1461 O O . TYR A 1 186 ? -21.578 6.582 17.130 1.00 16.41 186 TYR A O 1
ATOM 1470 N N . GLU A 1 187 ? -19.711 5.617 18.027 1.00 14.54 187 GLU A N 1
ATOM 1471 C CA . GLU A 1 187 ? -20.384 4.363 18.323 1.00 17.07 187 GLU A CA 1
ATOM 1472 C C . GLU A 1 187 ? -21.506 4.575 19.361 1.00 17.43 187 GLU A C 1
ATOM 1473 O O . GLU A 1 187 ? -22.615 4.007 19.203 1.00 18.35 187 GLU A O 1
ATOM 1479 N N . ALA A 1 188 ? -21.276 5.481 20.326 1.00 16.24 188 ALA A N 1
ATOM 1480 C CA . ALA A 1 188 ? -22.268 5.756 21.327 1.00 16.36 188 ALA A CA 1
ATOM 1481 C C . ALA A 1 188 ? -23.489 6.424 20.711 1.00 17.17 188 ALA A C 1
ATOM 1482 O O . ALA A 1 188 ? -24.637 6.122 21.071 1.00 18.93 188 ALA A O 1
ATOM 1484 N N . ALA A 1 189 ? -23.291 7.366 19.794 1.00 16.02 189 ALA A N 1
ATOM 1485 C CA . ALA A 1 189 ? -24.396 8.058 19.100 1.00 16.15 189 ALA A CA 1
ATOM 1486 C C . ALA A 1 189 ? -25.193 7.066 18.293 1.00 15.50 189 ALA A C 1
ATOM 1487 O O . ALA A 1 189 ? -26.463 7.137 18.293 1.00 16.83 189 ALA A O 1
ATOM 1489 N N . LEU A 1 190 ? -24.512 6.201 17.559 1.00 15.79 190 LEU A N 1
ATOM 1490 C CA . LEU A 1 190 ? -25.217 5.150 16.779 1.00 17.04 190 LEU A CA 1
ATOM 1491 C C . LEU A 1 190 ? -26.051 4.247 17.713 1.00 17.02 190 LEU A C 1
ATOM 1492 O O . LEU A 1 190 ? -27.196 3.879 17.405 1.00 20.92 190 LEU A O 1
ATOM 1497 N N . GLU A 1 191 ? -25.477 3.903 18.824 1.00 19.06 191 GLU A N 1
ATOM 1498 C CA . GLU A 1 191 ? -26.160 3.014 19.769 1.00 19.69 191 GLU A CA 1
ATOM 1499 C C . GLU A 1 191 ? -27.402 3.641 20.364 1.00 23.23 191 GLU A C 1
ATOM 1500 O O . GLU A 1 191 ? -28.373 2.940 20.683 1.00 21.96 191 GLU A O 1
ATOM 1506 N N A MET A 1 192 ? -27.367 4.963 20.530 0.50 23.48 192 MET A N 1
ATOM 1507 N N B MET A 1 192 ? -27.364 4.954 20.528 0.50 23.34 192 MET A N 1
ATOM 1508 C CA A MET A 1 192 ? -28.529 5.772 20.986 0.50 22.29 192 MET A CA 1
ATOM 1509 C CA B MET A 1 192 ? -28.514 5.741 21.006 0.50 23.06 192 MET A CA 1
ATOM 1510 C C A MET A 1 192 ? -29.652 5.854 19.979 0.50 22.39 192 MET A C 1
ATOM 1511 C C B MET A 1 192 ? -29.621 5.915 19.974 0.50 21.88 192 MET A C 1
ATOM 1512 O O A MET A 1 192 ? -30.767 6.261 20.326 0.50 25.48 192 MET A O 1
ATOM 1513 O O B MET A 1 192 ? -30.698 6.416 20.308 0.50 25.25 192 MET A O 1
ATOM 1522 N N . GLY A 1 193 ? -29.339 5.562 18.717 1.00 20.73 193 GLY A N 1
ATOM 1523 C CA . GLY A 1 193 ? -30.314 5.614 17.653 1.00 21.20 193 GLY A CA 1
ATOM 1524 C C . GLY A 1 193 ? -30.176 6.739 16.654 1.00 18.11 193 GLY A C 1
ATOM 1525 O O . GLY A 1 193 ? -31.037 6.922 15.791 1.00 22.16 193 GLY A O 1
ATOM 1526 N N . LEU A 1 194 ? -29.081 7.489 16.711 1.00 19.12 194 LEU A N 1
ATOM 1527 C CA . LEU A 1 194 ? -28.904 8.533 15.738 1.00 18.55 194 LEU A CA 1
ATOM 1528 C C . LEU A 1 194 ? -28.495 7.851 14.420 1.00 20.45 194 LEU A C 1
ATOM 1529 O O . LEU A 1 194 ? -27.647 6.946 14.370 1.00 22.14 194 LEU A O 1
ATOM 1534 N N . GLY A 1 195 ? -29.087 8.261 13.332 1.00 21.73 195 GLY A N 1
ATOM 1535 C CA . GLY A 1 195 ? -28.802 7.476 12.106 1.00 22.43 195 GLY A CA 1
ATOM 1536 C C . GLY A 1 195 ? -27.440 7.708 11.489 1.00 21.55 195 GLY A C 1
ATOM 1537 O O . GLY A 1 195 ? -26.841 8.736 11.698 1.00 16.86 195 GLY A O 1
ATOM 1538 N N . GLU A 1 196 ? -27.000 6.791 10.665 1.00 20.02 196 GLU A N 1
ATOM 1539 C CA . GLU A 1 196 ? -25.747 6.947 9.932 1.00 19.36 196 GLU A CA 1
ATOM 1540 C C . GLU A 1 196 ? -25.879 8.053 8.909 1.00 17.06 196 GLU A C 1
ATOM 1541 O O . GLU A 1 196 ? -24.851 8.628 8.481 1.00 17.99 196 GLU A O 1
ATOM 1547 N N . ASP A 1 197 ? -27.109 8.426 8.538 1.00 17.17 197 ASP A N 1
ATOM 1548 C CA . ASP A 1 197 ? -27.320 9.588 7.725 1.00 16.47 197 ASP A CA 1
ATOM 1549 C C . ASP A 1 197 ? -27.322 10.920 8.465 1.00 14.43 197 ASP A C 1
ATOM 1550 O O . ASP A 1 197 ? -27.656 11.958 7.873 1.00 16.51 197 ASP A O 1
ATOM 1555 N N A LYS A 1 198 ? -26.901 10.891 9.716 0.50 14.19 198 LYS A N 1
ATOM 1556 N N B LYS A 1 198 ? -26.904 10.895 9.715 0.50 14.29 198 LYS A N 1
ATOM 1557 C CA A LYS A 1 198 ? -26.908 12.074 10.582 0.50 14.39 198 LYS A CA 1
ATOM 1558 C CA B LYS A 1 198 ? -26.910 12.092 10.558 0.50 14.80 198 LYS A CA 1
ATOM 1559 C C A LYS A 1 198 ? -25.609 12.317 11.325 0.50 13.48 198 LYS A C 1
ATOM 1560 C C B LYS A 1 198 ? -25.615 12.312 11.328 0.50 13.50 198 LYS A C 1
ATOM 1561 O O A LYS A 1 198 ? -25.604 13.125 12.251 0.50 15.87 198 LYS A O 1
ATOM 1562 O O B LYS A 1 198 ? -25.615 13.100 12.269 0.50 15.83 198 LYS A O 1
ATOM 1573 N N . LEU A 1 199 ? -24.539 11.632 10.942 1.00 13.83 199 LEU A N 1
ATOM 1574 C CA . LEU A 1 199 ? -23.290 11.674 11.725 1.00 13.59 199 LEU A CA 1
ATOM 1575 C C . LEU A 1 199 ? -22.070 11.875 10.783 1.00 12.23 199 LEU A C 1
ATOM 1576 O O . LEU A 1 199 ? -21.801 11.067 9.901 1.00 13.02 199 LEU A O 1
ATOM 1581 N N . VAL A 1 200 ? -21.358 12.957 11.085 1.00 11.69 200 VAL A N 1
ATOM 1582 C CA . VAL A 1 200 ? -20.100 13.332 10.449 1.00 11.26 200 VAL A CA 1
ATOM 1583 C C . VAL A 1 200 ? -19.046 13.279 11.561 1.00 11.58 200 VAL A C 1
ATOM 1584 O O . VAL A 1 200 ? -19.318 13.693 12.682 1.00 12.75 200 VAL A O 1
ATOM 1588 N N . LEU A 1 201 ? -17.826 12.885 11.231 1.00 10.49 201 LEU A N 1
ATOM 1589 C CA . LEU A 1 201 ? -16.737 12.846 12.203 1.00 11.53 201 LEU A CA 1
ATOM 1590 C C . LEU A 1 201 ? -15.552 13.663 11.803 1.00 10.32 201 LEU A C 1
ATOM 1591 O O . LEU A 1 201 ? -15.237 13.759 10.617 1.00 11.09 201 LEU A O 1
ATOM 1596 N N . SER A 1 202 ? -14.835 14.199 12.796 1.00 9.79 202 SER A N 1
ATOM 1597 C CA . SER A 1 202 ? -13.531 14.829 12.594 1.00 10.01 202 SER A CA 1
ATOM 1598 C C . SER A 1 202 ? -12.673 14.545 13.822 1.00 9.20 202 SER A C 1
ATOM 1599 O O . SER A 1 202 ? -13.166 14.257 14.903 1.00 10.26 202 SER A O 1
ATOM 1602 N N . ALA A 1 203 ? -11.368 14.631 13.622 1.00 10.12 203 ALA A N 1
ATOM 1603 C CA . ALA A 1 203 ? -10.389 14.444 14.721 1.00 10.50 203 ALA A CA 1
ATOM 1604 C C . ALA A 1 203 ? -9.164 15.190 14.277 1.00 10.41 203 ALA A C 1
ATOM 1605 O O . ALA A 1 203 ? -8.295 14.652 13.579 1.00 12.78 203 ALA A O 1
ATOM 1607 N N . LYS A 1 204 ? -9.075 16.448 14.674 1.00 10.85 204 LYS A N 1
ATOM 1608 C CA . LYS A 1 204 ? -8.096 17.372 14.119 1.00 9.55 204 LYS A CA 1
ATOM 1609 C C . LYS A 1 204 ? -6.862 17.581 15.035 1.00 10.31 204 LYS A C 1
ATOM 1610 O O . LYS A 1 204 ? -6.985 17.623 16.272 1.00 11.09 204 LYS A O 1
ATOM 1616 N N . VAL A 1 205 ? -5.705 17.684 14.384 1.00 9.61 205 VAL A N 1
ATOM 1617 C CA . VAL A 1 205 ? -4.406 18.063 14.978 1.00 10.38 205 VAL A CA 1
ATOM 1618 C C . VAL A 1 205 ? -3.828 19.157 14.146 1.00 9.72 205 VAL A C 1
ATOM 1619 O O . VAL A 1 205 ? -4.256 19.398 13.034 1.00 10.88 205 VAL A O 1
ATOM 1623 N N . SER A 1 206 ? -2.786 19.790 14.677 1.00 9.42 206 SER A N 1
ATOM 1624 C CA . SER A 1 206 ? -2.164 20.924 14.049 1.00 9.26 206 SER A CA 1
ATOM 1625 C C . SER A 1 206 ? -0.871 20.661 13.267 1.00 9.62 206 SER A C 1
ATOM 1626 O O . SER A 1 206 ? -0.277 21.542 12.689 1.00 12.60 206 SER A O 1
ATOM 1629 N N . LYS A 1 207 ? -0.481 19.381 13.214 1.00 10.40 207 LYS A N 1
ATOM 1630 C CA . LYS A 1 207 ? 0.732 18.979 12.471 1.00 11.68 207 LYS A CA 1
ATOM 1631 C C . LYS A 1 207 ? 0.324 18.041 11.341 1.00 11.17 207 LYS A C 1
ATOM 1632 O O . LYS A 1 207 ? -0.347 17.036 11.542 1.00 10.71 207 LYS A O 1
ATOM 1638 N N . ALA A 1 208 ? 0.737 18.357 10.125 1.00 10.78 208 ALA A N 1
ATOM 1639 C CA . ALA A 1 208 ? 0.368 17.628 8.930 1.00 11.58 208 ALA A CA 1
ATOM 1640 C C . ALA A 1 208 ? 0.581 16.147 8.970 1.00 11.89 208 ALA A C 1
ATOM 1641 O O . ALA A 1 208 ? -0.301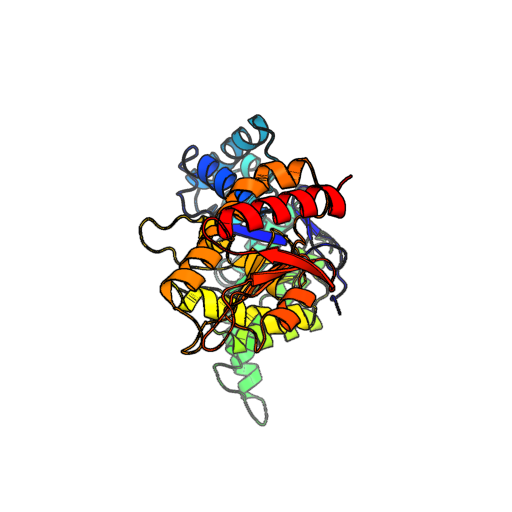 15.383 8.622 1.00 12.49 208 ALA A O 1
ATOM 1643 N N . ARG A 1 209 ? 1.783 15.699 9.342 1.00 10.77 209 ARG A N 1
ATOM 1644 C CA . ARG A 1 209 ? 2.017 14.296 9.285 1.00 11.59 209 ARG A CA 1
ATOM 1645 C C . ARG A 1 209 ? 1.128 13.485 10.279 1.00 11.63 209 ARG A C 1
ATOM 1646 O O . ARG A 1 209 ? 0.693 12.369 10.014 1.00 13.62 209 ARG A O 1
ATOM 1654 N N . ASP A 1 210 ? 0.852 14.102 11.411 1.00 11.35 210 ASP A N 1
ATOM 1655 C CA . ASP A 1 210 ? -0.056 13.546 12.405 1.00 11.20 210 ASP A CA 1
ATOM 1656 C C . ASP A 1 210 ? -1.483 13.466 11.888 1.00 10.23 210 ASP A C 1
ATOM 1657 O O . ASP A 1 210 ? -2.174 12.464 12.136 1.00 11.30 210 ASP A O 1
ATOM 1662 N N . LEU A 1 211 ? -1.908 14.522 11.161 1.00 9.73 211 LEU A N 1
ATOM 1663 C CA . LEU A 1 211 ? -3.255 14.533 10.603 1.00 8.15 211 LEU A CA 1
ATOM 1664 C C . LEU A 1 211 ? -3.480 13.298 9.664 1.00 9.33 211 LEU A C 1
ATOM 1665 O O . LEU A 1 211 ? -4.533 12.714 9.650 1.00 9.60 211 LEU A O 1
ATOM 1670 N N . VAL A 1 212 ? -2.459 13.050 8.856 1.00 9.56 212 VAL A N 1
ATOM 1671 C CA . VAL A 1 212 ? -2.555 11.950 7.918 1.00 9.96 212 VAL A CA 1
ATOM 1672 C C . VAL A 1 212 ? -2.740 10.603 8.673 1.00 10.92 212 VAL A C 1
ATOM 1673 O O . VAL A 1 212 ? -3.604 9.813 8.296 1.00 11.91 212 VAL A O 1
ATOM 1677 N N . TRP A 1 213 ? -1.963 10.366 9.709 1.00 9.84 213 TRP A N 1
ATOM 1678 C CA . TRP A 1 213 ? -2.092 9.201 10.482 1.00 11.06 213 TRP A CA 1
ATOM 1679 C C . TRP A 1 213 ? -3.510 9.090 11.083 1.00 10.29 213 TRP A C 1
ATOM 1680 O O . TRP A 1 213 ? -4.137 8.003 11.026 1.00 12.28 213 TRP A O 1
ATOM 1691 N N . VAL A 1 214 ? -3.930 10.176 11.711 1.00 10.08 214 VAL A N 1
ATOM 1692 C CA . VAL A 1 214 ? -5.239 10.187 12.365 1.00 9.97 214 VAL A CA 1
ATOM 1693 C C . VAL A 1 214 ? -6.385 9.831 11.418 1.00 10.02 214 VAL A C 1
ATOM 1694 O O . VAL A 1 214 ? -7.260 9.059 11.745 1.00 11.32 214 VAL A O 1
ATOM 1698 N N . TYR A 1 215 ? -6.418 10.529 10.268 1.00 9.30 215 TYR A N 1
ATOM 1699 C CA . TYR A 1 215 ? -7.518 10.328 9.358 1.00 9.60 215 TYR A CA 1
ATOM 1700 C C . TYR A 1 215 ? -7.529 8.984 8.669 1.00 11.43 215 TYR A C 1
ATOM 1701 O O . TYR A 1 215 ? -8.569 8.454 8.372 1.00 11.75 215 TYR A O 1
ATOM 1710 N N . ARG A 1 216 ? -6.316 8.413 8.426 1.00 10.91 216 ARG A N 1
ATOM 1711 C CA . ARG A 1 216 ? -6.264 7.037 7.981 1.00 10.30 216 ARG A CA 1
ATOM 1712 C C . ARG A 1 216 ? -6.936 6.099 8.997 1.00 11.88 216 ARG A C 1
ATOM 1713 O O . ARG A 1 216 ? -7.644 5.157 8.620 1.00 13.75 216 ARG A O 1
ATOM 1721 N N . GLU A 1 217 ? -6.669 6.335 10.271 1.00 11.84 217 GLU A N 1
ATOM 1722 C CA . GLU A 1 217 ? -7.318 5.493 11.297 1.00 12.52 217 GLU A CA 1
ATOM 1723 C C . GLU A 1 217 ? -8.842 5.725 11.362 1.00 12.57 217 GLU A C 1
ATOM 1724 O O . GLU A 1 217 ? -9.580 4.723 11.436 1.00 14.09 217 GLU A O 1
ATOM 1730 N N . LEU A 1 218 ? -9.210 7.029 11.323 1.00 12.55 218 LEU A N 1
ATOM 1731 C CA . LEU A 1 218 ? -10.652 7.284 11.371 1.00 13.55 218 LEU A CA 1
ATOM 1732 C C . LEU A 1 218 ? -11.381 6.688 10.196 1.00 15.37 218 LEU A C 1
ATOM 1733 O O . LEU A 1 218 ? -12.455 6.127 10.329 1.00 16.32 218 LEU A O 1
ATOM 1738 N N . ALA A 1 219 ? -10.759 6.733 9.021 1.00 13.14 219 ALA A N 1
ATOM 1739 C CA . ALA A 1 219 ? -11.380 6.205 7.812 1.00 14.71 219 ALA A CA 1
ATOM 1740 C C . ALA A 1 219 ? -11.540 4.734 7.862 1.00 15.88 219 ALA A C 1
ATOM 1741 O O . ALA A 1 219 ? -12.517 4.213 7.343 1.00 19.09 219 ALA A O 1
ATOM 1743 N N . ARG A 1 220 ? -10.531 4.030 8.448 1.00 14.70 220 ARG A N 1
ATOM 1744 C CA . ARG A 1 220 ? -10.568 2.615 8.577 1.00 17.18 220 ARG A CA 1
ATOM 1745 C C . ARG A 1 220 ? -11.621 2.122 9.583 1.00 16.21 220 ARG A C 1
ATOM 1746 O O . ARG A 1 220 ? -12.317 1.116 9.352 1.00 22.61 220 ARG A O 1
ATOM 1754 N N . ARG A 1 221 ? -11.696 2.831 10.710 1.00 14.19 221 ARG A N 1
ATOM 1755 C CA . ARG A 1 221 ? -12.406 2.327 11.872 1.00 14.16 221 ARG A CA 1
ATOM 1756 C C . ARG A 1 221 ? -13.882 2.681 11.854 1.00 14.16 221 ARG A C 1
ATOM 1757 O O . ARG A 1 221 ? -14.649 2.182 12.679 1.00 18.16 221 ARG A O 1
ATOM 1765 N N . THR A 1 222 ? -14.273 3.633 10.964 1.00 14.33 222 THR A N 1
ATOM 1766 C CA . THR A 1 222 ? -15.623 4.120 10.904 1.00 14.16 222 THR A CA 1
ATOM 1767 C C . THR A 1 222 ? -16.117 4.108 9.445 1.00 14.78 222 THR A C 1
ATOM 1768 O O . THR A 1 222 ? -15.339 4.020 8.510 1.00 16.55 222 THR A O 1
ATOM 1772 N N . GLN A 1 223 ? -17.460 4.264 9.305 1.00 15.08 223 GLN A N 1
ATOM 1773 C CA . GLN A 1 223 ? -18.104 4.411 8.025 1.00 17.68 223 GLN A CA 1
ATOM 1774 C C . GLN A 1 223 ? -18.540 5.805 7.684 1.00 16.35 223 GLN A C 1
ATOM 1775 O O . GLN A 1 223 ? -19.050 6.045 6.594 1.00 17.45 223 GLN A O 1
ATOM 1781 N N . ALA A 1 224 ? -18.382 6.729 8.600 1.00 14.25 224 ALA A N 1
ATOM 1782 C CA . ALA A 1 224 ? -19.013 7.997 8.475 1.00 13.05 224 ALA A CA 1
ATOM 1783 C C . ALA A 1 224 ? -18.322 8.880 7.443 1.00 11.85 224 ALA A C 1
ATOM 1784 O O . ALA A 1 224 ? -17.069 8.812 7.262 1.00 13.40 224 ALA A O 1
ATOM 1786 N N . PRO A 1 225 ? -19.023 9.886 6.909 1.00 11.65 225 PRO A N 1
ATOM 1787 C CA . PRO A 1 225 ? -18.322 10.941 6.206 1.00 12.31 225 PRO A CA 1
ATOM 1788 C C . PRO A 1 225 ? -17.438 11.658 7.170 1.00 10.79 225 PRO A C 1
ATOM 1789 O O . PRO A 1 225 ? -17.754 11.806 8.356 1.00 12.28 225 PRO A O 1
ATOM 1793 N N . LEU A 1 226 ? -16.323 12.162 6.615 1.00 11.00 226 LEU A N 1
ATOM 1794 C CA . LEU A 1 226 ? -15.336 12.773 7.425 1.00 10.12 226 LEU A CA 1
ATOM 1795 C C . LEU A 1 226 ? -15.153 14.249 7.040 1.00 10.27 226 LEU A C 1
ATOM 1796 O O . LEU A 1 226 ? -15.030 14.635 5.872 1.00 11.55 226 LEU A O 1
ATOM 1801 N N . HIS A 1 227 ? -15.123 15.102 8.055 1.00 9.38 227 HIS A N 1
ATOM 1802 C CA . HIS A 1 227 ? -14.793 16.504 7.952 1.00 9.66 227 HIS A CA 1
ATOM 1803 C C . HIS A 1 227 ? -13.306 16.599 8.229 1.00 9.47 227 HIS A C 1
ATOM 1804 O O . HIS A 1 227 ? -12.849 16.214 9.301 1.00 10.11 227 HIS A O 1
ATOM 1811 N N . LEU A 1 228 ? -12.550 17.032 7.242 1.00 8.90 228 LEU A N 1
ATOM 1812 C CA . LEU A 1 228 ? -11.115 17.032 7.244 1.00 9.31 228 LEU A CA 1
ATOM 1813 C C . LEU A 1 228 ? -10.618 18.446 7.329 1.00 10.18 228 LEU A C 1
ATOM 1814 O O . LEU A 1 228 ? -11.008 19.363 6.559 1.00 10.79 228 LEU A O 1
ATOM 1819 N N . GLY A 1 229 ? -9.666 18.722 8.196 1.00 10.33 229 GLY A N 1
ATOM 1820 C CA . GLY A 1 229 ? -8.965 20.000 8.258 1.00 10.50 229 GLY A CA 1
ATOM 1821 C C . GLY A 1 229 ? -7.754 19.896 9.182 1.00 10.44 229 GLY A C 1
ATOM 1822 O O . GLY A 1 229 ? -7.751 19.087 10.108 1.00 10.85 229 GLY A O 1
ATOM 1823 N N . LEU A 1 230 ? -6.756 20.747 8.935 1.00 9.66 230 LEU A N 1
ATOM 1824 C CA . LEU A 1 230 ? -5.594 20.892 9.782 1.00 8.95 230 LEU A CA 1
ATOM 1825 C C . LEU A 1 230 ? -5.893 22.051 10.733 1.00 9.11 230 LEU A C 1
ATOM 1826 O O . LEU A 1 230 ? -6.040 23.229 10.335 1.00 11.39 230 LEU A O 1
ATOM 1831 N N . THR A 1 231 ? -6.171 21.759 12.000 1.00 9.78 231 THR A N 1
ATOM 1832 C CA . THR A 1 231 ? -6.564 22.766 12.927 1.00 10.06 231 THR A CA 1
ATOM 1833 C C . THR A 1 231 ? -5.393 23.652 13.282 1.00 9.74 231 THR A C 1
ATOM 1834 O O . THR A 1 231 ? -4.235 23.272 13.271 1.00 10.79 231 THR A O 1
ATOM 1838 N N . GLU A 1 232 ? -5.678 24.938 13.584 1.00 10.06 232 GLU A N 1
ATOM 1839 C CA . GLU A 1 232 ? -4.705 25.921 14.060 1.00 10.82 232 GLU A CA 1
ATOM 1840 C C . GLU A 1 232 ? -3.534 25.999 13.085 1.00 11.22 232 GLU A C 1
ATOM 1841 O O . GLU A 1 232 ? -2.377 25.997 13.466 1.00 12.75 232 GLU A O 1
ATOM 1847 N N . ALA A 1 233 ? -3.822 26.144 11.809 1.00 11.82 233 ALA A N 1
ATOM 1848 C CA . ALA A 1 233 ? -2.769 26.147 10.785 1.00 12.53 233 ALA A CA 1
ATOM 1849 C C . ALA A 1 233 ? -1.913 27.363 10.805 1.00 12.90 233 ALA A C 1
ATOM 1850 O O . ALA A 1 233 ? -0.782 27.353 10.347 1.00 13.92 233 ALA A O 1
ATOM 1852 N N . GLY A 1 234 ? -2.401 28.477 11.335 1.00 14.29 234 GLY A N 1
ATOM 1853 C CA . GLY A 1 234 ? -1.647 29.671 11.511 1.00 14.16 234 GLY A CA 1
ATOM 1854 C C . GLY A 1 234 ? -1.831 30.665 10.392 1.00 12.80 234 GLY A C 1
ATOM 1855 O O . GLY A 1 234 ? -2.770 30.666 9.614 1.00 13.69 234 GLY A O 1
ATOM 1856 N N A MET A 1 235 ? -0.919 31.625 10.374 0.50 13.13 235 MET A N 1
ATOM 1857 N N B MET A 1 235 ? -0.943 31.646 10.376 0.50 13.74 235 MET A N 1
ATOM 1858 C CA A MET A 1 235 ? -0.956 32.848 9.550 0.50 12.46 235 MET A CA 1
ATOM 1859 C CA B MET A 1 235 ? -1.094 32.871 9.563 0.50 13.01 235 MET A CA 1
ATOM 1860 C C A MET A 1 235 ? -0.260 32.706 8.235 0.50 13.84 235 MET A C 1
ATOM 1861 C C B MET A 1 235 ? -0.250 32.783 8.280 0.50 14.56 235 MET A C 1
ATOM 1862 O O A MET A 1 235 ? 0.708 31.944 8.115 0.50 15.88 235 MET A O 1
ATOM 1863 O O B MET A 1 235 ? 0.746 32.052 8.174 0.50 15.25 235 MET A O 1
ATOM 1872 N N . GLY A 1 236 ? -0.681 33.496 7.270 1.00 15.04 236 GLY A N 1
ATOM 1873 C CA . GLY A 1 236 ? 0.092 33.713 6.084 1.00 16.92 236 GLY A CA 1
ATOM 1874 C C . GLY A 1 236 ? 0.433 32.520 5.263 1.00 14.95 236 GLY A C 1
ATOM 1875 O O . GLY A 1 236 ? -0.327 31.569 5.204 1.00 13.95 236 GLY A O 1
ATOM 1876 N N . VAL A 1 237 ? 1.592 32.571 4.654 1.00 14.82 237 VAL A N 1
ATOM 1877 C CA . VAL A 1 237 ? 2.035 31.516 3.768 1.00 15.86 237 VAL A CA 1
ATOM 1878 C C . VAL A 1 237 ? 2.162 30.202 4.541 1.00 13.11 237 VAL A C 1
ATOM 1879 O O . VAL A 1 237 ? 1.827 29.134 4.033 1.00 14.15 237 VAL A O 1
ATOM 1883 N N . LYS A 1 238 ? 2.678 30.252 5.767 1.00 14.42 238 LYS A N 1
ATOM 1884 C CA . LYS A 1 238 ? 2.808 29.035 6.556 1.00 14.95 238 LYS A CA 1
ATOM 1885 C C . LYS A 1 238 ? 1.481 28.362 6.701 1.00 12.37 238 LYS A C 1
ATOM 1886 O O . LYS A 1 238 ? 1.433 27.155 6.569 1.00 14.57 238 LYS A O 1
ATOM 1892 N N . GLY A 1 239 ? 0.407 29.088 7.035 1.00 13.09 239 GLY A N 1
ATOM 1893 C CA . GLY A 1 239 ? -0.886 28.473 7.207 1.00 13.19 239 GLY A CA 1
ATOM 1894 C C . GLY A 1 239 ? -1.426 27.821 5.935 1.00 11.90 239 GLY A C 1
ATOM 1895 O O . GLY A 1 239 ? -2.009 26.753 5.964 1.00 13.07 239 GLY A O 1
ATOM 1896 N N . ILE A 1 240 ? -1.210 28.538 4.837 1.00 10.57 240 ILE A N 1
ATOM 1897 C CA . ILE A 1 240 ? -1.668 28.044 3.527 1.00 11.07 240 ILE A CA 1
ATOM 1898 C C . ILE A 1 240 ? -0.922 26.728 3.164 1.00 9.45 240 ILE A C 1
ATOM 1899 O O . ILE A 1 240 ? -1.542 25.740 2.765 1.00 10.77 240 ILE A O 1
ATOM 1904 N N . VAL A 1 241 ? 0.396 26.765 3.249 1.00 9.54 241 VAL A N 1
ATOM 1905 C CA . VAL A 1 241 ? 1.232 25.598 2.926 1.00 9.62 241 VAL A CA 1
ATOM 1906 C C . VAL A 1 241 ? 0.922 24.457 3.806 1.00 10.14 241 VAL A C 1
ATOM 1907 O O . VAL A 1 241 ? 0.733 23.337 3.299 1.00 10.69 241 VAL A O 1
ATOM 1911 N N . ALA A 1 242 ? 0.818 24.670 5.092 1.00 9.92 242 ALA A N 1
ATOM 1912 C CA . ALA A 1 242 ? 0.578 23.559 6.002 1.00 10.59 242 ALA A CA 1
ATOM 1913 C C . ALA A 1 242 ? -0.778 22.876 5.714 1.00 9.61 242 ALA A C 1
ATOM 1914 O O . ALA A 1 242 ? -0.885 21.664 5.751 1.00 10.63 242 ALA A O 1
ATOM 1916 N N . SER A 1 243 ? -1.787 23.724 5.459 1.00 10.40 243 SER A N 1
ATOM 1917 C CA . SER A 1 243 ? -3.109 23.203 5.178 1.00 10.28 243 SER A CA 1
ATOM 1918 C C . SER A 1 243 ? -3.124 22.309 3.912 1.00 8.82 243 SER A C 1
ATOM 1919 O O . SER A 1 243 ? -3.636 21.217 3.902 1.00 10.16 243 SER A O 1
ATOM 1922 N N . ALA A 1 244 ? -2.492 22.833 2.8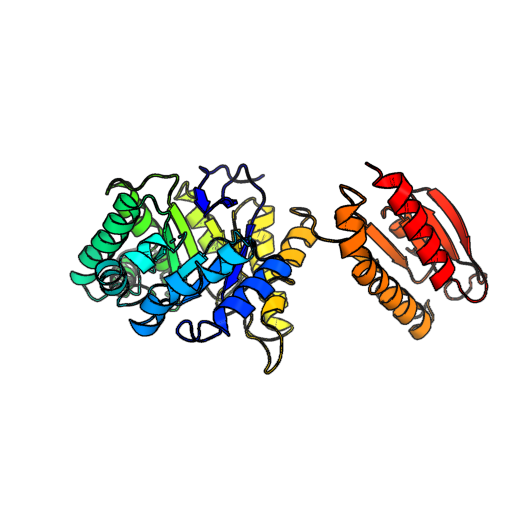36 1.00 9.24 244 ALA A N 1
ATOM 1923 C CA . ALA A 1 244 ? -2.454 22.080 1.584 1.00 10.10 244 ALA A CA 1
ATOM 1924 C C . ALA A 1 244 ? -1.635 20.792 1.744 1.00 9.42 244 ALA A C 1
ATOM 1925 O O . ALA A 1 244 ? -2.011 19.736 1.205 1.00 10.67 244 ALA A O 1
ATOM 1927 N N . ALA A 1 245 ? -0.510 20.904 2.427 1.00 9.88 245 ALA A N 1
ATOM 1928 C CA . ALA A 1 245 ? 0.365 19.754 2.639 1.00 10.63 245 ALA A CA 1
ATOM 1929 C C . ALA A 1 245 ? -0.286 18.630 3.445 1.00 9.79 245 ALA A C 1
ATOM 1930 O O . ALA A 1 245 ? -0.062 17.472 3.233 1.00 12.24 245 ALA A O 1
ATOM 1932 N N . ALA A 1 246 ? -1.105 19.001 4.435 1.00 9.95 246 ALA A N 1
ATOM 1933 C CA . ALA A 1 246 ? -1.755 18.077 5.315 1.00 10.86 246 ALA A CA 1
ATOM 1934 C C . ALA A 1 246 ? -2.911 17.394 4.629 1.00 10.25 246 ALA A C 1
ATOM 1935 O O . ALA A 1 246 ? -3.129 16.209 4.801 1.00 11.56 246 ALA A O 1
ATOM 1937 N N . LEU A 1 247 ? -3.653 18.134 3.815 1.00 9.86 247 LEU A N 1
ATOM 1938 C CA . LEU A 1 247 ? -4.876 17.597 3.200 1.00 10.35 247 LEU A CA 1
ATOM 1939 C C . LEU A 1 247 ? -4.617 16.771 1.987 1.00 10.22 247 LEU A C 1
ATOM 1940 O O . LEU A 1 247 ? -5.293 15.783 1.745 1.00 10.63 247 LEU A O 1
ATOM 1945 N N . ALA A 1 248 ? -3.620 17.163 1.196 1.00 9.19 248 ALA A N 1
ATOM 1946 C CA . ALA A 1 248 ? -3.407 16.492 -0.103 1.00 9.98 248 ALA A CA 1
ATOM 1947 C C . ALA A 1 248 ? -3.201 14.986 -0.041 1.00 9.46 248 ALA A C 1
ATOM 1948 O O . ALA A 1 248 ? -3.795 14.275 -0.861 1.00 10.79 248 ALA A O 1
ATOM 1950 N N . PRO A 1 249 ? -2.352 14.461 0.882 1.00 10.19 249 PRO A N 1
ATOM 1951 C CA . PRO A 1 249 ? -2.140 13.054 0.894 1.00 10.71 249 PRO A CA 1
ATOM 1952 C C . PRO A 1 249 ? -3.437 12.271 1.138 1.00 10.83 249 PRO A C 1
ATOM 1953 O O . PRO A 1 249 ? -3.682 11.209 0.554 1.00 14.02 249 PRO A O 1
ATOM 1957 N N . LEU A 1 250 ? -4.274 12.829 2.005 1.00 9.58 250 LEU A N 1
ATOM 1958 C CA . LEU A 1 250 ? -5.532 12.167 2.369 1.00 11.19 250 LEU A CA 1
ATOM 1959 C C . LEU A 1 250 ? -6.544 12.248 1.238 1.00 9.65 250 LEU A C 1
ATOM 1960 O O . LEU A 1 250 ? -7.176 11.267 0.861 1.00 11.68 250 LEU A O 1
ATOM 1965 N N . LEU A 1 251 ? -6.670 13.451 0.680 1.00 9.76 251 LEU A N 1
ATOM 1966 C CA . LEU A 1 251 ? -7.609 13.662 -0.411 1.00 10.81 251 LEU A CA 1
ATOM 1967 C C . LEU A 1 251 ? -7.275 12.766 -1.616 1.00 10.73 251 LEU A C 1
ATOM 1968 O O . LEU A 1 251 ? -8.151 12.243 -2.292 1.00 12.79 251 LEU A O 1
ATOM 1973 N N . LEU A 1 252 ? -5.971 12.710 -1.944 1.00 11.57 252 LEU A N 1
ATOM 1974 C CA . LEU A 1 252 ? -5.594 11.808 -3.050 1.00 14.48 252 LEU A CA 1
ATOM 1975 C C . LEU A 1 252 ? -5.861 10.349 -2.773 1.00 16.72 252 LEU A C 1
ATOM 1976 O O . LEU A 1 252 ? -6.039 9.627 -3.749 1.00 23.49 252 LEU A O 1
ATOM 1981 N N . GLU A 1 253 ? -5.913 9.846 -1.507 1.00 14.60 253 GLU A N 1
ATOM 1982 C CA . GLU A 1 253 ? -6.191 8.479 -1.090 1.00 16.29 253 GLU A CA 1
ATOM 1983 C C . GLU A 1 253 ? -7.709 8.357 -0.969 1.00 16.63 253 GLU A C 1
ATOM 1984 O O . GLU A 1 253 ? -8.185 7.302 -0.637 1.00 20.71 253 GLU A O 1
ATOM 1990 N N . GLY A 1 254 ? -8.504 9.380 -1.294 1.00 13.43 254 GLY A N 1
ATOM 1991 C CA . GLY A 1 254 ? -9.943 9.264 -1.243 1.00 12.94 254 GLY A CA 1
ATOM 1992 C C . GLY A 1 254 ? -10.611 9.488 0.089 1.00 11.35 254 GLY A C 1
ATOM 1993 O O . GLY A 1 254 ? -11.804 9.149 0.226 1.00 13.95 254 GLY A O 1
ATOM 1994 N N . ILE A 1 255 ? -9.891 10.068 1.046 1.00 10.52 255 ILE A N 1
ATOM 1995 C CA . ILE A 1 255 ? -10.412 10.279 2.392 1.00 11.00 255 ILE A CA 1
ATOM 1996 C C . ILE A 1 255 ? -10.745 11.778 2.523 1.00 10.12 255 ILE A C 1
ATOM 1997 O O . ILE A 1 255 ? -9.950 12.678 2.280 1.00 11.66 255 ILE A O 1
ATOM 2002 N N . GLY A 1 256 ? -11.993 12.000 3.001 1.00 11.88 256 GLY A N 1
ATOM 2003 C CA . GLY A 1 256 ? -12.463 13.373 3.283 1.00 11.85 256 GLY A CA 1
ATOM 2004 C C . GLY A 1 256 ? -13.703 13.738 2.424 1.00 11.43 256 GLY A C 1
ATOM 2005 O O . GLY A 1 256 ? -13.716 13.558 1.220 1.00 13.20 256 GLY A O 1
ATOM 2006 N N . ASP A 1 257 ? -14.744 14.208 3.087 1.00 9.39 257 ASP A N 1
ATOM 2007 C CA . ASP A 1 257 ? -16.038 14.509 2.462 1.00 10.24 257 ASP A CA 1
ATOM 2008 C C . ASP A 1 257 ? -16.397 15.994 2.528 1.00 9.80 257 ASP A C 1
ATOM 2009 O O . ASP A 1 257 ? -17.244 16.493 1.764 1.00 10.90 257 ASP A O 1
ATOM 2014 N N . THR A 1 258 ? -15.781 16.752 3.433 1.00 8.91 258 THR A N 1
ATOM 2015 C CA . THR A 1 258 ? -15.916 18.183 3.533 1.00 8.80 258 THR A CA 1
ATOM 2016 C C . THR A 1 258 ? -14.606 18.677 4.142 1.00 9.75 258 THR A C 1
ATOM 2017 O O . THR A 1 258 ? -14.000 17.962 4.935 1.00 9.92 258 THR A O 1
ATOM 2021 N N . ILE A 1 259 ? -14.207 19.875 3.785 1.00 9.28 259 ILE A N 1
ATOM 2022 C CA . ILE A 1 259 ? -12.992 20.443 4.310 1.00 9.26 259 ILE A CA 1
ATOM 2023 C C . ILE A 1 259 ? -13.226 21.874 4.802 1.00 9.00 259 ILE A C 1
ATOM 2024 O O . ILE A 1 259 ? -14.082 22.643 4.315 1.00 9.91 259 ILE A O 1
ATOM 2029 N N . ARG A 1 260 ? -12.397 22.256 5.794 1.00 9.14 260 ARG A N 1
ATOM 2030 C CA . ARG A 1 260 ? -12.320 23.598 6.310 1.00 9.12 260 ARG A CA 1
ATOM 2031 C C . ARG A 1 260 ? -10.871 23.916 6.475 1.00 9.63 260 ARG A C 1
ATOM 2032 O O . ARG A 1 260 ? -10.110 23.077 6.977 1.00 10.80 260 ARG A O 1
ATOM 2040 N N . VAL A 1 261 ? -10.438 25.087 6.077 1.00 9.35 261 VAL A N 1
ATOM 2041 C CA . VAL A 1 261 ? -9.077 25.562 6.204 1.00 8.95 261 VAL A CA 1
ATOM 2042 C C . VAL A 1 261 ? -9.013 26.574 7.356 1.00 10.03 261 VAL A C 1
ATOM 2043 O O . VAL A 1 261 ? -9.723 27.578 7.399 1.00 11.21 261 VAL A O 1
ATOM 2047 N N . SER A 1 262 ? -8.226 26.232 8.385 1.00 9.65 262 SER A N 1
ATOM 2048 C CA . SER A 1 262 ? -8.161 26.973 9.649 1.00 9.89 262 SER A CA 1
ATOM 2049 C C . SER A 1 262 ? -7.012 27.966 9.645 1.00 10.83 262 SER A C 1
ATOM 2050 O O . SER A 1 262 ? -6.052 27.800 10.408 1.00 14.48 262 SER A O 1
ATOM 2053 N N . LEU A 1 263 ? -7.143 29.057 8.894 1.00 11.62 263 LEU A N 1
ATOM 2054 C CA . LEU A 1 263 ? -6.153 30.131 8.762 1.00 12.72 263 LEU A CA 1
ATOM 2055 C C . LEU A 1 263 ? -6.419 31.187 9.787 1.00 11.80 263 LEU A C 1
ATOM 2056 O O . LEU A 1 263 ? -7.585 31.555 9.990 1.00 13.08 263 LEU A O 1
ATOM 2061 N N . THR A 1 264 ? -5.376 31.749 10.335 1.00 11.80 264 THR A N 1
ATOM 2062 C CA . THR A 1 264 ? -5.481 32.931 11.143 1.00 12.09 264 THR A CA 1
ATOM 2063 C C . THR A 1 264 ? -5.402 34.176 10.208 1.00 11.75 264 THR A C 1
ATOM 2064 O O . THR A 1 264 ? -4.383 34.353 9.538 1.00 14.08 264 THR A O 1
ATOM 2068 N N . PRO A 1 265 ? -6.474 34.929 10.123 1.00 13.16 265 PRO A N 1
ATOM 2069 C CA . PRO A 1 265 ? -6.374 36.134 9.278 1.00 13.41 265 PRO A CA 1
ATOM 2070 C C . PRO A 1 265 ? -5.378 37.128 9.802 1.00 12.91 265 PRO A C 1
ATOM 2071 O O . PRO A 1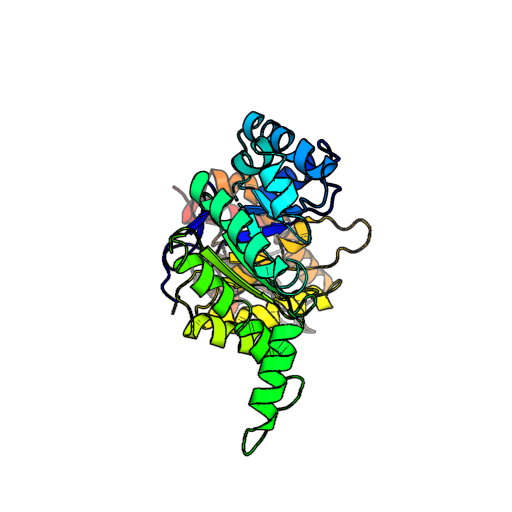 265 ? -5.287 37.332 11.016 1.00 15.34 265 PRO A O 1
ATOM 2075 N N . ALA A 1 266 ? -4.630 37.774 8.919 1.00 16.59 266 ALA A N 1
ATOM 2076 C CA . ALA A 1 266 ? -3.891 38.928 9.323 1.00 19.52 266 ALA A CA 1
ATOM 2077 C C . ALA A 1 266 ? -4.909 40.039 9.695 1.00 18.33 266 ALA A C 1
ATOM 2078 O O . ALA A 1 266 ? -6.022 40.035 9.176 1.00 21.07 266 ALA A O 1
ATOM 2080 N N . PRO A 1 267 ? -4.522 40.995 10.564 1.00 19.12 267 PRO A N 1
ATOM 2081 C CA . PRO A 1 267 ? -5.436 42.092 10.821 1.00 21.77 267 PRO A CA 1
ATOM 2082 C C . PRO A 1 267 ? -5.891 42.818 9.562 1.00 22.84 267 PRO A C 1
ATOM 2083 O O . PRO A 1 267 ? -5.084 43.008 8.645 1.00 32.36 267 PRO A O 1
ATOM 2087 N N . GLY A 1 268 ? -7.217 42.870 9.429 1.00 28.61 268 GLY A N 1
ATOM 2088 C CA . GLY A 1 268 ? -7.838 43.480 8.248 1.00 35.49 268 GLY A CA 1
ATOM 2089 C C . GLY A 1 268 ? -7.984 42.577 7.018 1.00 31.48 268 GLY A C 1
ATOM 2090 O O . GLY A 1 268 ? -8.567 43.043 6.046 1.00 40.26 268 GLY A O 1
ATOM 2091 N N . GLU A 1 269 ? -7.466 41.337 7.078 1.00 27.30 269 GLU A N 1
ATOM 2092 C CA . GLU A 1 269 ? -7.544 40.364 5.958 1.00 25.92 269 GLU A CA 1
ATOM 2093 C C . GLU A 1 269 ? -8.968 39.788 6.001 1.00 28.18 269 GLU A C 1
ATOM 2094 O O . GLU A 1 269 ? -9.420 39.356 7.082 1.00 23.36 269 GLU A O 1
ATOM 2100 N N . PRO A 1 270 ? -9.657 39.635 4.861 1.00 25.13 270 PRO A N 1
ATOM 2101 C CA . PRO A 1 270 ? -11.024 39.088 4.907 1.00 23.32 270 PRO A CA 1
ATOM 2102 C C . PRO A 1 270 ? -11.039 37.599 5.280 1.00 17.06 270 PRO A C 1
ATOM 2103 O O . PRO A 1 270 ? -10.137 36.808 4.968 1.00 18.78 270 PRO A O 1
ATOM 2107 N N . ARG A 1 271 ? -12.131 37.271 5.935 1.00 17.07 271 ARG A N 1
ATOM 2108 C CA . ARG A 1 271 ? -12.324 35.931 6.416 1.00 14.20 271 ARG A CA 1
ATOM 2109 C C . ARG A 1 271 ? -12.555 34.946 5.269 1.00 12.94 271 ARG A C 1
ATOM 2110 O O . ARG A 1 271 ? -12.470 33.721 5.410 1.00 14.85 271 ARG A O 1
ATOM 2118 N N . THR A 1 272 ? -12.840 35.478 4.052 1.00 13.70 272 THR A N 1
ATOM 2119 C CA . THR A 1 272 ? -12.988 34.634 2.868 1.00 13.84 272 THR A CA 1
ATOM 2120 C C . THR A 1 272 ? -11.699 34.040 2.350 1.00 13.88 272 THR A C 1
ATOM 2121 O O . THR A 1 272 ? -11.780 33.120 1.535 1.00 13.29 272 THR A O 1
ATOM 2125 N N . LYS A 1 273 ? -10.537 34.419 2.847 1.00 12.95 273 LYS A N 1
ATOM 2126 C CA . LYS A 1 273 ? -9.289 33.804 2.379 1.00 13.55 273 LYS A CA 1
ATOM 2127 C C . LYS A 1 273 ? -9.280 32.315 2.619 1.00 13.27 273 LYS A C 1
ATOM 2128 O O . LYS A 1 273 ? -8.834 31.606 1.732 1.00 12.52 273 LYS A O 1
ATOM 2134 N N . GLU A 1 274 ? -9.773 31.840 3.752 1.00 11.82 274 GLU A N 1
ATOM 2135 C CA . GLU A 1 274 ? -9.772 30.445 3.992 1.00 11.18 274 GLU A CA 1
ATOM 2136 C C . GLU A 1 274 ? -10.592 29.661 2.972 1.00 11.19 274 GLU A C 1
ATOM 2137 O O . GLU A 1 274 ? -10.264 28.537 2.626 1.00 11.88 274 GLU A O 1
ATOM 2143 N N . VAL A 1 275 ? -11.698 30.248 2.501 1.00 11.68 275 VAL A N 1
ATOM 2144 C CA . VAL A 1 275 ? -12.557 29.625 1.508 1.00 11.33 275 VAL A CA 1
ATOM 2145 C C . VAL A 1 275 ? -11.787 29.498 0.182 1.00 10.90 275 VAL A C 1
ATOM 2146 O O . VAL A 1 275 ? -11.851 28.448 -0.483 1.00 11.24 275 VAL A O 1
ATOM 2150 N N A GLU A 1 276 ? -11.102 30.583 -0.199 0.50 11.10 276 GLU A N 1
ATOM 2151 N N B GLU A 1 276 ? -11.106 30.576 -0.186 0.50 11.28 276 GLU A N 1
ATOM 2152 C CA A GLU A 1 276 ? -10.266 30.535 -1.407 0.50 12.43 276 GLU A CA 1
ATOM 2153 C CA B GLU A 1 276 ? -10.312 30.528 -1.392 0.50 12.83 276 GLU A CA 1
ATOM 2154 C C A GLU A 1 276 ? -9.225 29.428 -1.321 0.50 11.12 276 GLU A C 1
ATOM 2155 C C B GLU A 1 276 ? -9.228 29.438 -1.316 0.50 11.15 276 GLU A C 1
ATOM 2156 O O A GLU A 1 276 ? -9.030 28.705 -2.296 0.50 11.77 276 GLU A O 1
ATOM 2157 O O B GLU A 1 276 ? -9.010 28.728 -2.292 0.50 11.87 276 GLU A O 1
ATOM 2168 N N . VAL A 1 277 ? -8.558 29.312 -0.174 1.00 10.85 277 VAL A N 1
ATOM 2169 C CA . VAL A 1 277 ? -7.539 28.306 -0.038 1.00 10.70 277 VAL A CA 1
ATOM 2170 C C . VAL A 1 277 ? -8.120 26.873 -0.121 1.00 10.29 277 VAL A C 1
ATOM 2171 O O . VAL A 1 277 ? -7.580 26.018 -0.795 1.00 10.66 277 VAL A O 1
ATOM 2175 N N . ALA A 1 278 ? -9.267 26.677 0.511 1.00 9.66 278 ALA A N 1
ATOM 2176 C CA . ALA A 1 278 ? -9.944 25.428 0.457 1.00 9.22 278 ALA A CA 1
ATOM 2177 C C . ALA A 1 278 ? -10.263 25.035 -1.012 1.00 8.97 278 ALA A C 1
ATOM 2178 O O . ALA A 1 278 ? -10.074 23.880 -1.440 1.00 10.10 278 ALA A O 1
ATOM 2180 N N . GLN A 1 279 ? -10.829 25.988 -1.751 1.00 9.76 279 GLN A N 1
ATOM 2181 C CA . GLN A 1 279 ? -11.147 25.739 -3.134 1.00 9.54 279 GLN A CA 1
ATOM 2182 C C . GLN A 1 279 ? -9.909 25.406 -3.960 1.00 10.51 279 GLN A C 1
ATOM 2183 O O . GLN A 1 279 ? -9.922 24.487 -4.782 1.00 11.63 279 GLN A O 1
ATOM 2189 N N . GLU A 1 280 ? -8.826 26.118 -3.701 1.00 10.32 280 GLU A N 1
ATOM 2190 C CA . GLU A 1 280 ? -7.567 25.869 -4.423 1.00 10.67 280 GLU A CA 1
ATOM 2191 C C . GLU A 1 280 ? -6.998 24.511 -4.150 1.00 10.01 280 GLU A C 1
ATOM 2192 O O . GLU A 1 280 ? -6.440 23.900 -5.050 1.00 11.65 280 GLU A O 1
ATOM 2198 N N . ILE A 1 281 ? -7.115 24.025 -2.913 1.00 9.76 281 ILE A N 1
ATOM 2199 C CA . ILE A 1 281 ? -6.649 22.700 -2.608 1.00 10.16 281 ILE A CA 1
ATOM 2200 C C . ILE A 1 281 ? -7.405 21.647 -3.451 1.00 9.89 281 ILE A C 1
ATOM 2201 O O . ILE A 1 281 ? -6.810 20.801 -4.112 1.00 10.37 281 ILE A O 1
ATOM 2206 N N . LEU A 1 282 ? -8.730 21.728 -3.433 1.00 9.60 282 LEU A N 1
ATOM 2207 C CA . LEU A 1 282 ? -9.535 20.768 -4.156 1.00 9.62 282 LEU A CA 1
ATOM 2208 C C . LEU A 1 282 ? -9.282 20.865 -5.654 1.00 10.17 282 LEU A C 1
ATOM 2209 O O . LEU A 1 282 ? -9.213 19.842 -6.366 1.00 11.54 282 LEU A O 1
ATOM 2214 N N . GLN A 1 283 ? -9.187 22.078 -6.186 1.00 10.57 283 GLN A N 1
ATOM 2215 C CA . GLN A 1 283 ? -8.943 22.234 -7.628 1.00 10.82 283 GLN A CA 1
ATOM 2216 C C . GLN A 1 283 ? -7.549 21.798 -8.026 1.00 11.01 283 GLN A C 1
ATOM 2217 O O . GLN A 1 283 ? -7.378 21.182 -9.086 1.00 11.35 283 GLN A O 1
ATOM 2223 N N . ALA A 1 284 ? -6.530 22.077 -7.199 1.00 10.54 284 ALA A N 1
ATOM 2224 C CA . ALA A 1 284 ? -5.185 21.669 -7.519 1.00 11.12 284 ALA A CA 1
ATOM 2225 C C . ALA A 1 284 ? -5.084 20.138 -7.705 1.00 11.11 284 ALA A C 1
ATOM 2226 O O . ALA A 1 284 ? -4.269 19.629 -8.467 1.00 11.58 284 ALA A O 1
ATOM 2228 N N . LEU A 1 285 ? -5.914 19.408 -6.940 1.00 10.36 285 LEU A N 1
ATOM 2229 C CA . LEU A 1 285 ? -5.917 18.002 -6.946 1.00 11.26 285 LEU A CA 1
ATOM 2230 C C . LEU A 1 285 ? -6.859 17.368 -7.943 1.00 12.62 285 LEU A C 1
ATOM 2231 O O . LEU A 1 285 ? -7.012 16.145 -8.006 1.00 15.75 285 LEU A O 1
ATOM 2236 N N . GLY A 1 286 ? -7.513 18.218 -8.745 1.00 12.56 286 GLY A N 1
ATOM 2237 C CA . GLY A 1 286 ? -8.432 17.733 -9.768 1.00 14.07 286 GLY A CA 1
ATOM 2238 C C . GLY A 1 286 ? -9.756 17.152 -9.200 1.00 14.88 286 GLY A C 1
ATOM 2239 O O . GLY A 1 286 ? -10.413 16.398 -9.914 1.00 20.46 286 GLY A O 1
ATOM 2240 N N . LEU A 1 287 ? -10.108 17.531 -7.972 1.00 13.83 287 LEU A N 1
ATOM 2241 C CA . LEU A 1 287 ? -11.272 16.990 -7.289 1.00 15.03 287 LEU A CA 1
ATOM 2242 C C . LEU A 1 287 ? -12.497 17.807 -7.550 1.00 16.80 287 LEU A C 1
ATOM 2243 O O . LEU A 1 287 ? -13.601 17.234 -7.492 1.00 25.04 287 LEU A O 1
ATOM 2248 N N . ARG A 1 288 ? -12.414 19.121 -7.704 1.00 13.00 288 ARG A N 1
ATOM 2249 C CA . ARG A 1 288 ? -13.513 19.988 -7.982 1.00 14.51 288 ARG A CA 1
ATOM 2250 C C . ARG A 1 288 ? -12.948 21.122 -8.856 1.00 13.24 288 ARG A C 1
ATOM 2251 O O . ARG A 1 288 ? -11.789 21.382 -8.787 1.00 17.66 288 ARG A O 1
ATOM 2259 N N . ALA A 1 289 ? -13.778 21.775 -9.591 1.00 15.69 289 ALA A N 1
ATOM 2260 C CA . ALA A 1 289 ? -13.380 22.938 -10.323 1.00 16.15 289 ALA A CA 1
ATOM 2261 C C . ALA A 1 289 ? -14.298 24.126 -9.977 1.00 15.48 289 ALA A C 1
ATOM 2262 O O . ALA A 1 289 ? -15.541 24.018 -10.052 1.00 17.81 289 ALA A O 1
ATOM 2264 N N . PHE A 1 290 ? -13.678 25.249 -9.616 1.00 14.31 290 PHE A N 1
ATOM 2265 C CA . PHE A 1 290 ? -14.393 26.419 -9.173 1.00 14.25 290 PHE A CA 1
ATOM 2266 C C . PHE A 1 290 ? -14.280 27.605 -10.101 1.00 15.65 290 PHE A C 1
ATOM 2267 O O . PHE A 1 290 ? -15.182 28.441 -10.157 1.00 18.61 290 PHE A O 1
ATOM 2275 N N . ALA A 1 291 ? -13.149 27.700 -10.786 1.00 15.32 291 ALA A N 1
ATOM 2276 C CA . ALA A 1 291 ? -12.839 28.875 -11.593 1.00 15.91 291 ALA A CA 1
ATOM 2277 C C . ALA A 1 291 ? -11.715 28.534 -12.565 1.00 15.38 291 ALA A C 1
ATOM 2278 O O . ALA A 1 291 ? -10.863 27.706 -12.242 1.00 15.47 291 ALA A O 1
ATOM 2280 N N . PRO A 1 292 ? -11.693 29.226 -13.691 1.00 15.04 292 PRO A N 1
ATOM 2281 C CA . PRO A 1 292 ? -10.545 29.077 -14.602 1.00 14.78 292 PRO A CA 1
ATOM 2282 C C . PRO A 1 292 ? -9.244 29.302 -13.874 1.00 15.64 292 PRO A C 1
ATOM 2283 O O . PRO A 1 292 ? -9.146 30.053 -12.895 1.00 16.31 292 PRO A O 1
ATOM 2287 N N . GLU A 1 293 ? -8.226 28.587 -14.349 1.00 17.05 293 GLU A N 1
ATOM 2288 C CA . GLU A 1 293 ? -6.904 28.746 -13.739 1.00 20.90 293 GLU A CA 1
ATOM 2289 C C . GLU A 1 293 ? -5.848 29.014 -14.809 1.00 16.59 293 GLU A C 1
ATOM 2290 O O . GLU A 1 293 ? -6.006 28.628 -15.967 1.00 18.13 293 GLU A O 1
ATOM 2296 N N . VAL A 1 294 ? -4.818 29.679 -14.395 1.00 16.77 294 VAL A N 1
ATOM 2297 C CA . VAL A 1 294 ? -3.687 30.101 -15.261 1.00 15.56 294 VAL A CA 1
ATOM 2298 C C . VAL A 1 294 ? -2.482 29.262 -14.806 1.00 15.99 294 VAL A C 1
ATOM 2299 O O . VAL A 1 294 ? -2.054 29.267 -13.664 1.00 17.43 294 VAL A O 1
ATOM 2303 N N . THR A 1 295 ? -1.955 28.500 -15.777 1.00 12.61 295 THR A N 1
ATOM 2304 C CA . THR A 1 295 ? -0.677 27.825 -15.644 1.00 12.17 295 THR A CA 1
ATOM 2305 C C . THR A 1 295 ? 0.352 28.744 -16.291 1.00 11.84 295 THR A C 1
ATOM 2306 O O . THR A 1 295 ? 0.203 29.200 -17.403 1.00 14.06 295 THR A O 1
ATOM 2310 N N . SER A 1 296 ? 1.426 29.078 -15.539 1.00 12.80 296 SER A N 1
ATOM 2311 C CA . SER A 1 296 ? 2.482 29.934 -16.056 1.00 12.34 296 SER A CA 1
ATOM 2312 C C . SER A 1 296 ? 3.808 29.506 -15.484 1.00 11.11 296 SER A C 1
ATOM 2313 O O . SER A 1 296 ? 3.896 29.019 -14.344 1.00 11.54 296 SER A O 1
ATOM 2316 N N . CYS A 1 297 ? 4.863 29.710 -16.278 1.00 11.42 297 CYS A N 1
ATOM 2317 C CA . CYS A 1 297 ? 6.190 29.362 -15.870 1.00 11.20 297 CYS A CA 1
ATOM 2318 C C . CYS A 1 297 ? 6.697 30.346 -14.825 1.00 10.56 297 CYS A C 1
ATOM 2319 O O . CYS A 1 297 ? 6.147 31.433 -14.662 1.00 11.39 297 CYS A O 1
ATOM 2322 N N . PRO A 1 298 ? 7.807 30.001 -14.154 1.00 11.44 298 PRO A N 1
ATOM 2323 C CA . PRO A 1 298 ? 8.345 30.960 -13.233 1.00 11.02 298 PRO A CA 1
ATOM 2324 C C . PRO A 1 298 ? 8.974 32.207 -13.857 1.00 12.64 298 PRO A C 1
ATOM 2325 O O . PRO A 1 298 ? 9.211 33.201 -13.187 1.00 14.95 298 PRO A O 1
ATOM 2329 N N . GLY A 1 299 ? 9.317 32.019 -15.129 1.00 12.65 299 GLY A N 1
ATOM 2330 C CA . GLY A 1 299 ? 10.192 32.845 -15.871 1.00 13.98 299 GLY A CA 1
ATOM 2331 C C . GLY A 1 299 ? 11.621 32.626 -15.406 1.00 13.72 299 GLY A C 1
ATOM 2332 O O . GLY A 1 299 ? 11.883 32.277 -14.301 1.00 19.38 299 GLY A O 1
ATOM 2333 N N . CYS A 1 300 ? 12.558 32.847 -16.313 1.00 13.98 300 CYS A N 1
ATOM 2334 C CA . CYS A 1 300 ? 13.984 32.755 -16.033 1.00 14.48 300 CYS A CA 1
ATOM 2335 C C . CYS A 1 300 ? 14.725 33.785 -16.838 1.00 14.66 300 CYS A C 1
ATOM 2336 O O . CYS A 1 300 ? 14.105 34.681 -17.401 1.00 17.40 300 CYS A O 1
ATOM 2339 N N . GLY A 1 301 ? 16.031 33.633 -16.908 1.00 14.81 301 GLY A N 1
ATOM 2340 C CA . GLY A 1 301 ? 16.853 34.537 -17.695 1.00 15.90 301 GLY A CA 1
ATOM 2341 C C . GLY A 1 301 ? 16.631 34.459 -19.182 1.00 16.40 301 GLY A C 1
ATOM 2342 O O . GLY A 1 301 ? 17.196 35.271 -19.936 1.00 19.76 301 GLY A O 1
ATOM 2343 N N . ARG A 1 302 ? 15.829 33.487 -19.657 1.00 15.49 302 ARG A N 1
ATOM 2344 C CA . ARG A 1 302 ? 15.431 33.455 -21.043 1.00 15.10 302 ARG A CA 1
ATOM 2345 C C . ARG A 1 302 ? 14.313 34.397 -21.423 1.00 16.82 302 ARG A C 1
ATOM 2346 O O . ARG A 1 302 ? 14.018 34.556 -22.597 1.00 20.36 302 ARG A O 1
ATOM 2354 N N . THR A 1 303 ? 13.598 34.957 -20.435 1.00 17.16 303 THR A N 1
ATOM 2355 C CA . THR A 1 303 ? 12.534 35.801 -20.808 1.00 19.19 303 THR A CA 1
ATOM 2356 C C . THR A 1 303 ? 12.728 37.151 -20.272 1.00 22.15 303 THR A C 1
ATOM 2357 O O . THR A 1 303 ? 13.331 37.295 -19.204 1.00 31.38 303 THR A O 1
ATOM 2361 N N . THR A 1 304 ? 12.129 38.178 -20.836 1.00 24.90 304 THR A N 1
ATOM 2362 C CA . THR A 1 304 ? 12.058 39.548 -20.075 1.00 25.54 304 THR A CA 1
ATOM 2363 C C . THR A 1 304 ? 11.086 39.555 -18.876 1.00 26.47 304 THR A C 1
ATOM 2364 O O . THR A 1 304 ? 9.874 39.454 -19.053 1.00 24.54 304 THR A O 1
ATOM 2368 N N . SER A 1 305 ? 11.636 39.735 -17.659 1.00 25.24 305 SER A N 1
ATOM 2369 C CA . SER A 1 305 ? 10.864 39.405 -16.448 1.00 24.11 305 SER A CA 1
ATOM 2370 C C . SER A 1 305 ? 9.580 40.204 -16.297 1.00 21.61 305 SER A C 1
ATOM 2371 O O . SER A 1 305 ? 8.497 39.578 -16.190 1.00 27.06 305 SER A O 1
ATOM 2374 N N . THR A 1 306 ? 9.695 41.555 -16.376 1.00 27.43 306 THR A N 1
ATOM 2375 C CA . THR A 1 306 ? 8.523 42.396 -16.222 1.00 30.34 306 THR A CA 1
ATOM 2376 C C . THR A 1 306 ? 7.394 42.120 -17.188 1.00 23.55 306 THR A C 1
ATOM 2377 O O . THR A 1 306 ? 6.283 41.940 -16.814 1.00 22.81 306 THR A O 1
ATOM 2381 N N . PHE A 1 307 ? 7.718 42.086 -18.447 1.00 24.81 307 PHE A N 1
ATOM 2382 C CA . PHE A 1 307 ? 6.673 41.893 -19.459 1.00 24.67 307 PHE A CA 1
ATOM 2383 C C . PHE A 1 307 ? 5.871 40.584 -19.245 1.00 26.96 307 PHE A C 1
ATOM 2384 O O . PHE A 1 307 ? 4.615 40.512 -19.245 1.00 21.41 307 PHE A O 1
ATOM 2392 N N . PHE A 1 308 ? 6.594 39.537 -19.054 1.00 23.69 308 PHE A N 1
ATOM 2393 C CA . PHE A 1 308 ? 5.976 38.189 -18.841 1.00 18.18 308 PHE A CA 1
ATOM 2394 C C . PHE A 1 308 ? 5.112 38.199 -17.564 1.00 18.08 308 PHE A C 1
ATOM 2395 O O . PHE A 1 308 ? 3.970 37.756 -17.585 1.00 16.83 308 PHE A O 1
ATOM 2403 N N . GLN A 1 309 ? 5.688 38.673 -16.457 1.00 17.65 309 GLN A N 1
ATOM 2404 C CA . GLN A 1 309 ? 4.977 38.685 -15.199 1.00 16.94 309 GLN A CA 1
ATOM 2405 C C . GLN A 1 309 ? 3.744 39.510 -15.317 1.00 16.13 309 GLN A C 1
ATOM 2406 O O . GLN A 1 309 ? 2.686 39.168 -14.757 1.00 16.04 309 GLN A O 1
ATOM 2412 N N . GLU A 1 310 ? 3.803 40.648 -15.975 1.00 18.37 310 GLU A N 1
ATOM 2413 C CA . GLU A 1 310 ? 2.692 41.615 -16.161 1.00 19.08 310 GLU A CA 1
ATOM 2414 C C . GLU A 1 310 ? 1.577 40.896 -16.968 1.00 17.72 310 GLU A C 1
ATOM 2415 O O . GLU A 1 310 ? 0.387 41.037 -16.668 1.00 19.07 310 GLU A O 1
ATOM 2421 N N . LEU A 1 311 ? 1.947 40.216 -18.044 1.00 17.61 311 LEU A N 1
ATOM 2422 C CA . LEU A 1 311 ? 0.970 39.558 -18.905 1.00 20.51 311 LEU A CA 1
ATOM 2423 C C . LEU A 1 311 ? 0.246 38.496 -18.116 1.00 16.78 311 LEU A C 1
ATOM 2424 O O . LEU A 1 311 ? -0.977 38.344 -18.198 1.00 17.92 311 LEU A O 1
ATOM 2429 N N . ALA A 1 312 ? 0.992 37.633 -17.409 1.00 16.54 312 ALA A N 1
ATOM 2430 C CA . ALA A 1 312 ? 0.392 36.555 -16.625 1.00 13.71 312 ALA A CA 1
ATOM 2431 C C . ALA A 1 312 ? -0.590 37.112 -15.622 1.00 16.14 312 ALA A C 1
ATOM 2432 O O . ALA A 1 312 ? -1.682 36.625 -15.466 1.00 17.11 312 ALA A O 1
ATOM 2434 N N . GLU A 1 313 ? -0.154 38.199 -14.946 1.00 15.77 313 GLU A N 1
ATOM 2435 C CA . GLU A 1 313 ? -1.048 38.813 -13.966 1.00 16.81 313 GLU A CA 1
ATOM 2436 C C . GLU A 1 313 ? -2.326 39.389 -14.620 1.00 15.90 313 GLU A C 1
ATOM 2437 O O . GLU A 1 313 ? -3.423 39.231 -14.090 1.00 18.65 313 GLU A O 1
ATOM 2443 N N . GLU A 1 314 ? -2.133 40.048 -15.772 1.00 17.84 314 GLU A N 1
ATOM 2444 C CA . GLU A 1 314 ? -3.255 40.636 -16.502 1.00 19.29 314 GLU A CA 1
ATOM 2445 C C . GLU A 1 314 ? -4.309 39.567 -16.921 1.00 17.05 314 GLU A C 1
ATOM 2446 O O . GLU A 1 314 ? -5.511 39.773 -16.804 1.00 19.51 314 GLU A O 1
ATOM 2452 N N . VAL A 1 315 ? -3.810 38.444 -17.410 1.00 17.23 315 VAL A N 1
ATOM 2453 C CA . VAL A 1 315 ? -4.684 37.350 -17.815 1.00 15.80 315 VAL A CA 1
ATOM 2454 C C . VAL A 1 315 ? -5.444 36.817 -16.604 1.00 17.71 315 VAL A C 1
ATOM 2455 O O . VAL A 1 315 ? -6.656 36.662 -16.666 1.00 18.23 315 VAL A O 1
ATOM 2459 N N A SER A 1 316 ? -4.734 36.617 -15.498 0.50 15.72 316 SER A N 1
ATOM 2460 N N B SER A 1 316 ? -4.754 36.599 -15.475 0.50 16.98 316 SER A N 1
ATOM 2461 C CA A SER A 1 316 ? -5.388 36.136 -14.313 0.50 16.01 316 SER A CA 1
ATOM 2462 C CA B SER A 1 316 ? -5.468 36.131 -14.287 0.50 18.54 316 SER A CA 1
ATOM 2463 C C A SER A 1 316 ? -6.502 37.122 -13.868 0.50 17.40 316 SER A C 1
ATOM 2464 C C B SER A 1 316 ? -6.539 37.133 -13.859 0.50 19.08 316 SER A C 1
ATOM 2465 O O A SER A 1 316 ? -7.619 36.720 -13.506 0.50 18.48 316 SER A O 1
ATOM 2466 O O B SER A 1 316 ? -7.655 36.752 -13.474 0.50 19.00 316 SER A O 1
ATOM 2471 N N . ARG A 1 317 ? -6.186 38.417 -13.840 1.00 18.66 317 ARG A N 1
ATOM 2472 C CA . ARG A 1 317 ? -7.147 39.405 -13.429 1.00 20.15 317 ARG A CA 1
ATOM 2473 C C . ARG A 1 317 ? -8.371 39.465 -14.353 1.00 20.19 317 ARG A C 1
ATOM 2474 O O . ARG A 1 317 ? -9.489 39.597 -13.892 1.00 21.31 317 ARG A O 1
ATOM 2482 N N . ARG A 1 318 ? -8.168 39.348 -15.651 1.00 19.93 318 ARG A N 1
ATOM 2483 C CA . ARG A 1 318 ? -9.288 39.365 -16.564 1.00 19.77 318 ARG A CA 1
ATOM 2484 C C . ARG A 1 318 ? -10.177 38.171 -16.395 1.00 19.97 318 ARG A C 1
ATOM 2485 O O . ARG A 1 318 ? -11.379 38.306 -16.406 1.00 21.02 318 ARG A O 1
ATOM 2493 N N . LEU A 1 319 ? -9.606 36.995 -16.197 1.00 19.00 319 LEU A N 1
ATOM 2494 C CA . LEU A 1 319 ? -10.439 35.796 -15.983 1.00 19.26 319 LEU A CA 1
ATOM 2495 C C . LEU A 1 319 ? -11.296 35.963 -14.736 1.00 19.55 319 LEU A C 1
ATOM 2496 O O . LEU A 1 319 ? -12.444 35.537 -14.719 1.00 23.67 319 LEU A O 1
ATOM 2501 N N . LYS A 1 320 ? -10.709 36.568 -13.688 1.00 17.22 320 LYS A N 1
ATOM 2502 C CA . LYS A 1 320 ? -11.488 36.818 -12.458 1.00 21.97 320 LYS A CA 1
ATOM 2503 C C . LYS A 1 320 ? -12.607 37.778 -12.725 1.00 21.25 320 LYS A C 1
ATOM 2504 O O . LYS A 1 320 ? -13.699 37.591 -12.168 1.00 23.68 320 LYS A O 1
ATOM 2510 N N . GLU A 1 321 ? -12.361 38.822 -13.495 1.00 22.11 321 GLU A N 1
ATOM 2511 C CA . GLU A 1 321 ? -13.397 39.794 -13.855 1.00 23.50 321 GLU A CA 1
ATOM 2512 C C . GLU A 1 321 ? -14.534 39.202 -14.646 1.00 21.62 321 GLU A C 1
ATOM 2513 O O . GLU A 1 321 ? -15.704 39.590 -14.451 1.00 26.77 321 GLU A O 1
ATOM 2519 N N . ARG A 1 322 ? -14.206 38.303 -15.598 1.00 21.24 322 ARG A N 1
ATOM 2520 C CA . ARG A 1 322 ? -15.240 37.683 -16.501 1.00 19.29 322 ARG A CA 1
ATOM 2521 C C . ARG A 1 322 ? -16.022 36.559 -15.840 1.00 20.91 322 ARG A C 1
ATOM 2522 O O . ARG A 1 322 ? -17.102 36.204 -16.308 1.00 20.60 322 ARG A O 1
ATOM 2530 N N . LEU A 1 323 ? -15.539 36.035 -14.728 1.00 21.12 323 LEU A N 1
ATOM 2531 C CA . LEU A 1 323 ? -16.133 34.773 -14.205 1.00 23.32 323 LEU A CA 1
ATOM 2532 C C . LEU A 1 323 ? -17.612 34.857 -13.816 1.00 20.96 323 LEU A C 1
ATOM 2533 O O . LEU A 1 323 ? -18.366 33.966 -14.173 1.00 22.73 323 LEU A O 1
ATOM 2538 N N . PRO A 1 324 ? -18.049 35.944 -13.115 1.00 23.47 324 PRO A N 1
ATOM 2539 C CA . PRO A 1 324 ? -19.464 35.997 -12.775 1.00 26.26 324 PRO A CA 1
ATOM 2540 C C . PRO A 1 324 ? -20.399 35.830 -14.018 1.00 22.23 324 PRO A C 1
ATOM 2541 O O . PRO A 1 324 ? -21.350 35.053 -14.019 1.00 26.88 324 PRO A O 1
ATOM 2545 N N . GLU A 1 325 ? -20.068 36.566 -15.068 1.00 22.03 325 GLU A N 1
ATOM 2546 C CA . GLU A 1 325 ? -20.802 36.469 -16.310 1.00 21.10 325 GLU A CA 1
ATOM 2547 C C . GLU A 1 325 ? -20.670 35.089 -16.952 1.00 21.70 325 GLU A C 1
ATOM 2548 O O . GLU A 1 325 ? -21.667 34.474 -17.396 1.00 23.15 325 GLU A O 1
ATOM 2554 N N . TRP A 1 326 ? -19.433 34.655 -17.073 1.00 17.99 326 TRP A N 1
ATOM 2555 C CA . TRP A 1 326 ? -19.183 33.366 -17.621 1.00 17.67 326 TRP A CA 1
ATOM 2556 C C . TRP A 1 326 ? -19.908 32.211 -16.948 1.00 19.49 326 TRP A C 1
ATOM 2557 O O . TRP A 1 326 ? -20.408 31.350 -17.641 1.00 22.53 326 TRP A O 1
ATOM 2568 N N . ARG A 1 327 ? -19.918 32.224 -15.621 1.00 20.35 327 ARG A N 1
ATOM 2569 C CA . ARG A 1 327 ? -20.599 31.181 -14.869 1.00 22.50 327 ARG A CA 1
ATOM 2570 C C . ARG A 1 327 ? -22.064 31.074 -15.212 1.00 23.18 327 ARG A C 1
ATOM 2571 O O . ARG A 1 327 ? -22.644 30.019 -15.279 1.00 27.98 327 ARG A O 1
ATOM 2579 N N . ALA A 1 328 ? -22.623 32.220 -15.540 1.00 24.71 328 ALA A N 1
ATOM 2580 C CA . ALA A 1 328 ? -24.020 32.347 -15.908 1.00 25.08 328 ALA A CA 1
ATOM 2581 C C . ALA A 1 328 ? -24.315 31.909 -17.370 1.00 26.72 328 ALA A C 1
ATOM 2582 O O . ALA A 1 328 ? -25.359 31.363 -17.652 1.00 37.92 328 ALA A O 1
ATOM 2584 N N . ARG A 1 329 ? -23.393 32.139 -18.282 1.00 26.45 329 ARG A N 1
ATOM 2585 C CA . ARG A 1 329 ? -23.635 31.898 -19.680 1.00 25.24 329 ARG A CA 1
ATOM 2586 C C . ARG A 1 329 ? -23.119 30.575 -20.204 1.00 24.87 329 ARG A C 1
ATOM 2587 O O . ARG A 1 329 ? -23.656 30.073 -21.165 1.00 26.77 329 ARG A O 1
ATOM 2595 N N . TYR A 1 330 ? -22.009 30.076 -19.593 1.00 22.83 330 TYR A N 1
ATOM 2596 C CA . TYR A 1 330 ? -21.174 29.065 -20.217 1.00 24.32 330 TYR A CA 1
ATOM 2597 C C . TYR A 1 330 ? -20.938 27.907 -19.236 1.00 25.80 330 TYR A C 1
ATOM 2598 O O . TYR A 1 330 ? -19.920 27.866 -18.556 1.00 22.06 330 TYR A O 1
ATOM 2607 N N . PRO A 1 331 ? -21.883 26.933 -19.247 1.00 29.26 331 PRO A N 1
ATOM 2608 C CA . PRO A 1 331 ? -21.705 25.749 -18.408 1.00 29.38 331 PRO A CA 1
ATOM 2609 C C . PRO A 1 331 ? -20.383 25.119 -18.585 1.00 22.74 331 PRO A C 1
ATOM 2610 O O . PRO A 1 331 ? -19.949 24.866 -19.736 1.00 28.79 331 PRO A O 1
ATOM 2614 N N . GLY A 1 332 ? -19.750 24.772 -17.458 1.00 24.87 332 GLY A N 1
ATOM 2615 C CA . GLY A 1 332 ? -18.506 24.018 -17.524 1.00 23.17 332 GLY A CA 1
ATOM 2616 C C . GLY A 1 332 ? -17.258 24.887 -17.516 1.00 19.99 332 GLY A C 1
ATOM 2617 O O . GLY A 1 332 ? -16.189 24.355 -17.416 1.00 19.58 332 GLY A O 1
ATOM 2618 N N . VAL A 1 333 ? -17.421 26.226 -17.620 1.00 17.24 333 VAL A N 1
ATOM 2619 C CA . VAL A 1 333 ? -16.269 27.112 -17.761 1.00 16.14 333 VAL A CA 1
ATOM 2620 C C . VAL A 1 333 ? -15.295 27.078 -16.592 1.00 16.94 333 VAL A C 1
ATOM 2621 O O . VAL A 1 333 ? -14.147 27.452 -16.714 1.00 16.18 333 VAL A O 1
ATOM 2625 N N A GLU A 1 334 ? -15.766 26.631 -15.437 0.50 17.78 334 GLU A N 1
ATOM 2626 N N B GLU A 1 334 ? -15.761 26.635 -15.434 0.50 17.99 334 GLU A N 1
ATOM 2627 C CA A GLU A 1 334 ? -14.945 26.448 -14.274 0.50 16.98 334 GLU A CA 1
ATOM 2628 C CA B GLU A 1 334 ? -14.923 26.469 -14.280 0.50 17.59 334 GLU A CA 1
ATOM 2629 C C A GLU A 1 334 ? -13.724 25.564 -14.537 0.50 15.78 334 GLU A C 1
ATOM 2630 C C B GLU A 1 334 ? -13.715 25.568 -14.540 0.50 16.06 334 GLU A C 1
ATOM 2631 O O A GLU A 1 334 ? -12.720 25.674 -13.824 0.50 17.77 334 GLU A O 1
ATOM 2632 O O B GLU A 1 334 ? -12.707 25.673 -13.830 0.50 17.87 334 GLU A O 1
ATOM 2643 N N . GLU A 1 335 ? -13.812 24.700 -15.554 1.00 15.21 335 GLU A N 1
ATOM 2644 C CA . GLU A 1 335 ? -12.753 23.817 -15.930 1.00 17.45 335 GLU A CA 1
ATOM 2645 C C . GLU A 1 335 ? -11.698 24.396 -16.846 1.00 15.06 335 GLU A C 1
ATOM 2646 O O . GLU A 1 335 ? -10.731 23.741 -17.160 1.00 17.51 335 GLU A O 1
ATOM 2652 N N . LEU A 1 336 ? -11.889 25.665 -17.259 1.00 14.73 336 LEU A N 1
ATOM 2653 C CA . LEU A 1 336 ? -10.954 26.307 -18.195 1.00 14.25 336 LEU A CA 1
ATOM 2654 C C . LEU A 1 336 ? -9.525 26.397 -17.642 1.00 13.98 336 LEU A C 1
ATOM 2655 O O . LEU A 1 336 ? -9.279 26.838 -16.524 1.00 15.55 336 LEU A O 1
ATOM 2660 N N . LYS A 1 337 ? -8.583 25.932 -18.489 1.00 14.54 337 LYS A N 1
ATOM 2661 C CA . LYS A 1 337 ? -7.155 26.011 -18.199 1.00 15.05 337 LYS A CA 1
ATOM 2662 C C . LYS A 1 337 ? -6.504 26.918 -19.264 1.00 13.78 337 LYS A C 1
ATOM 2663 O O . LYS A 1 337 ? -6.590 26.580 -20.460 1.00 13.57 337 LYS A O 1
ATOM 2669 N N . VAL A 1 338 ? -5.859 27.972 -18.831 1.00 14.09 338 VAL A N 1
ATOM 2670 C CA . VAL A 1 338 ? -5.187 28.944 -19.685 1.00 12.83 338 VAL A CA 1
ATOM 2671 C C . VAL A 1 338 ? -3.703 28.879 -19.341 1.00 14.41 338 VAL A C 1
ATOM 2672 O O . VAL A 1 338 ? -3.349 28.841 -18.177 1.00 19.28 338 VAL A O 1
ATOM 2676 N N . ALA A 1 339 ? -2.822 28.891 -20.338 1.00 12.19 339 ALA A N 1
ATOM 2677 C CA . ALA A 1 339 ? -1.389 28.981 -20.123 1.00 11.54 339 ALA A CA 1
ATOM 2678 C C . ALA A 1 339 ? -0.798 30.303 -20.617 1.00 11.64 339 ALA A C 1
ATOM 2679 O O . ALA A 1 339 ? -1.218 30.814 -21.655 1.00 12.52 339 ALA A O 1
ATOM 2681 N N . VAL A 1 340 ? 0.146 30.807 -19.838 1.00 12.98 340 VAL A N 1
ATOM 2682 C CA . VAL A 1 340 ? 0.944 31.968 -20.218 1.00 12.30 340 VAL A CA 1
ATOM 2683 C C . VAL A 1 340 ? 2.384 31.655 -19.892 1.00 11.56 340 VAL A C 1
ATOM 2684 O O . VAL A 1 340 ? 2.756 31.369 -18.757 1.00 12.76 340 VAL A O 1
ATOM 2688 N N . MET A 1 341 ? 3.224 31.576 -20.951 1.00 11.56 341 MET A N 1
ATOM 2689 C CA . MET A 1 341 ? 4.552 31.046 -20.919 1.00 11.77 341 MET A CA 1
ATOM 2690 C C . MET A 1 341 ? 5.614 31.967 -21.433 1.00 11.58 341 MET A C 1
ATOM 2691 O O . MET A 1 341 ? 5.337 32.768 -22.308 1.00 13.20 341 MET A O 1
ATOM 2696 N N . GLY A 1 342 ? 6.819 31.875 -20.877 1.00 12.90 342 GLY A N 1
ATOM 2697 C CA . GLY A 1 342 ? 7.862 32.836 -21.109 1.00 14.11 342 GLY A CA 1
ATOM 2698 C C . GLY A 1 342 ? 8.728 32.664 -22.320 1.00 13.83 342 GLY A C 1
ATOM 2699 O O . GLY A 1 342 ? 9.306 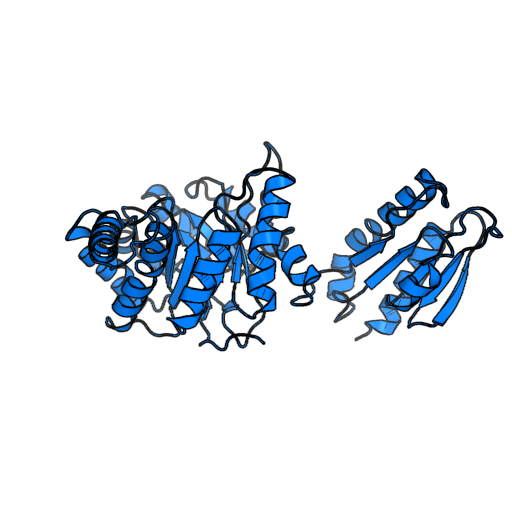33.621 -22.800 1.00 14.72 342 GLY A O 1
ATOM 2700 N N . CYS A 1 343 ? 8.904 31.421 -22.810 1.00 14.25 343 CYS A N 1
ATOM 2701 C CA . CYS A 1 343 ? 9.785 31.146 -23.955 1.00 14.28 343 CYS A CA 1
ATOM 2702 C C . CYS A 1 343 ? 9.470 29.834 -24.626 1.00 14.07 343 CYS A C 1
ATOM 2703 O O . CYS A 1 343 ? 8.629 29.071 -24.176 1.00 14.43 343 CYS A O 1
ATOM 2706 N N . VAL A 1 344 ? 10.196 29.582 -25.722 1.00 14.14 344 VAL A N 1
ATOM 2707 C CA . VAL A 1 344 ? 9.976 28.384 -26.541 1.00 14.63 344 VAL A CA 1
ATOM 2708 C C . VAL A 1 344 ? 10.345 27.073 -25.870 1.00 13.53 344 VAL A C 1
ATOM 2709 O O . VAL A 1 344 ? 9.926 26.036 -26.361 1.00 14.96 344 VAL A O 1
ATOM 2713 N N . VAL A 1 345 ? 11.119 27.082 -24.764 1.00 13.09 345 VAL A N 1
ATOM 2714 C CA . VAL A 1 345 ? 11.540 25.837 -24.190 1.00 12.96 345 VAL A CA 1
ATOM 2715 C C . VAL A 1 345 ? 10.318 24.986 -23.828 1.00 12.91 345 VAL A C 1
ATOM 2716 O O . VAL A 1 345 ? 10.207 23.828 -24.297 1.00 14.86 345 VAL A O 1
ATOM 2720 N N . ASN A 1 346 ? 9.469 25.485 -22.969 1.00 11.88 346 ASN A N 1
ATOM 2721 C CA . ASN A 1 346 ? 8.286 24.767 -22.545 1.00 12.43 346 ASN A CA 1
ATOM 2722 C C . ASN A 1 346 ? 6.996 25.474 -22.977 1.00 11.58 346 ASN A C 1
ATOM 2723 O O . ASN A 1 346 ? 5.954 24.993 -22.711 1.00 12.27 346 ASN A O 1
ATOM 2728 N N . GLY A 1 347 ? 7.098 26.654 -23.602 1.00 12.41 347 GLY A N 1
ATOM 2729 C CA . GLY A 1 347 ? 5.892 27.403 -23.872 1.00 13.45 347 GLY A CA 1
ATOM 2730 C C . GLY A 1 347 ? 4.876 26.690 -24.781 1.00 13.44 347 GLY A C 1
ATOM 2731 O O . GLY A 1 347 ? 3.719 26.550 -24.405 1.00 13.02 347 GLY A O 1
ATOM 2732 N N . PRO A 1 348 ? 5.310 26.239 -25.955 1.00 13.35 348 PRO A N 1
ATOM 2733 C CA . PRO A 1 348 ? 4.363 25.561 -26.829 1.00 14.13 348 PRO A CA 1
ATOM 2734 C C . PRO A 1 348 ? 3.812 24.299 -26.221 1.00 12.42 348 PRO A C 1
ATOM 2735 O O . PRO A 1 348 ? 2.589 24.055 -26.271 1.00 12.75 348 PRO A O 1
ATOM 2739 N N . GLY A 1 349 ? 4.676 23.492 -25.597 1.00 12.24 349 GLY A N 1
ATOM 2740 C CA . GLY A 1 349 ? 4.244 22.212 -25.064 1.00 12.21 349 GLY A CA 1
ATOM 2741 C C . GLY A 1 349 ? 3.247 22.392 -23.946 1.00 11.36 349 GLY A C 1
ATOM 2742 O O . GLY A 1 349 ? 2.239 21.706 -23.865 1.00 13.41 349 GLY A O 1
ATOM 2743 N N . GLU A 1 350 ? 3.550 23.307 -23.009 1.00 10.91 350 GLU A N 1
ATOM 2744 C CA . GLU A 1 350 ? 2.617 23.512 -21.926 1.00 11.46 350 GLU A CA 1
ATOM 2745 C C . GLU A 1 350 ? 1.321 24.092 -22.471 1.00 11.30 350 GLU A C 1
ATOM 2746 O O . GLU A 1 350 ? 0.212 23.766 -21.988 1.00 13.04 350 GLU A O 1
ATOM 2752 N N . SER A 1 351 ? 1.417 25.041 -23.420 1.00 12.27 351 SER A N 1
ATOM 2753 C CA . SER A 1 351 ? 0.233 25.644 -23.971 1.00 12.33 351 SER A CA 1
ATOM 2754 C C . SER A 1 351 ? -0.677 24.632 -24.634 1.00 13.06 351 SER A C 1
ATOM 2755 O O . SER A 1 351 ? -1.919 24.804 -24.611 1.00 14.11 351 SER A O 1
ATOM 2758 N N . LYS A 1 352 ? -0.105 23.617 -25.251 1.00 13.87 352 LYS A N 1
ATOM 2759 C CA . LYS A 1 352 ? -0.867 22.527 -25.862 1.00 14.29 352 LYS A CA 1
ATOM 2760 C C . LYS A 1 352 ? -1.557 21.633 -24.903 1.00 14.93 352 LYS A C 1
ATOM 2761 O O . LYS A 1 352 ? -2.520 20.989 -25.321 1.00 18.56 352 LYS A O 1
ATOM 2767 N N . HIS A 1 353 ? -1.131 21.620 -23.631 1.00 14.24 353 HIS A N 1
ATOM 2768 C CA . HIS A 1 353 ? -1.833 20.967 -22.580 1.00 14.36 353 HIS A CA 1
ATOM 2769 C C . HIS A 1 353 ? -2.955 21.742 -21.939 1.00 15.47 353 HIS A C 1
ATOM 2770 O O . HIS A 1 353 ? -3.803 21.169 -21.237 1.00 22.80 353 HIS A O 1
ATOM 2777 N N . ALA A 1 354 ? -2.989 23.060 -22.179 1.00 13.83 354 ALA A N 1
ATOM 2778 C CA . ALA A 1 354 ? -4.080 23.903 -21.687 1.00 13.48 354 ALA A CA 1
ATOM 2779 C C . ALA A 1 354 ? -5.235 23.870 -22.692 1.00 12.51 354 ALA A C 1
ATOM 2780 O O . ALA A 1 354 ? -5.070 23.380 -23.829 1.00 14.02 354 ALA A O 1
ATOM 2782 N N . HIS A 1 355 ? -6.392 24.406 -22.314 1.00 12.55 355 HIS A N 1
ATOM 2783 C CA . HIS A 1 355 ? -7.403 24.654 -23.364 1.00 13.21 355 HIS A CA 1
ATOM 2784 C C . HIS A 1 355 ? -6.919 25.670 -24.391 1.00 13.04 355 HIS A C 1
ATOM 2785 O O . HIS A 1 355 ? -7.142 25.502 -25.573 1.00 13.17 355 HIS A O 1
ATOM 2792 N N . ILE A 1 356 ? -6.256 26.720 -23.894 1.00 12.29 356 ILE A N 1
ATOM 2793 C CA . ILE A 1 356 ? -5.744 27.765 -24.718 1.00 12.32 356 ILE A CA 1
ATOM 2794 C C . ILE A 1 356 ? -4.509 28.381 -23.985 1.00 11.50 356 ILE A C 1
ATOM 2795 O O . ILE A 1 356 ? -4.503 28.526 -22.771 1.00 12.60 356 ILE A O 1
ATOM 2800 N N . GLY A 1 357 ? -3.445 28.699 -24.739 1.00 11.85 357 GLY A N 1
ATOM 2801 C CA . GLY A 1 357 ? -2.270 29.215 -24.118 1.00 11.82 357 GLY A CA 1
ATOM 2802 C C . GLY A 1 357 ? -1.417 30.024 -25.098 1.00 12.62 357 GLY A C 1
ATOM 2803 O O . GLY A 1 357 ? -1.495 29.837 -26.317 1.00 14.09 357 GLY A O 1
ATOM 2804 N N . ILE A 1 358 ? -0.638 30.890 -24.530 1.00 13.25 358 ILE A N 1
ATOM 2805 C CA . ILE A 1 358 ? 0.251 31.778 -25.287 1.00 11.80 358 ILE A CA 1
ATOM 2806 C C . ILE A 1 358 ? 1.713 31.488 -24.838 1.00 14.07 358 ILE A C 1
ATOM 2807 O O . ILE A 1 358 ? 2.013 31.398 -23.626 1.00 15.04 358 ILE A O 1
ATOM 2812 N N . SER A 1 359 ? 2.590 31.405 -25.814 1.00 13.69 359 SER A N 1
ATOM 2813 C CA . SER A 1 359 ? 4.057 31.273 -25.603 1.00 16.44 359 SER A CA 1
ATOM 2814 C C . SER A 1 359 ? 4.768 32.532 -26.077 1.00 15.04 359 SER A C 1
ATOM 2815 O O . SER A 1 359 ? 4.799 32.772 -27.267 1.00 16.87 359 SER A O 1
ATOM 2818 N N . LEU A 1 360 ? 5.237 33.352 -25.166 1.00 15.01 360 LEU A N 1
ATOM 2819 C CA . LEU A 1 360 ? 5.964 34.539 -25.550 1.00 17.93 360 LEU A CA 1
ATOM 2820 C C . LEU A 1 360 ? 7.285 34.163 -26.128 1.00 19.90 360 LEU A C 1
ATOM 2821 O O . LEU A 1 360 ? 7.836 33.113 -25.793 1.00 19.26 360 LEU A O 1
ATOM 2826 N N . PRO A 1 361 ? 7.878 35.106 -26.883 1.00 21.60 361 PRO A N 1
ATOM 2827 C CA . PRO A 1 361 ? 9.209 34.947 -27.283 1.00 23.43 361 PRO A CA 1
ATOM 2828 C C . PRO A 1 361 ? 10.188 35.351 -26.228 1.00 22.48 361 PRO A C 1
ATOM 2829 O O . PRO A 1 361 ? 10.092 36.499 -25.563 1.00 24.12 361 PRO A O 1
ATOM 2833 N N . GLY A 1 362 ? 11.074 34.404 -26.039 1.00 19.45 362 GLY A N 1
ATOM 2834 C CA . GLY A 1 362 ? 12.236 34.653 -25.181 1.00 20.43 362 GLY A CA 1
ATOM 2835 C C . GLY A 1 362 ? 13.474 34.967 -25.957 1.00 20.02 362 GLY A C 1
ATOM 2836 O O . GLY A 1 362 ? 13.428 35.371 -27.140 1.00 22.72 362 GLY A O 1
ATOM 2837 N N . ALA A 1 363 ? 14.598 34.985 -25.259 1.00 23.18 363 ALA A N 1
ATOM 2838 C CA . ALA A 1 363 ? 15.897 35.381 -25.789 1.00 25.30 363 ALA A CA 1
ATOM 2839 C C . ALA A 1 363 ? 16.229 34.531 -26.997 1.00 25.29 363 ALA A C 1
ATOM 2840 O O . ALA A 1 363 ? 16.092 33.290 -27.004 1.00 25.29 363 ALA A O 1
ATOM 2842 N N . GLY A 1 364 ? 16.737 35.234 -28.009 1.00 28.18 364 GLY A N 1
ATOM 2843 C CA . GLY A 1 364 ? 17.194 34.611 -29.204 1.00 27.20 364 GLY A CA 1
ATOM 2844 C C . GLY A 1 364 ? 16.099 34.304 -30.233 1.00 30.71 364 GLY A C 1
ATOM 2845 O O . GLY A 1 364 ? 16.386 33.825 -31.315 1.00 37.61 364 GLY A O 1
ATOM 2846 N N . GLU A 1 365 ? 14.855 34.580 -29.893 1.00 25.92 365 GLU A N 1
ATOM 2847 C CA . GLU A 1 365 ? 13.703 34.228 -30.738 1.00 24.18 365 GLU A CA 1
ATOM 2848 C C . GLU A 1 365 ? 13.217 35.426 -31.545 1.00 23.58 365 GLU A C 1
ATOM 2849 O O . GLU A 1 365 ? 13.374 36.534 -31.093 1.00 25.26 365 GLU A O 1
ATOM 2855 N N . GLU A 1 366 ? 12.604 35.196 -32.699 1.00 29.60 366 GLU A N 1
ATOM 2856 C CA . GLU A 1 366 ? 11.882 36.267 -33.388 1.00 31.32 366 GLU A CA 1
ATOM 2857 C C . GLU A 1 366 ? 10.741 36.801 -32.485 1.00 23.50 366 GLU A C 1
ATOM 2858 O O . GLU A 1 366 ? 10.140 36.018 -31.719 1.00 27.81 366 GLU A O 1
ATOM 2864 N N . PRO A 1 367 ? 10.406 38.095 -32.604 1.00 27.37 367 PRO A N 1
ATOM 2865 C CA . PRO A 1 367 ? 9.425 38.703 -31.717 1.00 26.93 367 PRO A CA 1
ATOM 2866 C C . PRO A 1 367 ? 7.972 38.391 -32.149 1.00 27.34 367 PRO A C 1
ATOM 2867 O O . PRO A 1 367 ? 7.238 39.242 -32.649 1.00 32.63 367 PRO A O 1
ATOM 2871 N N . LYS A 1 368 ? 7.596 37.146 -31.949 1.00 23.26 368 LYS A N 1
ATOM 2872 C CA . LYS A 1 368 ? 6.258 36.665 -32.204 1.00 21.90 368 LYS A CA 1
ATOM 2873 C C . LYS A 1 368 ? 5.853 35.639 -31.175 1.00 20.70 368 LYS A C 1
ATOM 2874 O O . LYS A 1 368 ? 6.713 34.932 -30.620 1.00 24.12 368 LYS A O 1
ATOM 2880 N N . ALA A 1 369 ? 4.581 35.564 -30.899 1.00 16.56 369 ALA A N 1
ATOM 2881 C CA . ALA A 1 369 ? 4.005 34.769 -29.767 1.00 16.62 369 ALA A CA 1
ATOM 2882 C C . ALA A 1 369 ? 2.952 33.838 -30.292 1.00 15.65 369 ALA A C 1
ATOM 2883 O O . ALA A 1 369 ? 1.800 34.268 -30.519 1.00 17.21 369 ALA A O 1
ATOM 2885 N N . PRO A 1 370 ? 3.276 32.579 -30.473 1.00 15.29 370 PRO A N 1
ATOM 2886 C CA . PRO A 1 370 ? 2.246 31.588 -30.860 1.00 14.83 370 PRO A CA 1
ATOM 2887 C C . PRO A 1 370 ? 1.215 31.426 -29.795 1.00 14.31 370 PRO A C 1
ATOM 2888 O O . PRO A 1 370 ? 1.525 31.394 -28.605 1.00 14.98 370 PRO A O 1
ATOM 2892 N N . VAL A 1 371 ? -0.040 31.189 -30.254 1.00 13.88 371 VAL A N 1
ATOM 2893 C CA . VAL A 1 371 ? -1.180 30.883 -29.409 1.00 13.10 371 VAL A CA 1
ATOM 2894 C C . VAL A 1 371 ? -1.681 29.512 -29.848 1.00 12.91 371 VAL A C 1
ATOM 2895 O O . VAL A 1 371 ? -1.865 29.318 -31.052 1.00 14.40 371 VAL A O 1
ATOM 2899 N N . TYR A 1 372 ? -1.920 28.652 -28.866 1.00 13.48 372 TYR A N 1
ATOM 2900 C CA . TYR A 1 372 ? -2.412 27.316 -29.104 1.00 14.01 372 TYR A CA 1
ATOM 2901 C C . TYR A 1 372 ? -3.775 27.199 -28.470 1.00 13.76 372 TYR A C 1
ATOM 2902 O O . TYR A 1 372 ? -4.029 27.744 -27.385 1.00 14.32 372 TYR A O 1
ATOM 2911 N N . 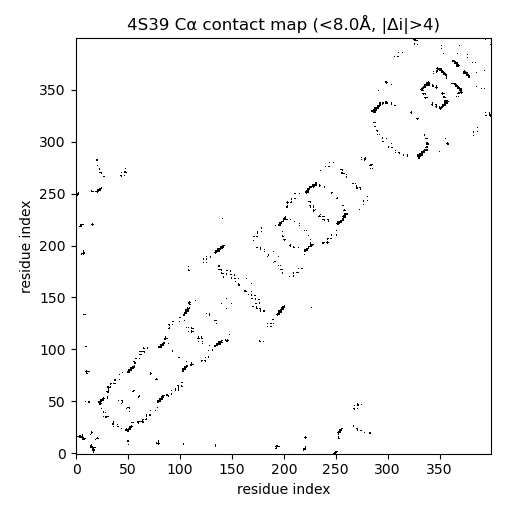ALA A 1 373 ? -4.667 26.412 -29.085 1.00 12.57 373 ALA A N 1
ATOM 2912 C CA . ALA A 1 373 ? -5.949 26.088 -28.466 1.00 13.02 373 ALA A CA 1
ATOM 2913 C C . ALA A 1 373 ? -6.274 24.625 -28.834 1.00 12.95 373 ALA A C 1
ATOM 2914 O O . ALA A 1 373 ? -6.042 24.200 -29.992 1.00 14.21 373 ALA A O 1
ATOM 2916 N N . ASP A 1 374 ? -6.811 23.873 -27.880 1.00 14.07 374 ASP A N 1
ATOM 2917 C CA . ASP A 1 374 ? -7.121 22.473 -28.157 1.00 14.43 374 ASP A CA 1
ATOM 2918 C C . ASP A 1 374 ? -5.958 21.687 -28.704 1.00 13.99 374 ASP A C 1
ATOM 2919 O O . ASP A 1 374 ? -6.120 20.764 -29.522 1.00 17.34 374 ASP A O 1
ATOM 2924 N N . GLY A 1 375 ? -4.743 22.064 -28.264 1.00 13.46 375 GLY A N 1
ATOM 2925 C CA . GLY A 1 375 ? -3.550 21.326 -28.607 1.00 15.30 375 GLY A CA 1
ATOM 2926 C C . GLY A 1 375 ? -2.934 21.600 -29.942 1.00 12.99 375 GLY A C 1
ATOM 2927 O O . GLY A 1 375 ? -1.983 20.908 -30.371 1.00 16.83 375 GLY A O 1
ATOM 2928 N N . LYS A 1 376 ? -3.436 22.652 -30.637 1.00 14.27 376 LYS A N 1
ATOM 2929 C CA . LYS A 1 376 ? -2.873 23.008 -31.913 1.00 17.30 376 LYS A CA 1
ATOM 2930 C C . LYS A 1 376 ? -2.797 24.500 -32.147 1.00 16.71 376 LYS A C 1
ATOM 2931 O O . LYS A 1 376 ? -3.399 25.277 -31.439 1.00 16.32 376 LYS A O 1
ATOM 2937 N N . LEU A 1 377 ? -1.938 24.910 -33.039 1.00 15.40 377 LEU A N 1
ATOM 2938 C CA . LEU A 1 377 ? -1.706 26.332 -33.288 1.00 14.36 377 LEU A CA 1
ATOM 2939 C C . LEU A 1 377 ? -3.023 26.963 -33.716 1.00 13.86 377 LEU A C 1
ATOM 2940 O O . LEU A 1 377 ? -3.668 26.535 -34.670 1.00 15.82 377 LEU A O 1
ATOM 2945 N N . LEU A 1 378 ? -3.322 28.087 -33.055 1.00 13.36 378 LEU A N 1
ATOM 2946 C CA . LEU A 1 378 ? -4.488 28.878 -33.351 1.00 13.80 378 LEU A CA 1
ATOM 2947 C C . LEU A 1 378 ? -4.068 30.107 -34.145 1.00 15.12 378 LEU A C 1
ATOM 2948 O O . LEU A 1 378 ? -4.710 30.494 -35.144 1.00 15.86 378 LEU A O 1
ATOM 2953 N N . THR A 1 379 ? -3.090 30.853 -33.669 1.00 14.68 379 THR A N 1
ATOM 2954 C CA . THR A 1 379 ? -2.576 32.018 -34.387 1.00 16.46 379 THR A CA 1
ATOM 2955 C C . THR A 1 379 ? -1.187 32.376 -33.870 1.00 15.67 379 THR A C 1
ATOM 2956 O O . THR A 1 379 ? -0.637 31.664 -33.009 1.00 15.47 379 THR A O 1
ATOM 2960 N N . ILE A 1 380 ? -0.603 33.438 -34.394 1.00 16.02 380 ILE A N 1
ATOM 2961 C CA . ILE A 1 380 ? 0.645 33.922 -33.929 1.00 15.35 380 ILE A CA 1
ATOM 2962 C C . ILE A 1 380 ? 0.471 35.424 -33.788 1.00 15.79 380 ILE A C 1
ATOM 2963 O O . ILE A 1 380 ? 0.102 36.105 -34.781 1.00 18.62 380 ILE A O 1
ATOM 2968 N N . LEU A 1 381 ? 0.768 35.963 -32.602 1.00 16.70 381 LEU A N 1
ATOM 2969 C CA . LEU A 1 381 ? 0.602 37.377 -32.291 1.00 17.28 381 LEU A CA 1
ATOM 2970 C C . LEU A 1 381 ? 1.932 38.132 -32.329 1.00 19.22 381 LEU A C 1
ATOM 2971 O O . LEU A 1 381 ? 2.973 37.574 -32.057 1.00 20.86 381 LEU A O 1
ATOM 2976 N N . LYS A 1 382 ? 1.870 39.418 -32.698 1.00 20.82 382 LYS A N 1
ATOM 2977 C CA . LYS A 1 382 ? 3.049 40.279 -32.647 1.00 23.51 382 LYS A CA 1
ATOM 2978 C C . LYS A 1 382 ? 2.718 41.696 -32.391 1.00 23.83 382 LYS A C 1
ATOM 2979 O O . LYS A 1 382 ? 1.578 42.106 -32.556 1.00 26.28 382 LYS A O 1
ATOM 2985 N N . GLY A 1 383 ? 3.706 42.487 -32.000 1.00 31.32 383 GLY A N 1
ATOM 2986 C CA . GLY A 1 383 ? 3.489 43.914 -31.819 1.00 34.82 383 GLY A CA 1
ATOM 2987 C C . GLY A 1 383 ? 2.986 44.267 -30.432 1.00 32.75 383 GLY A C 1
ATOM 2988 O O . GLY A 1 383 ? 3.156 43.455 -29.464 1.00 34.93 383 GLY A O 1
ATOM 2989 N N . GLU A 1 384 ? 2.378 45.461 -30.362 1.00 37.09 384 GLU A N 1
ATOM 2990 C CA . GLU A 1 384 ? 1.795 45.979 -29.119 1.00 40.95 384 GLU A CA 1
ATOM 2991 C C . GLU A 1 384 ? 0.414 45.317 -28.917 1.00 36.79 384 GLU A C 1
ATOM 2992 O O . GLU A 1 384 ? -0.135 44.769 -29.810 1.00 48.84 384 GLU A O 1
ATOM 2998 N N . GLY A 1 385 ? -0.193 45.460 -27.802 1.00 46.37 385 GLY A N 1
ATOM 2999 C CA . GLY A 1 385 ? -1.494 44.787 -27.743 1.00 41.21 385 GLY A CA 1
ATOM 3000 C C . GLY A 1 385 ? -1.603 43.268 -27.845 1.00 31.69 385 GLY A C 1
ATOM 3001 O O . GLY A 1 385 ? -2.681 42.805 -28.015 1.00 27.96 385 GLY A O 1
ATOM 3002 N N . ILE A 1 386 ? -0.520 42.551 -27.645 1.00 28.46 386 ILE A N 1
ATOM 3003 C CA . ILE A 1 386 ? -0.578 41.112 -27.469 1.00 24.45 386 ILE A CA 1
ATOM 3004 C C . ILE A 1 386 ? -1.567 40.701 -26.382 1.00 24.22 386 ILE A C 1
ATOM 3005 O O . ILE A 1 386 ? -2.343 39.805 -26.573 1.00 22.50 386 ILE A O 1
ATOM 3010 N N . ALA A 1 387 ? -1.581 41.405 -25.258 1.00 23.20 387 ALA A N 1
ATOM 3011 C CA . ALA A 1 387 ? -2.403 40.971 -24.120 1.00 24.38 387 ALA A CA 1
ATOM 3012 C C . ALA A 1 387 ? -3.891 41.100 -24.491 1.00 21.85 387 ALA A C 1
ATOM 3013 O O . ALA A 1 387 ? -4.658 40.139 -24.219 1.00 22.55 387 ALA A O 1
ATOM 3015 N N . GLU A 1 388 ? -4.287 42.216 -25.101 1.00 25.14 388 GLU A N 1
ATOM 3016 C CA . GLU A 1 388 ? -5.690 42.407 -25.422 1.00 23.36 388 GLU A CA 1
ATOM 3017 C C . GLU A 1 388 ? -6.123 41.442 -26.529 1.00 21.01 388 GLU A C 1
ATOM 3018 O O . GLU A 1 388 ? -7.248 40.894 -26.500 1.00 21.40 388 GLU A O 1
ATOM 3024 N N . GLU A 1 389 ? -5.230 41.235 -27.481 1.00 19.53 389 GLU A N 1
ATOM 3025 C CA . GLU A 1 389 ? -5.529 40.250 -28.539 1.00 18.88 389 GLU A CA 1
ATOM 3026 C C . GLU A 1 389 ? -5.708 38.850 -27.924 1.00 17.31 389 GLU A C 1
ATOM 3027 O O . GLU A 1 389 ? -6.664 38.156 -28.250 1.00 17.39 389 GLU A O 1
ATOM 3033 N N . PHE A 1 390 ? -4.782 38.442 -27.074 1.00 16.74 390 PHE A N 1
ATOM 3034 C CA . PHE A 1 390 ? -4.899 37.167 -26.430 1.00 15.26 390 PHE A CA 1
ATOM 3035 C C . PHE A 1 390 ? -6.209 37.022 -25.632 1.00 15.98 390 PHE A C 1
ATOM 3036 O O . PHE A 1 390 ? -6.882 35.995 -25.686 1.00 16.16 390 PHE A O 1
ATOM 3044 N N . LEU A 1 391 ? -6.536 38.037 -24.853 1.00 18.02 391 LEU A N 1
ATOM 3045 C CA . LEU A 1 391 ? -7.771 37.983 -24.079 1.00 18.69 391 LEU A CA 1
ATOM 3046 C C . LEU A 1 391 ? -9.026 37.895 -24.923 1.00 18.84 391 LEU A C 1
ATOM 3047 O O . LEU A 1 391 ? -9.984 37.254 -24.527 1.00 17.89 391 LEU A O 1
ATOM 3052 N N . ARG A 1 392 ? -9.028 38.502 -26.105 1.00 16.34 392 ARG A N 1
ATOM 3053 C CA . ARG A 1 392 ? -10.090 38.322 -27.027 1.00 17.66 392 ARG A CA 1
ATOM 3054 C C . ARG A 1 392 ? -10.176 36.917 -27.554 1.00 16.67 392 ARG A C 1
ATOM 3055 O O . ARG A 1 392 ? -11.253 36.333 -27.668 1.00 17.53 392 ARG A O 1
ATOM 3063 N N . LEU A 1 393 ? -9.028 36.357 -27.829 1.00 15.61 393 LEU A N 1
ATOM 3064 C CA . LEU A 1 393 ? -9.000 34.965 -28.267 1.00 15.96 393 LEU A CA 1
ATOM 3065 C C . LEU A 1 393 ? -9.523 34.015 -27.155 1.00 15.80 393 LEU A C 1
ATOM 3066 O O . LEU A 1 393 ? -10.244 33.061 -27.457 1.00 15.54 393 LEU A O 1
ATOM 3071 N N . VAL A 1 394 ? -9.181 34.291 -25.892 1.00 15.23 394 VAL A N 1
ATOM 3072 C CA . VAL A 1 394 ? -9.696 33.488 -24.778 1.00 15.38 394 VAL A CA 1
ATOM 3073 C C . VAL A 1 394 ? -11.238 33.636 -24.681 1.00 15.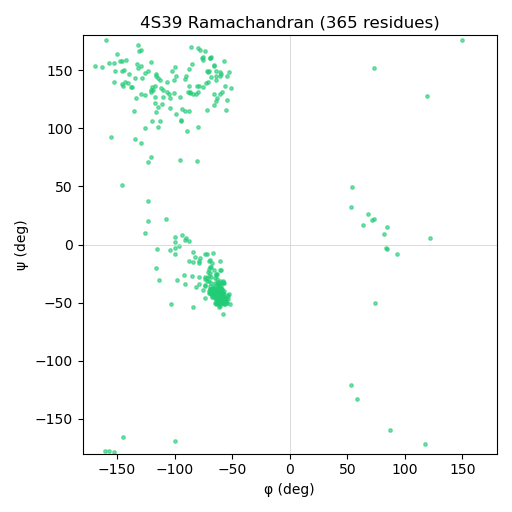79 394 VAL A C 1
ATOM 3074 O O . VAL A 1 394 ? -11.931 32.642 -24.551 1.00 15.40 394 VAL A O 1
ATOM 3078 N N . GLU A 1 395 ? -11.745 34.860 -24.853 1.00 17.37 395 GLU A N 1
ATOM 3079 C CA . GLU A 1 395 ? -13.158 35.043 -24.846 1.00 18.10 395 GLU A CA 1
ATOM 3080 C C . GLU A 1 395 ? -13.842 34.254 -25.962 1.00 17.45 395 GLU A C 1
ATOM 3081 O O . GLU A 1 395 ? -14.852 33.578 -25.767 1.00 17.58 395 GLU A O 1
ATOM 3087 N N . ASP A 1 396 ? -13.317 34.388 -27.162 1.00 16.46 396 ASP A N 1
ATOM 3088 C CA . ASP A 1 396 ? -13.867 33.614 -28.319 1.00 19.67 396 ASP A CA 1
ATOM 3089 C C . ASP A 1 396 ? -13.843 32.087 -28.062 1.00 18.83 396 ASP A C 1
ATOM 3090 O O . ASP A 1 396 ? -14.765 31.363 -28.426 1.00 19.99 396 ASP A O 1
ATOM 3095 N N . TYR A 1 397 ? -12.764 31.605 -27.452 1.00 16.74 397 TYR A N 1
ATOM 3096 C CA . TYR A 1 397 ? -12.615 30.221 -27.123 1.00 16.42 397 TYR A CA 1
ATOM 3097 C C . TYR A 1 397 ? -13.714 29.759 -26.159 1.00 15.67 397 TYR A C 1
ATOM 3098 O O . TYR A 1 397 ? -14.346 28.726 -26.369 1.00 17.91 397 TYR A O 1
ATOM 3107 N N . VAL A 1 398 ? -13.867 30.528 -25.104 1.00 15.77 398 VAL A N 1
ATOM 3108 C CA . VAL A 1 398 ? -14.879 30.201 -24.076 1.00 16.55 398 VAL A CA 1
ATOM 3109 C C . VAL A 1 398 ? -16.240 30.090 -24.661 1.00 18.10 398 VAL A C 1
ATOM 3110 O O . VAL A 1 398 ? -16.989 29.188 -24.385 1.00 18.07 398 VAL A O 1
ATOM 3114 N N . LYS A 1 399 ? -16.621 31.083 -25.486 1.00 17.97 399 LYS A N 1
ATOM 3115 C CA . LYS A 1 399 ? -17.938 31.098 -26.064 1.00 21.46 399 LYS A CA 1
ATOM 3116 C C . LYS A 1 399 ? -18.245 29.926 -26.927 1.00 22.35 399 LYS A C 1
ATOM 3117 O O . LYS A 1 399 ? -19.367 29.507 -27.030 1.00 27.56 399 LYS A O 1
ATOM 3123 N N . THR A 1 400 ? -17.236 29.387 -27.573 1.00 22.61 400 THR A N 1
ATOM 3124 C CA . THR A 1 400 ? -17.344 28.201 -28.462 1.00 25.54 400 THR A CA 1
ATOM 3125 C C . THR A 1 400 ? -17.276 26.895 -27.615 1.00 23.68 400 THR A C 1
ATOM 3126 O O . THR A 1 400 ? -18.182 26.024 -27.707 1.00 28.15 400 THR A O 1
ATOM 3130 N N . ARG A 1 401 ? -16.242 26.762 -26.808 1.00 21.76 401 ARG A N 1
ATOM 3131 C CA . ARG A 1 401 ? -16.008 25.528 -26.079 1.00 20.89 401 ARG A CA 1
ATOM 3132 C C . ARG A 1 401 ? -17.055 25.249 -24.994 1.00 22.67 401 ARG A C 1
ATOM 3133 O O . ARG A 1 401 ? -17.449 24.082 -24.802 1.00 27.39 401 ARG A O 1
ATOM 3141 N N . PHE A 1 402 ? -17.476 26.323 -24.290 1.00 20.55 402 PHE A N 1
ATOM 3142 C CA . PHE A 1 402 ? -18.415 26.164 -23.165 1.00 21.86 402 PHE A CA 1
ATOM 3143 C C . PHE A 1 402 ? -19.794 26.662 -23.488 1.00 24.16 402 PHE A C 1
ATOM 3144 O O . PHE A 1 402 ? -20.570 26.963 -22.595 1.00 27.02 402 PHE A O 1
ATOM 3152 N N . ALA A 1 403 ? -20.134 26.753 -24.775 1.00 25.57 403 ALA A N 1
ATOM 3153 C CA . ALA A 1 403 ? -21.463 27.108 -25.156 1.00 27.87 403 ALA A CA 1
ATOM 3154 C C . ALA A 1 403 ? -22.448 26.089 -24.584 1.00 32.62 403 ALA A C 1
ATOM 3155 O O . ALA A 1 403 ? -22.171 24.898 -24.514 1.00 34.82 403 ALA A O 1
ATOM 3157 N N . PRO A 1 404 ? -23.644 26.544 -24.237 1.00 30.34 404 PRO A N 1
ATOM 3158 C CA . PRO A 1 404 ? -24.676 25.583 -23.805 1.00 33.69 404 PRO A CA 1
ATOM 3159 C C . PRO A 1 404 ? -25.108 24.612 -24.887 1.00 43.34 404 PRO A C 1
ATOM 3160 O O . PRO A 1 404 ? -25.464 23.425 -24.645 1.00 63.28 404 PRO A O 1
#

Secondary structure (DSSP, 8-state):
-PPP---EEETTEEESTTSPPEEEEE--S-TT-HHHHHHHHHHHHHHT-SEEEEE--SHHHHHHHHHHHHHHHHTT----EEEE--SSHHHHHHH-HHHHHH---EE-TTSS-STHHHHHHHHHHHHHHHHHT--EEEEEEGGG--HHHHHHHHHHHHTSSSPPPHHHHHHHHHHHHHHHHHHHHHHHT--GGGEEEEEE-SSHHHHHHHHHHHHHH--S-BEE--TT-EEHHHHHHHHHHHHHHHHHTT--SEEE--EEPPTT--TTHHHHHHHHHHHHTTS---S-EEEE----TTS-HHHHHHHHHHHHHHHHHHHHHHHHHSTTGGG-EEEEESSTTTHHHHHHHSSEEEE---TTS-S-EEEEETTEEEEEE-STTHHHHHHHHHHHHHHHHT--

Nearest PDB structures (foldseek):
  4s3a-assembly1_A  TM=1.001E+00  e=8.735E-83  Thermus thermophilus HB8
  4g9p-assembly1_A  TM=1.000E+00  e=2.274E-80  Thermus thermophilus HB27
  2y0f-assembly1_C  TM=7.205E-01  e=4.793E-67  Thermus thermophilus HB27
  2y0f-assembly2_B  TM=7.193E-01  e=3.449E-66  Thermus thermophilus HB27
  2y0f-assembly1_D  TM=7.193E-01  e=7.506E-66  Thermus thermophilus HB27

InterPro domains:
  IPR004588 4-hydroxy-3-methylbut-2-en-1-yl diphosphate synthase, bacterial-type [MF_00159] (3-399)
  IPR004588 4-hydroxy-3-methylbut-2-en-1-yl diphosphate synthase, bacterial-type [PTHR30454] (4-281)
  IPR004588 4-hydroxy-3-methylbut-2-en-1-yl diphosphate synthase, bacterial-type [TIGR00612] (5-395)
  IPR011005 Dihydropteroate synthase-like superfamily [G3DSA:3.20.20.20] (1-288)
  IPR011005 Dihydropteroate synthase-like superfamily [SSF51717] (12-237)
  IPR016425 4-hydroxy-3-methylbut-2-en-1-yl diphosphate synthase, bacterial [PIRSF004640] (3-402)
  IPR045854 Nitrite and sulphite reductase 4Fe-4S domain-like superfamily [G3DSA:3.30.413.10] (289-406)
  IPR045854 Nitrite and sulphite reductase 4Fe-4S domain-like superfamily [SSF56014] (293-401)
  IPR058578 IspG, TIM-barrel domain [PF04551] (8-279)
  IPR058579 IspG, C-terminal domain [PF26540] (293-395)

Sequence (400 aa):
MRRPTPTVYVGRVPIGGAHPIAVQSMTNTPTRDVEEATTAQVLELHRAGSEIVRLTVNDEEAAKAVPEIKKRRLLAEGAEEVPLVGDFHFNGHLLLRKYPKMAEALDFRINPGTLGRGRHKDEHFAEMIRIAMDLGKPVRIGANWGSLDPALLTELMDRNARRPEPKSAHEEVVLEALVESSAVRAYEAALEMMGLGEDKKLVLSAKVSKARDLVWVYRELARRTQAPLHLGLTEAGMMGVKGIVASAAALAPLLLEGIGDTIRVSLTPAPGEPRTKEVEEVAQEILQALGLRAFAPEVTSCPGCGRTTSTFFQELAEEVSSRRLKERLPEWRARYPGVEEELKVAVMGCVVNGPGESKHAHIGISLPGAGEEPKAPVYADGKLLTILKGEGIAEEFLRLVEDYVKTRFAP

Foldseek 3Di:
DAAAFDWADLQPDTWGRVDFAAEAEEDDDQLLPLVVVLVQLVVLVVLRHQAYEYECEDQSNLVSQLVSLVVCVVVVHRHAYEYEDFQCPLVSCVVRVSSLLSHSYEDELLRQDDDPSSVVSLLSVLVSCVVNVHAYEHEYELVRFNVVLLVVQVVVQVPDPHRDDSVVSSLVRLLCSQLVSVVVSVVSPDDLNRYEYYREEQAQVSQQVNQVSNSVSDRHAYEGFHAPQEEDPSQLVRGLSNVVVQVVVNHHGYYWRHYDYDVPRRSNPRSVSRQCSCVVNVRDFDFEDEDEDPDDQFFDPVVQVVLSVLLVVVRVVCVVVLVVFFPPRSPAYEYRYGDDPCQLVVQLVGQKYWHAHTPPDDGKIFIDHPNGTDDIDHDPCPSVVRVVVVVVSRCVVRGD

Radius of gyration: 24.56 Å; Cα contacts (8 Å, |Δi|>4): 821; chains: 1; bounding box: 53×51×69 Å

Solvent-accessible surface area: 18478 Å² total

Organism: Thermus thermophilus (strain ATCC 27634 / DSM 579 / HB8) (NCBI:txid300852)

B-factor: mean 23.56, std 16.0, range [7.99, 187.0]

CATH classification: 3.20.20.20 (+1 more: 3.30.413.10)